Protein AF-A0A015K4F4-F1 (afdb_monomer_lite)

Sequence (688 aa):
MSYSNKPDWMNWIEEAISKKRIKQYDYKDFSNFKVISDRGFGKVYRANWKNPRNTLALKSLNDSTAEKIVYELKIQREVHFYDNIIKFHGVTINKQNYSPMKYMLVMEYADSGTLRKYLEKNIGNLTWNDKFKMAHQLACAISCLHDEKIIHRDLHSSNVLVHQNNIKLADFGLSKNIDDKQYGVIPYIDPKKFSKDSYSLNQKSDVYSIGVLLWEISSCRPPFKDESNQHRLLNQILQGLRETPIPNTPKDYEKLYTDCWKPESYDRPTIHDVVARLEAIISKITKYWTPPINNSSHSSRNHPSLSSHSNPSLSSRNNSSLSSRNDSSLSSRNNSSLSSCNDSSLSSRNDSSLSSRNNSSISSRNDSSLSSRNNSSISSRNDSSLSSRNNSSISSRNDSSLSSRNNSSISSRNDSSLSSRNNSSISSRNDSSLSSRNNSSLSSRNDSSISSRNNSSLSSRNDSSLSSRNNSSLSSRNDSSLSSLNNSSISSRNDSSLSSRNNSSLSSPNNSSLSSRNDLSQSFKQKGSKSKKDVVDGIATLPYKLYDGNKKQRILDYLEDHHVTSIEIFDWLLNNQNYPNSLLVLGDFYYLGIATMVDKKKAYNFYERAGDGDDGLSIAQYNLGVMYEIDKLGDTFAAMYWYNKSAKQGNHIAWEGLNRLRNAPNKIITANSIDKFNDTSIFFSLFK

Organism: Rhizophagus irregularis (strain DAOM 197198w) (NCBI:txid1432141)

Secondary structure (DSSP, 8-state):
-------HHHHHHHHHHHTTSSPEEPGGGEEEEEEEEEETTEEEEEEEESSTT-EEEEEEP-GGGHHHHHHHHHHHHHHTT-TTBPPEEEEEE--S-SSS--EEEEEE--TT-BHHHHHHHTTTT--HHHHHHHHHHHHHHHHHHHHTT------STTTEEEETTEEEE---TT-S-S---S---GGGS-GGGGSSS-PPP-HHHHHHHHHHHHHHHHH-S-TTTT---HHHHHHHHHTT--PPPPTT--HHHHHHHHHHT-SSTTSSPPHHHHHHHHHHHHHHHHHS-PPP---------SPPPEEEES-S-EEEES-SEEEEES-S-EEEES-SEEEEES-S-EE--S-S-EEEES-SEEEEES-S-EEEES-SEEEEES-S-EEEES-SEEEEES-S-EEEES-SEEE--S-S-EEEES-SEEE--S-S-EEEES-SEEE--S-S-EEEES-SEEEEES-S-EEEES-SEEEEES-S-EEEES-SEEEEES-S-EEEES-S-EE-TT-SSEEEE---S----SS----HHHHHHHHHT----TT-TTHHHHHHHHHHHTT--HHHHHHHHHH-TTSHHHHHHHHHHHHHTSSS---HHHHHHHHHHHH-SSSS-HHHHHHHHHHHHHTT---HHHHHHHHHHHHHTT-HHHHHHHHHHHT-S-----HHHHHHH--HHHHHHT--

pLDDT: mean 83.47, std 15.79, range [25.7, 98.44]

Structure (mmCIF, N/CA/C/O backbone):
data_AF-A0A015K4F4-F1
#
_entry.id   AF-A0A015K4F4-F1
#
loop_
_atom_site.group_PDB
_atom_site.id
_atom_site.type_symbol
_atom_site.label_atom_id
_atom_site.label_alt_id
_atom_site.label_comp_id
_atom_site.label_asym_id
_atom_site.label_entity_id
_atom_site.label_seq_id
_atom_site.pdbx_PDB_ins_code
_atom_site.Cartn_x
_atom_site.Cartn_y
_atom_site.Cartn_z
_atom_site.occupancy
_atom_site.B_iso_or_equiv
_atom_site.auth_seq_id
_atom_site.auth_comp_id
_atom_site.auth_asym_id
_atom_site.auth_atom_id
_atom_site.pdbx_PDB_model_num
ATOM 1 N N . MET A 1 1 ? 14.374 -3.424 42.134 1.00 34.16 1 MET A N 1
ATOM 2 C CA . MET A 1 1 ? 13.646 -3.933 40.951 1.00 34.16 1 MET A CA 1
ATOM 3 C C . MET A 1 1 ? 13.890 -2.965 39.808 1.00 34.16 1 MET A C 1
ATOM 5 O O . MET A 1 1 ? 13.390 -1.850 39.854 1.00 34.16 1 MET A O 1
ATOM 9 N N . SER A 1 2 ? 14.751 -3.331 38.860 1.00 30.70 2 SER A N 1
ATOM 10 C CA . SER A 1 2 ? 15.058 -2.506 37.692 1.00 30.70 2 SER A CA 1
ATOM 11 C C . SER A 1 2 ? 13.875 -2.532 36.723 1.00 30.70 2 SER A C 1
ATOM 13 O O . SER A 1 2 ? 13.518 -3.580 36.189 1.00 30.70 2 SER A O 1
ATOM 15 N N . TYR A 1 3 ? 13.248 -1.379 36.491 1.00 32.81 3 TYR A N 1
ATOM 16 C CA . TYR A 1 3 ? 12.367 -1.206 35.341 1.00 32.81 3 TYR A CA 1
ATOM 17 C C . TYR A 1 3 ? 13.255 -1.208 34.094 1.00 32.81 3 TYR A C 1
ATOM 19 O O . TYR A 1 3 ? 13.935 -0.226 33.807 1.00 32.81 3 TYR A O 1
ATOM 27 N N . SER A 1 4 ? 13.323 -2.337 33.386 1.00 38.94 4 SER A N 1
ATOM 28 C CA . SER A 1 4 ? 14.002 -2.383 32.093 1.00 38.94 4 SER A CA 1
ATOM 29 C C . SER A 1 4 ? 13.245 -1.473 31.124 1.00 38.94 4 SER A C 1
ATOM 31 O O . SER A 1 4 ? 12.077 -1.746 30.826 1.00 38.94 4 SER A O 1
ATOM 33 N N . ASN A 1 5 ? 13.888 -0.415 30.628 1.00 47.31 5 ASN A N 1
ATOM 34 C CA . ASN A 1 5 ? 13.364 0.384 29.521 1.00 47.31 5 ASN A CA 1
ATOM 35 C C . ASN A 1 5 ? 13.086 -0.551 28.335 1.00 47.31 5 ASN A C 1
ATOM 37 O O . ASN A 1 5 ? 14.011 -1.112 27.749 1.00 47.31 5 ASN A O 1
ATOM 41 N N . LYS A 1 6 ? 11.805 -0.772 28.014 1.00 56.78 6 LYS A N 1
ATOM 42 C CA . LYS A 1 6 ? 11.413 -1.533 26.822 1.00 56.78 6 LYS A CA 1
ATOM 43 C C . LYS A 1 6 ? 11.897 -0.774 25.573 1.00 56.78 6 LYS A C 1
ATOM 45 O O . LYS A 1 6 ? 11.715 0.439 25.529 1.00 56.78 6 LYS A O 1
ATOM 50 N N . PRO A 1 7 ? 12.447 -1.453 24.550 1.00 62.00 7 PRO A N 1
ATOM 51 C CA . PRO A 1 7 ? 12.831 -0.807 23.294 1.00 62.00 7 PRO A CA 1
ATOM 52 C C . PRO A 1 7 ? 11.643 -0.108 22.606 1.00 62.00 7 PRO A C 1
ATOM 54 O O . PRO A 1 7 ? 10.556 -0.688 22.534 1.00 62.00 7 PRO A O 1
ATOM 57 N N . ASP A 1 8 ? 11.854 1.080 22.026 1.00 69.12 8 ASP A N 1
ATOM 58 C CA . ASP A 1 8 ? 10.807 1.920 21.403 1.00 69.12 8 ASP A CA 1
ATOM 59 C C . ASP A 1 8 ? 9.934 1.188 20.369 1.00 69.12 8 ASP A C 1
ATOM 61 O O . ASP A 1 8 ? 8.723 1.406 20.276 1.00 69.12 8 ASP A O 1
ATOM 65 N N . TRP A 1 9 ? 10.517 0.264 19.604 1.00 73.81 9 TRP A N 1
ATOM 66 C CA . TRP A 1 9 ? 9.783 -0.523 18.612 1.00 73.81 9 TRP A CA 1
ATOM 67 C C . TRP A 1 9 ? 8.762 -1.482 19.247 1.00 73.81 9 TRP A C 1
ATOM 69 O O . TRP A 1 9 ? 7.709 -1.729 18.653 1.00 73.81 9 TRP A O 1
ATOM 79 N N . MET A 1 10 ? 9.035 -2.007 20.451 1.00 73.94 10 MET A N 1
ATOM 80 C CA . MET A 1 10 ? 8.082 -2.858 21.171 1.00 73.94 10 MET A CA 1
ATOM 81 C C . MET A 1 10 ? 6.865 -2.042 21.594 1.00 73.94 10 MET A C 1
ATOM 83 O O . MET A 1 10 ? 5.742 -2.520 21.436 1.00 73.94 10 MET A O 1
ATOM 87 N N . ASN A 1 11 ? 7.077 -0.809 22.066 1.00 79.38 11 ASN A N 1
ATOM 88 C CA . ASN A 1 11 ? 5.991 0.103 22.422 1.00 79.38 11 ASN A CA 1
ATOM 89 C C . ASN A 1 11 ? 5.118 0.410 21.198 1.00 79.38 11 ASN A C 1
ATOM 91 O O . ASN A 1 11 ? 3.895 0.347 21.292 1.00 79.38 11 ASN A O 1
ATOM 95 N N . TRP A 1 12 ? 5.724 0.627 20.024 1.00 82.50 12 TRP A N 1
ATOM 96 C CA . TRP A 1 12 ? 4.976 0.849 18.781 1.00 82.50 12 TRP A CA 1
ATOM 97 C C . TRP A 1 12 ? 4.096 -0.348 18.384 1.00 82.50 12 TRP A C 1
ATOM 99 O O . TRP A 1 12 ? 2.941 -0.161 17.995 1.00 82.50 12 TRP A O 1
ATOM 109 N N . ILE A 1 13 ? 4.607 -1.583 18.486 1.00 79.62 13 ILE A N 1
ATOM 110 C CA . ILE A 1 13 ? 3.819 -2.794 18.191 1.00 79.62 13 ILE A CA 1
ATOM 111 C C . ILE A 1 13 ? 2.694 -2.969 19.222 1.00 79.62 13 ILE A C 1
ATOM 113 O O . ILE A 1 13 ? 1.552 -3.211 18.831 1.00 79.62 13 ILE A O 1
ATOM 117 N N . GLU A 1 14 ? 2.988 -2.818 20.519 1.00 83.62 14 GLU A N 1
ATOM 118 C CA . GLU A 1 14 ? 1.998 -2.923 21.604 1.00 83.62 14 GLU A CA 1
ATOM 119 C C . GLU A 1 14 ? 0.879 -1.867 21.435 1.00 83.62 14 GLU A C 1
ATOM 121 O O . GLU A 1 14 ? -0.306 -2.202 21.522 1.00 83.62 14 GLU A O 1
ATOM 126 N N . GLU A 1 15 ? 1.219 -0.625 21.074 1.00 85.50 15 GLU A N 1
ATOM 127 C CA . GLU A 1 15 ? 0.259 0.447 20.763 1.00 85.50 15 GLU A CA 1
ATOM 128 C C . GLU A 1 15 ? -0.567 0.147 19.499 1.00 85.50 15 GLU A C 1
ATOM 130 O O . GLU A 1 15 ? -1.779 0.376 19.449 1.00 85.50 15 GLU A O 1
ATOM 135 N N . ALA A 1 16 ? 0.065 -0.380 18.448 1.00 84.81 16 ALA A N 1
ATOM 136 C CA . ALA A 1 16 ? -0.633 -0.739 17.217 1.00 84.81 16 ALA A CA 1
ATOM 137 C C . ALA A 1 16 ? -1.648 -1.873 17.442 1.00 84.81 16 ALA A C 1
ATOM 139 O O . ALA A 1 16 ? -2.724 -1.861 16.833 1.00 84.81 16 ALA A O 1
ATOM 140 N N . ILE A 1 17 ? -1.340 -2.820 18.332 1.00 86.00 17 ILE A N 1
ATOM 141 C CA . ILE A 1 17 ? -2.272 -3.864 18.772 1.00 86.00 17 ILE A CA 1
ATOM 142 C C . ILE A 1 17 ? -3.410 -3.249 19.601 1.00 86.00 17 ILE A C 1
ATOM 144 O O . ILE A 1 17 ? -4.578 -3.493 19.293 1.00 86.00 17 ILE A O 1
ATOM 148 N N . SER A 1 18 ? -3.105 -2.419 20.609 1.00 87.62 18 SER A N 1
ATOM 149 C CA . SER A 1 18 ? -4.119 -1.848 21.516 1.00 87.62 18 SER A CA 1
ATOM 150 C C . SER A 1 18 ? -5.125 -0.954 20.785 1.00 87.62 18 SER A C 1
ATOM 152 O O . SER A 1 18 ? -6.333 -1.047 21.011 1.00 87.62 18 SER A O 1
ATOM 154 N N . LYS A 1 19 ? -4.654 -0.169 19.809 1.00 87.62 19 LYS A N 1
ATOM 155 C CA . LYS A 1 19 ? -5.487 0.666 18.925 1.00 87.62 19 LYS A CA 1
ATOM 156 C C . LYS A 1 19 ? -6.182 -0.128 17.810 1.00 87.62 19 LYS A C 1
ATOM 158 O O . LYS A 1 19 ? -6.758 0.480 16.908 1.00 87.62 19 LYS A O 1
ATOM 163 N N . LYS A 1 20 ? -6.117 -1.467 17.832 1.00 84.19 20 LYS A N 1
ATOM 164 C CA . LYS A 1 20 ? -6.695 -2.384 16.829 1.00 84.19 20 LYS A CA 1
ATOM 165 C C . LYS A 1 20 ? -6.249 -2.085 15.388 1.00 84.19 20 LYS A C 1
ATOM 167 O O . LYS A 1 20 ? -6.991 -2.327 14.439 1.00 84.19 20 LYS A O 1
ATOM 172 N N . ARG A 1 21 ? -5.034 -1.553 15.209 1.00 83.75 21 ARG A N 1
ATOM 173 C CA . ARG A 1 21 ? -4.423 -1.295 13.889 1.00 83.75 21 ARG A CA 1
ATOM 174 C C . ARG A 1 21 ? -3.744 -2.539 13.319 1.00 83.75 21 ARG A C 1
ATOM 176 O O . ARG A 1 21 ? -3.625 -2.652 12.103 1.00 83.75 21 ARG A O 1
ATOM 183 N N . ILE A 1 22 ? -3.296 -3.447 14.187 1.00 87.19 22 ILE A N 1
ATOM 184 C CA . ILE A 1 22 ? -2.715 -4.745 13.833 1.00 87.19 22 ILE A CA 1
ATOM 185 C C . ILE A 1 22 ? -3.478 -5.833 14.585 1.00 87.19 22 ILE A C 1
ATOM 187 O O . ILE A 1 22 ? -3.715 -5.720 15.787 1.00 87.19 22 ILE A O 1
ATOM 191 N N . LYS A 1 23 ? -3.858 -6.902 13.880 1.00 91.25 23 LYS A N 1
ATOM 192 C CA . LYS A 1 23 ? -4.480 -8.071 14.502 1.00 91.25 23 LYS A CA 1
ATOM 193 C C . LYS A 1 23 ? -3.428 -8.875 15.266 1.00 91.25 23 LYS A C 1
ATOM 195 O O . LYS A 1 23 ? -2.402 -9.249 14.700 1.00 91.25 23 LYS A O 1
ATOM 200 N N . GLN A 1 24 ? -3.720 -9.186 16.524 1.00 91.81 24 GLN A N 1
ATOM 201 C CA . GLN A 1 24 ? -2.949 -10.145 17.305 1.00 91.81 24 GLN A CA 1
ATOM 202 C C . GLN A 1 24 ? -3.566 -11.543 17.170 1.00 91.81 24 GLN A C 1
ATOM 204 O O . GLN A 1 24 ? -4.773 -11.713 17.341 1.00 91.81 24 GLN A O 1
ATOM 209 N N . TYR A 1 25 ? -2.738 -12.536 16.856 1.00 93.06 25 TYR A N 1
ATOM 210 C CA . TYR A 1 25 ? -3.095 -13.954 16.858 1.00 93.06 25 TYR A CA 1
ATOM 211 C C . TYR A 1 25 ? -2.613 -14.602 18.157 1.00 93.06 25 TYR A C 1
ATOM 213 O O . TYR A 1 25 ? -1.535 -14.261 18.650 1.00 93.06 25 TYR A O 1
ATOM 221 N N . ASP A 1 26 ? -3.384 -15.548 18.699 1.00 91.62 26 ASP A N 1
ATOM 222 C CA . ASP A 1 26 ? -2.917 -16.368 19.818 1.00 91.62 26 ASP A CA 1
ATOM 223 C C . ASP A 1 26 ? -1.886 -17.381 19.304 1.00 91.62 26 ASP A C 1
ATOM 225 O O . ASP A 1 26 ? -2.134 -18.103 18.338 1.00 91.62 26 ASP A O 1
ATOM 229 N N . TYR A 1 27 ? -0.709 -17.420 19.929 1.00 91.19 27 TYR A N 1
ATOM 230 C CA . TYR A 1 27 ? 0.354 -18.355 19.569 1.00 91.19 27 TYR A CA 1
ATOM 231 C C . TYR A 1 27 ? -0.078 -19.816 19.753 1.00 91.19 27 TYR A C 1
ATOM 233 O O . TYR A 1 27 ? 0.326 -20.675 18.972 1.00 91.19 27 TYR A O 1
ATOM 241 N N . LYS A 1 28 ? -0.944 -20.097 20.735 1.00 90.50 28 LYS A N 1
ATOM 242 C CA . LYS A 1 28 ? -1.435 -21.454 21.026 1.00 90.50 28 LYS A CA 1
ATOM 243 C C . LYS A 1 28 ? -2.310 -22.037 19.915 1.00 90.50 28 LYS A C 1
ATOM 245 O O . LYS A 1 28 ? -2.429 -23.252 19.820 1.00 90.50 28 LYS A O 1
ATOM 250 N N . ASP A 1 29 ? -2.888 -21.186 19.066 1.00 93.38 29 ASP A N 1
ATOM 251 C CA . ASP A 1 29 ? -3.691 -21.619 17.918 1.00 93.38 29 ASP A CA 1
ATOM 252 C C . ASP A 1 29 ? -2.832 -22.157 16.758 1.00 93.38 29 ASP A C 1
ATOM 254 O O . ASP A 1 29 ? -3.378 -22.668 15.773 1.00 93.38 29 ASP A O 1
ATOM 258 N N . PHE A 1 30 ? -1.505 -22.006 16.823 1.00 93.88 30 PHE A N 1
ATOM 259 C CA . PHE A 1 30 ? -0.591 -22.497 15.799 1.00 93.88 30 PHE A CA 1
ATOM 260 C C . PHE A 1 30 ? -0.066 -23.891 16.135 1.00 93.88 30 PHE A C 1
ATOM 262 O O . PHE A 1 30 ? 0.314 -24.191 17.264 1.00 93.88 30 PHE A O 1
ATOM 269 N N . SER A 1 31 ? -0.003 -24.747 15.120 1.00 93.19 31 SER A N 1
ATOM 270 C CA . SER A 1 31 ? 0.500 -26.119 15.224 1.00 93.19 31 SER A CA 1
ATOM 271 C C . SER A 1 31 ? 1.302 -26.513 13.981 1.00 93.19 31 SER A C 1
ATOM 273 O O . SER A 1 31 ? 1.294 -25.802 12.973 1.00 93.19 31 SER A O 1
ATOM 275 N N . ASN A 1 32 ? 1.983 -27.663 14.036 1.00 92.62 32 ASN A N 1
ATOM 276 C CA . ASN A 1 32 ? 2.743 -28.230 12.913 1.00 92.62 32 ASN A CA 1
ATOM 277 C C . ASN A 1 32 ? 3.834 -27.288 12.362 1.00 92.62 32 ASN A C 1
ATOM 279 O O . ASN A 1 32 ? 3.908 -27.024 11.159 1.00 92.62 32 ASN A O 1
ATOM 283 N N . PHE A 1 33 ? 4.663 -26.754 13.261 1.00 92.06 33 PHE A N 1
ATOM 284 C CA . PHE A 1 33 ? 5.752 -25.849 12.907 1.00 92.06 33 PHE A CA 1
ATOM 285 C C . PHE A 1 33 ? 6.826 -26.577 12.094 1.00 92.06 33 PHE A C 1
ATOM 287 O O . PHE A 1 33 ? 7.422 -27.547 12.558 1.00 92.06 33 PHE A O 1
ATOM 294 N N . LYS A 1 34 ? 7.122 -26.067 10.897 1.00 92.88 34 LYS A N 1
ATOM 295 C CA . LYS A 1 34 ? 8.238 -26.527 10.062 1.00 92.88 34 LYS A CA 1
ATOM 296 C C . LYS A 1 34 ? 9.097 -25.343 9.651 1.00 92.88 34 LYS A C 1
ATOM 298 O O . LYS A 1 34 ? 8.591 -24.415 9.025 1.00 92.88 34 LYS A O 1
ATOM 303 N N . VAL A 1 35 ? 10.391 -25.385 9.959 1.00 90.81 35 VAL A N 1
ATOM 304 C CA . VAL A 1 35 ? 11.344 -24.373 9.482 1.00 90.81 35 VAL A CA 1
ATOM 305 C C . VAL A 1 35 ? 11.425 -24.460 7.958 1.00 90.81 35 VAL A C 1
ATOM 307 O O . VAL A 1 35 ? 11.717 -25.520 7.404 1.00 90.81 35 VAL A O 1
ATOM 310 N N . ILE A 1 36 ? 11.132 -23.352 7.278 1.00 88.56 36 ILE A N 1
ATOM 311 C CA . ILE A 1 36 ? 11.227 -23.235 5.814 1.00 88.56 36 ILE A CA 1
ATOM 312 C C . ILE A 1 36 ? 12.376 -22.320 5.377 1.00 88.56 36 ILE A C 1
ATOM 314 O O . ILE A 1 36 ? 12.830 -22.419 4.237 1.00 88.56 36 ILE A O 1
ATOM 318 N N . SER A 1 37 ? 12.868 -21.467 6.279 1.00 81.81 37 SER A N 1
ATOM 319 C CA . SER A 1 37 ? 14.056 -20.640 6.070 1.00 81.81 37 SER A CA 1
ATOM 320 C C . SER A 1 37 ? 14.751 -20.354 7.399 1.00 81.81 37 SER A C 1
ATOM 322 O O . SER A 1 37 ? 14.087 -20.045 8.388 1.00 81.81 37 SER A O 1
ATOM 324 N N . ASP A 1 38 ? 16.078 -20.416 7.394 1.00 76.00 38 ASP A N 1
ATOM 325 C CA . ASP A 1 38 ? 16.954 -20.024 8.499 1.00 76.00 38 ASP A CA 1
ATOM 326 C C . ASP A 1 38 ? 18.050 -19.128 7.905 1.00 76.00 38 ASP A C 1
ATOM 328 O O . ASP A 1 38 ? 19.018 -19.610 7.320 1.00 76.00 38 ASP A O 1
ATOM 332 N N . ARG A 1 39 ? 17.812 -17.812 7.893 1.00 65.38 39 ARG A N 1
ATOM 333 C CA . ARG A 1 39 ? 18.735 -16.807 7.336 1.00 65.38 39 ARG A CA 1
ATOM 334 C C . ARG A 1 39 ? 19.039 -15.755 8.400 1.00 65.38 39 ARG A C 1
ATOM 336 O O . ARG A 1 39 ? 18.298 -15.622 9.370 1.00 65.38 39 ARG A O 1
ATOM 343 N N . GLY A 1 40 ? 20.087 -14.955 8.189 1.00 59.09 40 GLY A N 1
ATOM 344 C CA . GLY A 1 40 ? 20.546 -13.927 9.141 1.00 59.09 40 GLY A CA 1
ATOM 345 C C . GLY A 1 40 ? 19.496 -12.882 9.567 1.00 59.09 40 GLY A C 1
ATOM 346 O O . GLY A 1 40 ? 19.683 -12.216 10.581 1.00 59.09 40 GLY A O 1
ATOM 347 N N . PHE A 1 41 ? 18.375 -12.767 8.846 1.00 59.59 41 PHE A N 1
ATOM 348 C CA . PHE A 1 41 ? 17.255 -11.864 9.152 1.00 59.59 41 PHE A CA 1
ATOM 349 C C . PHE A 1 41 ? 16.136 -12.492 10.004 1.00 59.59 41 PHE A C 1
ATOM 351 O O . PHE A 1 41 ? 15.124 -11.844 10.258 1.00 59.59 41 PHE A O 1
ATOM 358 N N . GLY A 1 42 ? 16.296 -13.746 10.436 1.00 72.31 42 GLY A N 1
ATOM 359 C CA . GLY A 1 42 ? 15.321 -14.475 11.246 1.00 72.31 42 GLY A CA 1
ATOM 360 C C . GLY A 1 42 ? 14.889 -15.804 10.622 1.00 72.31 42 GLY A C 1
ATOM 361 O O . GLY A 1 42 ? 15.088 -16.074 9.434 1.00 72.31 42 GLY A O 1
ATOM 362 N N . LYS A 1 43 ? 14.272 -16.651 11.448 1.00 82.94 43 LYS A N 1
ATOM 363 C CA . LYS A 1 43 ? 13.703 -17.936 11.036 1.00 82.94 43 LYS A CA 1
ATOM 364 C C . LYS A 1 43 ? 12.284 -17.746 10.525 1.00 82.94 43 LYS A C 1
ATOM 366 O O . LYS A 1 43 ? 11.493 -17.013 11.119 1.00 82.94 43 LYS A O 1
ATOM 371 N N . VAL A 1 44 ? 11.950 -18.443 9.445 1.00 88.25 44 VAL A N 1
ATOM 372 C CA . VAL A 1 44 ? 10.585 -18.506 8.918 1.00 88.25 44 VAL A CA 1
ATOM 373 C C . VAL A 1 44 ? 10.050 -19.917 9.098 1.00 88.25 44 VAL A C 1
ATOM 375 O O . VAL A 1 44 ? 10.682 -20.891 8.677 1.00 88.25 44 VAL A O 1
ATOM 378 N N . TYR A 1 45 ? 8.867 -20.018 9.694 1.00 91.75 45 TYR A N 1
ATOM 379 C CA . TYR A 1 45 ? 8.159 -21.266 9.938 1.00 91.75 45 TYR A CA 1
ATOM 380 C C . TYR A 1 45 ? 6.892 -21.330 9.089 1.00 91.75 45 TYR A C 1
ATOM 382 O O . TYR A 1 45 ? 6.160 -20.352 8.976 1.00 91.75 45 TYR A O 1
ATOM 390 N N . ARG A 1 46 ? 6.594 -22.503 8.539 1.00 94.38 46 ARG A N 1
ATOM 391 C CA . ARG A 1 46 ? 5.246 -22.876 8.108 1.00 94.38 46 ARG A CA 1
ATOM 392 C C . ARG A 1 46 ? 4.494 -23.401 9.329 1.00 94.38 46 ARG A C 1
ATOM 394 O O . ARG A 1 46 ? 5.036 -24.257 10.024 1.00 94.38 46 ARG A O 1
ATOM 401 N N . ALA A 1 47 ? 3.272 -22.933 9.558 1.00 95.38 47 ALA A N 1
ATOM 402 C CA . ALA A 1 47 ? 2.407 -23.423 10.630 1.00 95.38 47 ALA A CA 1
ATOM 403 C C . ALA A 1 47 ? 0.934 -23.444 10.198 1.00 95.38 47 ALA A C 1
ATOM 405 O O . ALA A 1 47 ? 0.513 -22.685 9.325 1.00 95.38 47 ALA A O 1
ATOM 406 N N . ASN A 1 48 ? 0.144 -24.308 10.828 1.00 95.75 48 ASN A N 1
ATOM 407 C CA . ASN A 1 48 ? -1.304 -24.381 10.653 1.00 95.75 48 ASN A CA 1
ATOM 408 C C . ASN A 1 48 ? -1.993 -23.547 11.739 1.00 95.75 48 ASN A C 1
ATOM 410 O O . ASN A 1 48 ? -1.683 -23.730 12.914 1.00 95.75 48 ASN A O 1
ATOM 414 N N . TRP A 1 49 ? -2.933 -22.672 11.372 1.00 94.50 49 TRP A N 1
ATOM 415 C CA . TRP A 1 49 ? -3.701 -21.853 12.318 1.00 94.50 49 TRP A CA 1
ATOM 416 C C . TRP A 1 49 ? -5.113 -22.411 12.526 1.00 94.50 49 TRP A C 1
ATOM 418 O O . TRP A 1 49 ? -5.934 -22.384 11.605 1.00 94.50 49 TRP A O 1
ATOM 428 N N . LYS A 1 50 ? -5.409 -22.891 13.742 1.00 90.38 50 LYS A N 1
ATOM 429 C CA . LYS A 1 50 ? -6.657 -23.558 14.188 1.00 90.38 50 LYS A CA 1
ATOM 430 C C . LYS A 1 50 ? -7.038 -24.848 13.461 1.00 90.38 50 LYS A C 1
ATOM 432 O O . LYS A 1 50 ? -7.600 -25.744 14.077 1.00 90.38 50 LYS A O 1
ATOM 437 N N . ASN A 1 51 ? -6.774 -24.956 12.164 1.00 85.25 51 ASN A N 1
ATOM 438 C CA . ASN A 1 51 ? -7.057 -26.137 11.365 1.00 85.25 51 ASN A CA 1
ATOM 439 C C . ASN A 1 51 ? -5.967 -26.365 10.296 1.00 85.25 51 ASN A C 1
ATOM 441 O O . ASN A 1 51 ? -5.246 -25.431 9.938 1.00 85.25 51 ASN A O 1
ATOM 445 N N . PRO A 1 52 ? -5.851 -27.588 9.745 1.00 81.00 52 PRO A N 1
ATOM 446 C CA . PRO A 1 52 ? -4.819 -27.916 8.759 1.00 81.00 52 PRO A CA 1
ATOM 447 C C . PRO A 1 52 ? -4.956 -27.214 7.402 1.00 81.00 52 PRO A C 1
ATOM 449 O O . PRO A 1 52 ? -3.979 -27.154 6.661 1.00 81.00 52 PRO A O 1
ATOM 452 N N . ARG A 1 53 ? -6.149 -26.708 7.056 1.00 83.19 53 ARG A N 1
ATOM 453 C CA . ARG A 1 53 ? -6.406 -26.027 5.773 1.00 83.19 53 ARG A CA 1
ATOM 454 C C . ARG A 1 53 ? -5.913 -24.577 5.777 1.00 83.19 53 ARG A C 1
ATOM 456 O O . ARG A 1 53 ? -5.648 -24.024 4.717 1.00 83.19 53 ARG A O 1
ATOM 463 N N . ASN A 1 54 ? -5.735 -23.986 6.956 1.00 89.44 54 ASN A N 1
ATOM 464 C CA . ASN A 1 54 ? -5.252 -22.623 7.138 1.00 89.44 54 ASN A CA 1
ATOM 465 C C . ASN A 1 54 ? -3.740 -22.618 7.403 1.00 89.44 54 ASN A C 1
ATOM 467 O O . ASN A 1 54 ? -3.296 -22.475 8.543 1.00 89.44 54 ASN A O 1
ATOM 471 N N . THR A 1 55 ? -2.939 -22.796 6.353 1.00 94.25 55 THR A N 1
ATOM 472 C CA . THR A 1 55 ? -1.473 -22.713 6.450 1.00 94.25 55 THR A CA 1
ATOM 473 C C . THR A 1 55 ? -0.997 -21.262 6.333 1.00 94.25 55 THR A C 1
ATOM 475 O O . THR A 1 55 ? -1.343 -20.570 5.379 1.00 94.25 55 THR A O 1
ATOM 478 N N . LEU A 1 56 ? -0.171 -20.816 7.282 1.00 96.06 56 LEU A N 1
ATOM 479 C CA . LEU A 1 56 ? 0.416 -19.474 7.346 1.00 96.06 56 LEU A CA 1
ATOM 480 C C . LEU A 1 56 ? 1.939 -19.543 7.531 1.00 96.06 56 LEU A C 1
ATOM 482 O O . LEU A 1 56 ? 2.487 -20.563 7.965 1.00 96.06 56 LEU A O 1
ATOM 486 N N . ALA A 1 57 ? 2.622 -18.447 7.198 1.00 94.25 57 ALA A N 1
ATOM 487 C CA . ALA A 1 57 ? 4.048 -18.265 7.442 1.00 94.25 57 ALA A CA 1
ATOM 488 C C . ALA A 1 57 ? 4.276 -17.385 8.681 1.00 94.25 57 ALA A C 1
ATOM 490 O O . ALA A 1 57 ? 3.621 -16.356 8.849 1.00 94.25 57 ALA A O 1
ATOM 491 N N . LEU A 1 58 ? 5.215 -17.785 9.540 1.00 91.81 58 LEU A N 1
ATOM 492 C CA . LEU A 1 58 ? 5.614 -17.068 10.749 1.00 91.81 58 LEU A CA 1
ATOM 493 C C . LEU A 1 58 ? 7.085 -16.657 10.645 1.00 91.81 58 LEU A C 1
ATOM 495 O O . LEU A 1 58 ? 7.954 -17.526 10.662 1.00 91.81 58 LEU A O 1
ATOM 499 N N . LYS A 1 59 ? 7.376 -15.355 10.539 1.00 87.19 59 LYS A N 1
ATOM 500 C CA . LYS A 1 59 ? 8.751 -14.809 10.507 1.00 87.19 59 LYS A CA 1
ATOM 501 C C . LYS A 1 59 ? 9.135 -14.328 11.907 1.00 87.19 59 LYS A C 1
ATOM 503 O O . LYS A 1 59 ? 8.458 -13.462 12.462 1.00 87.19 59 LYS A O 1
ATOM 508 N N . SER A 1 60 ? 10.183 -14.903 12.496 1.00 81.00 60 SER A N 1
ATOM 509 C CA . SER A 1 60 ? 10.667 -14.523 13.829 1.00 81.00 60 SER A CA 1
ATOM 510 C C . SER A 1 60 ? 11.391 -13.184 13.806 1.00 81.00 60 SER A C 1
ATOM 512 O O . SER A 1 60 ? 12.226 -12.969 12.928 1.00 81.00 60 SER A O 1
ATOM 514 N N . LEU A 1 61 ? 11.153 -12.351 14.817 1.00 70.44 61 LEU A N 1
ATOM 515 C CA . LEU A 1 61 ? 11.895 -11.111 15.034 1.00 70.44 61 LEU A CA 1
ATOM 516 C C . LEU A 1 61 ? 13.105 -11.390 15.937 1.00 70.44 61 LEU A C 1
ATOM 518 O O . LEU A 1 61 ? 12.953 -12.054 16.963 1.00 70.44 61 LEU A O 1
ATOM 522 N N . ASN A 1 62 ? 14.293 -10.907 15.565 1.00 65.19 62 ASN A N 1
ATOM 523 C CA . ASN A 1 62 ? 15.457 -10.872 16.459 1.00 65.19 62 ASN A CA 1
ATOM 524 C C . ASN A 1 62 ? 15.784 -9.413 16.829 1.00 65.19 62 ASN A C 1
ATOM 526 O O . ASN A 1 62 ? 15.456 -8.497 16.072 1.00 65.19 62 ASN A O 1
ATOM 530 N N . ASP A 1 63 ? 16.423 -9.179 17.978 1.00 58.19 63 ASP A N 1
ATOM 531 C CA . ASP A 1 63 ? 16.650 -7.814 18.486 1.00 58.19 63 ASP A CA 1
ATOM 532 C C . ASP A 1 63 ? 17.465 -6.938 17.514 1.00 58.19 63 ASP A C 1
ATOM 534 O O . ASP A 1 63 ? 17.187 -5.750 17.371 1.00 58.19 63 ASP A O 1
ATOM 538 N N . SER A 1 64 ? 18.387 -7.532 16.745 1.00 59.50 64 SER A N 1
ATOM 539 C CA . SER A 1 64 ? 19.177 -6.834 15.717 1.00 59.50 64 SER A CA 1
ATOM 540 C C . SER A 1 64 ? 18.385 -6.375 14.482 1.00 59.50 64 SER A C 1
ATOM 542 O O . SER A 1 64 ? 18.896 -5.595 13.680 1.00 59.50 64 SER A O 1
ATOM 544 N N . THR A 1 65 ? 17.156 -6.862 14.283 1.00 59.44 65 THR A N 1
ATOM 545 C CA . THR A 1 65 ? 16.331 -6.569 13.093 1.00 59.44 65 THR A CA 1
ATOM 546 C C . THR A 1 65 ? 15.058 -5.793 13.415 1.00 59.44 65 THR A C 1
ATOM 548 O O . THR A 1 65 ? 14.327 -5.404 12.506 1.00 59.44 65 THR A O 1
ATOM 551 N N . ALA A 1 66 ? 14.784 -5.499 14.683 1.00 63.53 66 ALA A N 1
ATOM 552 C CA . ALA A 1 66 ? 13.480 -4.995 15.088 1.00 63.53 66 ALA A CA 1
ATOM 553 C C . ALA A 1 66 ? 13.105 -3.618 14.494 1.00 63.53 66 ALA A C 1
ATOM 555 O O . ALA A 1 66 ? 11.952 -3.405 14.112 1.00 63.53 66 ALA A O 1
ATOM 556 N N . GLU A 1 67 ? 14.072 -2.711 14.309 1.00 65.81 67 GLU A N 1
ATOM 557 C CA . GLU A 1 67 ? 13.845 -1.446 13.589 1.00 65.81 67 GLU A CA 1
ATOM 558 C C . GLU A 1 67 ? 13.523 -1.661 12.103 1.00 65.81 67 GLU A C 1
ATOM 560 O O . GLU A 1 67 ? 12.628 -1.006 11.557 1.00 65.81 67 GLU A O 1
ATOM 565 N N . LYS A 1 68 ? 14.215 -2.612 11.457 1.00 69.50 68 LYS A N 1
ATOM 566 C CA . LYS A 1 68 ? 13.960 -3.006 10.063 1.00 69.50 68 LYS A CA 1
ATOM 567 C C . LYS A 1 68 ? 12.544 -3.562 9.915 1.00 69.50 68 LYS A C 1
ATOM 569 O O . LYS A 1 68 ? 11.869 -3.251 8.940 1.00 69.50 68 LYS A O 1
ATOM 574 N N . ILE A 1 69 ? 12.047 -4.290 10.917 1.00 70.50 69 ILE A N 1
ATOM 575 C CA . ILE A 1 69 ? 10.686 -4.835 10.909 1.00 70.50 69 ILE A CA 1
ATOM 576 C C . ILE A 1 69 ? 9.601 -3.780 11.113 1.00 70.50 69 ILE A C 1
ATOM 578 O O . ILE A 1 69 ? 8.577 -3.850 10.439 1.00 70.50 69 ILE A O 1
ATOM 582 N N . VAL A 1 70 ? 9.772 -2.785 11.991 1.00 74.06 70 VAL A N 1
ATOM 583 C CA . VAL A 1 70 ? 8.777 -1.693 12.082 1.00 74.06 70 VAL A CA 1
ATOM 584 C C . VAL A 1 70 ? 8.648 -0.983 10.735 1.00 74.06 70 VAL A C 1
ATOM 586 O O . VAL A 1 70 ? 7.552 -0.583 10.343 1.00 74.06 70 VAL A O 1
ATOM 589 N N . TYR A 1 71 ? 9.756 -0.852 10.007 1.00 74.94 71 TYR A N 1
ATOM 590 C CA . TYR A 1 71 ? 9.743 -0.306 8.658 1.00 74.94 71 TYR A CA 1
ATOM 591 C C . TYR A 1 71 ? 9.086 -1.252 7.642 1.00 74.94 71 TYR A C 1
ATOM 593 O O . TYR A 1 71 ? 8.199 -0.816 6.910 1.00 74.94 71 TYR A O 1
ATOM 601 N N . GLU A 1 72 ? 9.422 -2.545 7.666 1.00 79.31 72 GLU A N 1
ATOM 602 C CA . GLU A 1 72 ? 8.764 -3.584 6.858 1.00 79.31 72 GLU A CA 1
ATOM 603 C C . GLU A 1 72 ? 7.239 -3.574 7.077 1.00 79.31 72 GLU A C 1
ATOM 605 O O . GLU A 1 72 ? 6.477 -3.602 6.115 1.00 79.31 72 GLU A O 1
ATOM 610 N N . LEU A 1 73 ? 6.775 -3.424 8.322 1.00 80.69 73 LEU A N 1
ATOM 611 C CA . LEU A 1 73 ? 5.354 -3.314 8.670 1.00 80.69 73 LEU A CA 1
ATOM 612 C C . LEU A 1 73 ? 4.698 -2.032 8.147 1.00 80.69 73 LEU A C 1
ATOM 614 O O . LEU A 1 73 ? 3.528 -2.058 7.760 1.00 80.69 73 LEU A O 1
ATOM 618 N N . LYS A 1 74 ? 5.415 -0.903 8.150 1.00 81.31 74 LYS A N 1
ATOM 619 C CA . LYS A 1 74 ? 4.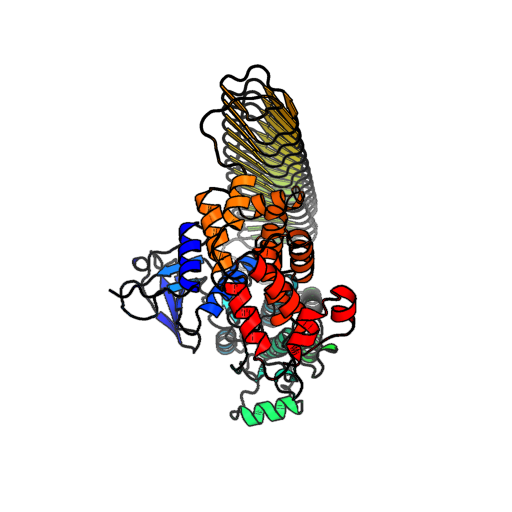918 0.359 7.579 1.00 81.31 74 LYS A CA 1
ATOM 620 C C . LYS A 1 74 ? 4.737 0.227 6.069 1.00 81.31 74 LYS A C 1
ATOM 622 O O . LYS A 1 74 ? 3.634 0.482 5.593 1.00 81.31 74 LYS A O 1
ATOM 627 N N . ILE A 1 75 ? 5.753 -0.282 5.367 1.00 79.06 75 ILE A N 1
ATOM 628 C CA . ILE A 1 75 ? 5.685 -0.550 3.924 1.00 79.06 75 ILE A CA 1
ATOM 629 C C . ILE A 1 75 ? 4.553 -1.521 3.614 1.00 79.06 75 ILE A C 1
ATOM 631 O O . ILE A 1 75 ? 3.694 -1.211 2.796 1.00 79.06 75 ILE A O 1
ATOM 635 N N . GLN A 1 76 ? 4.487 -2.668 4.300 1.00 81.62 76 GLN A N 1
ATOM 636 C CA . GLN A 1 76 ? 3.453 -3.670 4.037 1.00 81.62 76 GLN A CA 1
ATOM 637 C C . GLN A 1 76 ? 2.046 -3.087 4.179 1.00 81.62 76 GLN A C 1
ATOM 639 O O . GLN A 1 76 ? 1.172 -3.450 3.403 1.00 81.62 76 GLN A O 1
ATOM 644 N N . ARG A 1 77 ? 1.807 -2.147 5.103 1.00 78.31 77 ARG A N 1
ATOM 645 C CA . ARG A 1 77 ? 0.508 -1.461 5.216 1.00 78.31 77 ARG A CA 1
ATOM 646 C C . ARG A 1 77 ? 0.210 -0.526 4.048 1.00 78.31 77 ARG A C 1
ATOM 648 O O . ARG A 1 77 ? -0.960 -0.397 3.689 1.00 78.31 77 ARG A O 1
ATOM 655 N N . GLU A 1 78 ? 1.218 0.110 3.472 1.00 77.38 78 GLU A N 1
ATOM 656 C CA . GLU A 1 78 ? 1.059 0.965 2.294 1.00 77.38 78 GLU A CA 1
ATOM 657 C C . GLU A 1 78 ? 0.731 0.116 1.065 1.00 77.38 78 GLU A C 1
ATOM 659 O O . GLU A 1 78 ? -0.237 0.410 0.373 1.00 77.38 78 GLU A O 1
ATOM 664 N N . VAL A 1 79 ? 1.417 -1.015 0.877 1.00 79.50 79 VAL A N 1
ATOM 665 C CA . VAL A 1 79 ? 1.347 -1.808 -0.365 1.00 79.50 79 VAL A CA 1
ATOM 666 C C . VAL A 1 79 ? 0.457 -3.063 -0.288 1.00 79.50 79 VAL A C 1
ATOM 668 O O . VAL A 1 79 ? 0.331 -3.793 -1.270 1.00 79.50 79 VAL A O 1
ATOM 671 N N . HIS A 1 80 ? -0.219 -3.316 0.846 1.00 72.94 80 HIS A N 1
ATOM 672 C CA . HIS A 1 80 ? -1.029 -4.534 1.089 1.00 72.94 80 HIS A CA 1
ATOM 673 C C . HIS A 1 80 ? -2.163 -4.789 0.082 1.00 72.94 80 HIS A C 1
ATOM 675 O O . HIS A 1 80 ? -2.722 -5.886 0.051 1.00 72.94 80 HIS A O 1
ATOM 681 N N . PHE A 1 81 ? -2.565 -3.776 -0.688 1.00 73.81 81 PHE A N 1
ATOM 682 C CA . PHE A 1 81 ? -3.648 -3.883 -1.662 1.00 73.81 81 PHE A CA 1
ATOM 683 C C . PHE A 1 81 ? -3.219 -4.571 -2.967 1.00 73.81 81 PHE A C 1
ATOM 685 O O . PHE A 1 81 ? -4.077 -4.830 -3.813 1.00 73.81 81 PHE A O 1
ATOM 692 N N . TYR A 1 82 ? -1.922 -4.846 -3.145 1.00 81.44 82 TYR A N 1
ATOM 693 C CA . TYR A 1 82 ? -1.388 -5.460 -4.354 1.00 81.44 82 TYR A CA 1
ATOM 694 C C . TYR A 1 82 ? -1.292 -6.985 -4.243 1.00 81.44 82 TYR A C 1
ATOM 696 O O . TYR A 1 82 ? -0.656 -7.518 -3.336 1.00 81.44 82 TYR A O 1
ATOM 704 N N . ASP A 1 83 ? -1.894 -7.710 -5.190 1.00 84.56 83 ASP A N 1
ATOM 705 C CA . ASP A 1 83 ? -1.992 -9.174 -5.110 1.00 84.56 83 ASP A CA 1
ATOM 706 C C . ASP A 1 83 ? -0.653 -9.902 -5.304 1.00 84.56 83 ASP A C 1
ATOM 708 O O . ASP A 1 83 ? -0.504 -11.018 -4.801 1.00 84.56 83 ASP A O 1
ATOM 712 N N . ASN A 1 84 ? 0.331 -9.288 -5.975 1.00 92.25 84 ASN A N 1
ATOM 713 C CA . ASN A 1 84 ? 1.675 -9.855 -6.161 1.00 92.25 84 ASN A CA 1
ATOM 714 C C . ASN A 1 84 ? 2.657 -9.504 -5.032 1.00 92.25 84 ASN A C 1
ATOM 716 O O . ASN A 1 84 ? 3.858 -9.703 -5.194 1.00 92.25 84 ASN A O 1
ATOM 720 N N . ILE A 1 85 ? 2.173 -9.013 -3.891 1.00 91.19 85 ILE A N 1
ATOM 721 C CA . ILE A 1 85 ? 2.957 -8.829 -2.665 1.00 91.19 85 ILE A CA 1
ATOM 722 C C . ILE A 1 85 ? 2.448 -9.817 -1.611 1.00 91.19 85 ILE A C 1
ATOM 724 O O . ILE A 1 85 ? 1.245 -10.078 -1.526 1.00 91.19 85 ILE A O 1
ATOM 728 N N . ILE A 1 86 ? 3.354 -10.399 -0.822 1.00 91.69 86 ILE A N 1
ATOM 729 C CA . ILE A 1 86 ? 2.970 -11.277 0.288 1.00 91.69 86 ILE A CA 1
ATOM 730 C C . ILE A 1 86 ? 2.118 -10.516 1.299 1.00 91.69 86 ILE A C 1
ATOM 732 O O . ILE A 1 86 ? 2.517 -9.476 1.826 1.00 91.69 86 ILE A O 1
ATOM 736 N N . LYS A 1 87 ? 0.938 -11.066 1.595 1.00 90.88 87 LYS A N 1
ATOM 737 C CA . LYS A 1 87 ? -0.010 -10.423 2.503 1.00 90.88 87 LYS A CA 1
ATOM 738 C C . LYS A 1 87 ? 0.446 -10.537 3.954 1.00 90.88 87 LYS A C 1
ATOM 740 O O . LYS A 1 87 ? 0.762 -11.615 4.457 1.00 90.88 87 LYS A O 1
ATOM 745 N N . PHE A 1 88 ? 0.403 -9.402 4.642 1.00 90.88 88 PHE A N 1
ATOM 746 C CA . PHE A 1 88 ? 0.543 -9.308 6.088 1.00 90.88 88 PHE A CA 1
ATOM 747 C C . PHE A 1 88 ? -0.806 -9.525 6.769 1.00 90.88 88 PHE A C 1
ATOM 749 O O . PHE A 1 88 ? -1.781 -8.839 6.456 1.00 90.88 88 PHE A O 1
ATOM 756 N N . HIS A 1 89 ? -0.873 -10.448 7.725 1.00 91.12 89 HIS A N 1
ATOM 757 C CA . HIS A 1 89 ? -2.110 -10.748 8.444 1.00 91.12 89 HIS A CA 1
ATOM 758 C C . HIS A 1 89 ? -2.129 -10.219 9.876 1.00 91.12 89 HIS A C 1
ATOM 760 O O . HIS A 1 89 ? -3.216 -9.962 10.400 1.00 91.12 89 HIS A O 1
ATOM 766 N N . GLY A 1 90 ? -0.972 -10.076 10.523 1.00 91.38 90 GLY A N 1
ATOM 767 C CA . GLY A 1 90 ? -0.877 -9.604 11.901 1.00 91.38 90 GLY A CA 1
ATOM 768 C C . GLY A 1 90 ? 0.380 -10.085 12.615 1.00 91.38 90 GLY A C 1
ATOM 769 O O . GLY A 1 90 ? 1.367 -10.453 11.985 1.00 91.38 90 GLY A O 1
ATOM 770 N N . VAL A 1 91 ? 0.338 -10.097 13.944 1.00 90.31 91 VAL A N 1
ATOM 771 C CA . VAL A 1 91 ? 1.461 -10.526 14.794 1.00 90.31 91 VAL A CA 1
ATOM 772 C C . VAL A 1 91 ? 1.025 -11.586 15.797 1.00 90.31 91 VAL A C 1
ATOM 774 O O . VAL A 1 91 ? -0.130 -11.612 16.220 1.00 90.31 91 VAL A O 1
ATOM 777 N N . THR A 1 92 ? 1.948 -12.454 16.198 1.00 90.12 92 THR A N 1
ATOM 778 C CA . THR A 1 92 ? 1.767 -13.381 17.324 1.00 90.12 92 THR A CA 1
ATOM 779 C C . THR A 1 92 ? 2.912 -13.235 18.324 1.00 90.12 92 THR A C 1
ATOM 781 O O . THR A 1 92 ? 4.001 -12.776 17.972 1.00 90.12 92 THR A O 1
ATOM 784 N N . ILE A 1 93 ? 2.641 -13.572 19.585 1.00 86.19 93 ILE A N 1
ATOM 785 C CA . ILE A 1 93 ? 3.567 -13.405 20.709 1.00 86.19 93 ILE A CA 1
ATOM 786 C C . ILE A 1 93 ? 3.797 -14.769 21.345 1.00 86.19 93 ILE A C 1
ATOM 788 O O . ILE A 1 93 ? 2.886 -15.319 21.968 1.00 86.19 93 ILE A O 1
ATOM 792 N N . ASN A 1 94 ? 5.015 -15.297 21.233 1.00 78.19 94 ASN A N 1
ATOM 793 C CA . ASN A 1 94 ? 5.388 -16.505 21.956 1.00 78.19 94 ASN A CA 1
ATOM 794 C C . ASN A 1 94 ? 5.856 -16.121 23.367 1.00 78.19 94 ASN A C 1
ATOM 796 O O . ASN A 1 94 ? 6.947 -15.588 23.549 1.00 78.19 94 ASN A O 1
ATOM 800 N N . LYS A 1 95 ? 5.011 -16.379 24.370 1.00 69.31 95 LYS A N 1
ATOM 801 C CA . LYS A 1 95 ? 5.310 -16.111 25.789 1.00 69.31 95 LYS A CA 1
ATOM 802 C C . LYS A 1 95 ? 5.968 -17.294 26.511 1.00 69.31 95 LYS A C 1
ATOM 804 O O . LYS A 1 95 ? 6.236 -17.185 27.700 1.00 69.31 95 LYS A O 1
ATOM 809 N N . GLN A 1 96 ? 6.166 -18.429 25.836 1.00 60.34 96 GLN A N 1
ATOM 810 C CA . GLN A 1 96 ? 6.568 -19.685 26.480 1.00 60.34 96 GLN A CA 1
ATOM 811 C C . GLN A 1 96 ? 8.082 -19.816 26.697 1.00 60.34 96 GLN A C 1
ATOM 813 O O . GLN A 1 96 ? 8.492 -20.721 27.409 1.00 60.34 96 GLN A O 1
ATOM 818 N N . ASN A 1 97 ? 8.906 -18.908 26.159 1.00 49.78 97 ASN A N 1
ATOM 819 C CA . ASN A 1 97 ? 10.355 -18.915 26.359 1.00 49.78 97 ASN A CA 1
ATOM 820 C C . ASN A 1 97 ? 10.858 -17.529 26.784 1.00 49.78 97 ASN A C 1
ATOM 822 O O . ASN A 1 97 ? 10.533 -16.534 26.140 1.00 49.78 97 ASN A O 1
ATOM 826 N N . TYR A 1 98 ? 11.735 -17.476 27.794 1.00 49.50 98 TYR A N 1
ATOM 827 C CA . TYR A 1 98 ? 12.577 -16.315 28.144 1.00 49.50 98 TYR A CA 1
ATOM 828 C C . TYR A 1 98 ? 13.671 -16.061 27.081 1.00 49.50 98 TYR A C 1
ATOM 830 O O . TYR A 1 98 ? 14.827 -15.794 27.390 1.00 49.50 98 TYR A O 1
ATOM 838 N N . SER A 1 99 ? 13.317 -16.213 25.805 1.00 48.31 99 SER A N 1
ATOM 839 C CA . SER A 1 99 ? 14.189 -16.064 24.644 1.00 48.31 99 SER A CA 1
ATOM 840 C C . SER A 1 99 ? 13.826 -14.761 23.916 1.00 48.31 99 SER A C 1
ATOM 842 O O . SER A 1 99 ? 12.648 -14.396 23.901 1.00 48.31 99 SER A O 1
ATOM 844 N N . PRO A 1 100 ? 14.780 -14.062 23.274 1.00 49.22 100 PRO A N 1
ATOM 845 C CA . PRO A 1 100 ? 14.538 -12.780 22.595 1.00 49.22 100 PRO A CA 1
ATOM 846 C C . PRO A 1 100 ? 13.497 -12.820 21.451 1.00 49.22 100 PRO A C 1
ATOM 848 O O . PRO A 1 100 ? 13.072 -11.777 20.963 1.00 49.22 100 PRO A O 1
ATOM 851 N N . MET A 1 101 ? 13.005 -13.997 21.039 1.00 55.53 101 MET A N 1
ATOM 852 C CA . MET A 1 101 ? 11.931 -14.152 20.041 1.00 55.53 101 MET A CA 1
ATOM 853 C C . MET A 1 101 ? 10.521 -13.865 20.606 1.00 55.53 101 MET A C 1
ATOM 855 O O . MET A 1 101 ? 9.620 -14.702 20.521 1.00 55.53 101 MET A O 1
ATOM 859 N N . LYS A 1 102 ? 10.296 -12.672 21.174 1.00 70.50 102 LYS A N 1
ATOM 860 C CA . LYS A 1 102 ? 8.995 -12.292 21.768 1.00 70.50 102 LYS A CA 1
ATOM 861 C C . LYS A 1 102 ? 7.878 -12.143 20.724 1.00 70.50 102 LYS A C 1
ATOM 863 O O . LYS A 1 102 ? 6.718 -12.402 21.029 1.00 70.50 102 LYS A O 1
ATOM 868 N N . TYR A 1 103 ? 8.208 -11.750 19.495 1.00 80.00 103 TYR A N 1
ATOM 869 C CA . TYR A 1 103 ? 7.242 -11.388 18.454 1.00 80.00 103 TYR A CA 1
ATOM 870 C C . TYR A 1 103 ? 7.521 -12.132 17.140 1.00 80.00 103 TYR A C 1
ATOM 872 O O . TYR A 1 103 ? 8.675 -12.342 16.764 1.00 80.00 103 TYR A O 1
ATOM 880 N N . MET A 1 104 ? 6.458 -12.505 16.423 1.00 86.62 104 MET A N 1
ATOM 881 C CA . MET A 1 104 ? 6.525 -13.087 15.078 1.00 86.62 104 MET A CA 1
ATOM 882 C C . MET A 1 104 ? 5.498 -12.433 14.148 1.00 86.62 104 MET A C 1
ATOM 884 O O . MET A 1 104 ? 4.364 -12.169 14.561 1.00 86.62 104 MET A O 1
ATOM 888 N N . LEU A 1 105 ? 5.873 -12.207 12.887 1.00 88.56 105 LEU A N 1
ATOM 889 C CA . LEU A 1 105 ? 4.956 -11.725 11.848 1.00 88.56 105 LEU A CA 1
ATOM 890 C C . LEU A 1 105 ? 4.152 -12.891 11.282 1.00 88.56 105 LEU A C 1
ATOM 892 O O . LEU A 1 105 ? 4.732 -13.912 10.923 1.00 88.56 105 LEU A O 1
ATOM 896 N N . VAL A 1 106 ? 2.838 -12.717 11.169 1.00 92.69 106 VAL A N 1
ATOM 897 C CA . VAL A 1 106 ? 1.915 -13.679 10.559 1.00 92.69 106 VAL A CA 1
ATOM 898 C C . VAL A 1 106 ? 1.638 -13.243 9.122 1.00 92.69 106 VAL A C 1
ATOM 900 O O . VAL A 1 106 ? 1.084 -12.164 8.896 1.00 92.69 106 VAL A O 1
ATOM 903 N N . MET A 1 107 ? 2.026 -14.072 8.155 1.00 92.94 107 MET A N 1
ATOM 904 C CA . MET A 1 107 ? 2.050 -13.737 6.726 1.00 92.94 107 MET A CA 1
ATOM 905 C C . MET A 1 107 ? 1.415 -14.841 5.867 1.00 92.94 107 MET A C 1
ATOM 907 O O . MET A 1 107 ? 1.292 -15.993 6.298 1.00 92.94 107 MET A O 1
ATOM 911 N N . GLU A 1 108 ? 1.016 -14.485 4.645 1.00 93.88 108 GLU A N 1
ATOM 912 C CA . GLU A 1 108 ? 0.579 -15.426 3.605 1.00 93.88 108 GLU A CA 1
ATOM 913 C C . GLU A 1 108 ? 1.663 -16.485 3.342 1.00 93.88 108 GLU A C 1
ATOM 915 O O . GLU A 1 108 ? 2.848 -16.168 3.207 1.00 93.88 108 GLU A O 1
ATOM 920 N N . TYR A 1 109 ? 1.262 -17.757 3.272 1.00 94.94 109 TYR A N 1
ATOM 921 C CA . TYR A 1 109 ? 2.169 -18.858 2.960 1.00 94.94 109 TYR A CA 1
ATOM 922 C C . TYR A 1 109 ? 2.202 -19.133 1.452 1.00 94.94 109 TYR A C 1
ATOM 924 O O . TYR A 1 109 ? 1.208 -19.558 0.870 1.00 94.94 109 TYR A O 1
ATOM 932 N N . ALA A 1 110 ? 3.371 -18.949 0.836 1.00 95.06 110 ALA A N 1
ATOM 933 C CA . ALA A 1 110 ? 3.608 -19.291 -0.562 1.00 95.06 110 ALA A CA 1
ATOM 934 C C . ALA A 1 110 ? 3.958 -20.784 -0.714 1.00 95.06 110 ALA A C 1
ATOM 936 O O . ALA A 1 110 ? 5.071 -21.220 -0.405 1.00 95.06 110 ALA A O 1
ATOM 937 N N . ASP A 1 111 ? 2.991 -21.569 -1.189 1.00 93.00 111 ASP A N 1
ATOM 938 C CA . ASP A 1 111 ? 3.059 -23.037 -1.300 1.00 93.00 111 ASP A CA 1
ATOM 939 C C . ASP A 1 111 ? 4.164 -23.588 -2.215 1.00 93.00 111 ASP A C 1
ATOM 941 O O . ASP A 1 111 ? 4.579 -24.736 -2.048 1.00 93.00 111 ASP A O 1
ATOM 945 N N . SER A 1 112 ? 4.679 -22.779 -3.141 1.00 93.94 112 SER A N 1
ATOM 946 C CA . SER A 1 112 ? 5.693 -23.203 -4.111 1.00 93.94 112 SER A CA 1
ATOM 947 C C . SER A 1 112 ? 7.110 -22.731 -3.750 1.00 93.94 112 SER A C 1
ATOM 949 O O . SER A 1 112 ? 8.067 -23.017 -4.470 1.00 93.94 112 SER A O 1
ATOM 951 N N . GLY A 1 113 ? 7.271 -22.070 -2.597 1.00 93.38 113 GLY A N 1
ATOM 952 C CA . GLY A 1 113 ? 8.562 -21.631 -2.073 1.00 93.38 113 GLY A CA 1
ATOM 953 C C . GLY A 1 113 ? 9.151 -20.429 -2.814 1.00 93.38 113 GLY A C 1
ATOM 954 O O . GLY A 1 113 ? 8.428 -19.598 -3.360 1.00 93.38 113 GLY A O 1
ATOM 955 N N . THR A 1 114 ? 10.481 -20.306 -2.786 1.00 95.06 114 THR A N 1
ATOM 956 C CA . THR A 1 114 ? 11.193 -19.216 -3.467 1.00 95.06 114 THR A CA 1
ATOM 957 C C . THR A 1 114 ? 11.231 -19.434 -4.975 1.00 95.06 114 THR A C 1
ATOM 959 O O . THR A 1 114 ? 11.268 -20.574 -5.445 1.00 95.06 114 THR A O 1
ATOM 962 N N . LEU A 1 115 ? 11.317 -18.344 -5.738 1.00 96.88 115 LEU A N 1
ATOM 963 C CA . LEU A 1 115 ? 11.479 -18.361 -7.188 1.00 96.88 115 LEU A CA 1
ATOM 964 C C . LEU A 1 115 ? 12.663 -19.243 -7.595 1.00 96.88 115 LEU A C 1
ATOM 966 O O . LEU A 1 115 ? 12.528 -20.062 -8.499 1.00 96.88 115 LEU A O 1
ATOM 970 N N . ARG A 1 116 ? 13.791 -19.156 -6.879 1.00 94.94 116 ARG A N 1
ATOM 971 C CA . ARG A 1 116 ? 14.973 -19.979 -7.171 1.00 94.94 116 ARG A CA 1
ATOM 972 C C . ARG A 1 116 ? 14.672 -21.481 -7.138 1.00 94.94 116 ARG A C 1
ATOM 974 O O . ARG A 1 116 ? 14.990 -22.192 -8.092 1.00 94.94 116 ARG A O 1
ATOM 981 N N . LYS A 1 117 ? 14.042 -21.954 -6.057 1.00 94.88 117 LYS A N 1
ATOM 982 C CA . LYS A 1 117 ? 13.682 -23.372 -5.888 1.00 94.88 117 LYS A CA 1
ATOM 983 C C . LYS A 1 117 ? 12.599 -23.793 -6.879 1.00 94.88 117 LYS A C 1
ATOM 985 O O . LYS A 1 117 ? 12.632 -24.907 -7.393 1.00 94.88 117 LYS A O 1
ATOM 990 N N . TYR A 1 118 ? 11.658 -22.899 -7.172 1.00 96.69 118 TYR A N 1
ATOM 991 C CA . TYR A 1 118 ? 10.598 -23.151 -8.141 1.00 96.69 118 TYR A CA 1
ATOM 992 C C . TYR A 1 118 ? 11.143 -23.336 -9.563 1.00 96.69 118 TYR A C 1
ATOM 994 O O . TYR A 1 118 ? 10.773 -24.295 -10.237 1.00 96.69 118 TYR A O 1
ATOM 1002 N N . LEU A 1 119 ? 12.047 -22.458 -10.009 1.00 96.19 119 LEU A N 1
ATOM 1003 C CA . LEU A 1 119 ? 12.682 -22.550 -11.327 1.00 96.19 119 LEU A CA 1
ATOM 1004 C C . LEU A 1 119 ? 13.548 -23.808 -11.458 1.00 96.19 119 LEU A C 1
ATOM 1006 O O . LEU A 1 119 ? 13.538 -24.449 -12.502 1.00 96.19 119 LEU A O 1
ATOM 1010 N N . GLU A 1 120 ? 14.270 -24.173 -10.397 1.00 94.50 120 GLU A N 1
ATOM 1011 C CA . GLU A 1 120 ? 15.076 -25.398 -10.358 1.00 94.50 120 GLU A CA 1
ATOM 1012 C C . GLU A 1 120 ? 14.207 -26.657 -10.491 1.00 94.50 120 GLU A C 1
ATOM 1014 O O . GLU A 1 120 ? 14.501 -27.527 -11.306 1.00 94.50 120 GLU A O 1
ATOM 1019 N N . LYS A 1 121 ? 13.092 -26.725 -9.754 1.00 95.12 121 LYS A N 1
ATOM 1020 C CA . LYS A 1 121 ? 12.167 -27.867 -9.795 1.00 95.12 121 LYS A CA 1
ATOM 1021 C C . LYS A 1 121 ? 11.430 -28.007 -11.132 1.00 95.12 121 LYS A C 1
ATOM 1023 O O . LYS A 1 121 ? 11.031 -29.110 -11.489 1.00 95.12 121 LYS A O 1
ATOM 1028 N N . ASN A 1 122 ? 11.217 -26.904 -11.848 1.00 92.81 122 ASN A N 1
ATOM 1029 C CA . ASN A 1 122 ? 10.430 -26.868 -13.085 1.00 92.81 122 ASN A CA 1
ATOM 1030 C C . ASN A 1 122 ? 11.286 -26.624 -14.337 1.00 92.81 122 ASN A C 1
ATOM 1032 O O . ASN A 1 122 ? 10.779 -26.134 -15.351 1.00 92.81 122 ASN A O 1
ATOM 1036 N N . ILE A 1 123 ? 12.578 -26.959 -14.289 1.00 90.31 123 ILE A N 1
ATOM 1037 C CA . ILE A 1 123 ? 13.441 -26.873 -15.467 1.00 90.31 123 ILE A CA 1
ATOM 1038 C C . ILE A 1 123 ? 12.890 -27.778 -16.583 1.00 90.31 123 ILE A C 1
ATOM 1040 O O . ILE A 1 123 ? 12.539 -28.929 -16.346 1.00 90.31 123 ILE A O 1
ATOM 1044 N N . GLY A 1 124 ? 12.731 -27.230 -17.789 1.00 85.31 124 GLY A N 1
ATOM 1045 C CA . GLY A 1 124 ? 12.113 -27.928 -18.926 1.00 85.31 124 GLY A CA 1
ATOM 1046 C C . GLY A 1 124 ? 10.576 -27.981 -18.924 1.00 85.31 124 GLY A C 1
ATOM 1047 O O . GLY A 1 124 ? 9.994 -28.154 -19.988 1.00 85.31 124 GLY A O 1
ATOM 1048 N N . ASN A 1 125 ? 9.914 -27.748 -17.784 1.00 90.12 125 ASN A N 1
ATOM 1049 C CA . ASN A 1 125 ? 8.448 -27.793 -17.675 1.00 90.12 125 ASN A CA 1
ATOM 1050 C C . ASN A 1 125 ? 7.772 -26.424 -17.865 1.00 90.12 125 ASN A C 1
ATOM 1052 O O . ASN A 1 125 ? 6.577 -26.364 -18.140 1.00 90.12 125 ASN A O 1
ATOM 1056 N N . LEU A 1 126 ? 8.510 -25.320 -17.696 1.00 92.88 126 LEU A N 1
ATOM 1057 C CA . LEU A 1 126 ? 7.966 -23.967 -17.848 1.00 92.88 126 LEU A CA 1
ATOM 1058 C C . LEU A 1 126 ? 7.910 -23.546 -19.316 1.00 92.88 126 LEU A C 1
ATOM 1060 O O . LEU A 1 126 ? 8.948 -23.420 -19.976 1.00 92.88 126 LEU A O 1
ATOM 1064 N N . THR A 1 127 ? 6.706 -23.234 -19.794 1.00 92.75 127 THR A N 1
ATOM 1065 C CA . THR A 1 127 ? 6.511 -22.648 -21.122 1.00 92.75 127 THR A CA 1
ATOM 1066 C C . THR A 1 127 ? 6.936 -21.180 -21.137 1.00 92.75 127 THR A C 1
ATOM 1068 O O . THR A 1 127 ? 7.057 -20.523 -20.099 1.00 92.75 127 THR A O 1
ATOM 1071 N N . TRP A 1 128 ? 7.122 -20.613 -22.330 1.00 92.38 128 TRP A N 1
ATOM 1072 C CA . TRP A 1 128 ? 7.375 -19.176 -22.456 1.00 92.38 128 TRP A CA 1
ATOM 1073 C C . TRP A 1 128 ? 6.223 -18.322 -21.919 1.00 92.38 128 TRP A C 1
ATOM 1075 O O . TRP A 1 128 ? 6.481 -17.281 -21.323 1.00 92.38 128 TRP A O 1
ATOM 1085 N N . ASN A 1 129 ? 4.974 -18.778 -22.037 1.00 91.31 129 ASN A N 1
ATOM 1086 C CA . ASN A 1 129 ? 3.827 -18.069 -21.473 1.00 91.31 129 ASN A CA 1
ATOM 1087 C C . ASN A 1 129 ? 3.903 -17.982 -19.939 1.00 91.31 129 ASN A C 1
ATOM 1089 O O . ASN A 1 129 ? 3.662 -16.917 -19.369 1.00 91.31 129 ASN A O 1
ATOM 1093 N N . ASP A 1 130 ? 4.324 -19.063 -19.275 1.00 93.50 130 ASP A N 1
ATOM 1094 C CA . ASP A 1 130 ? 4.547 -19.066 -17.823 1.00 93.50 130 ASP A CA 1
ATOM 1095 C C . ASP A 1 130 ? 5.659 -18.085 -17.438 1.00 93.50 130 ASP A C 1
ATOM 1097 O O . ASP A 1 130 ? 5.490 -17.267 -16.531 1.00 93.50 130 ASP A O 1
ATOM 1101 N N . LYS A 1 131 ? 6.774 -18.108 -18.181 1.00 95.12 131 LYS A N 1
ATOM 1102 C CA . LYS A 1 131 ? 7.913 -17.201 -17.977 1.00 95.12 131 LYS A CA 1
ATOM 1103 C C . LYS A 1 131 ? 7.516 -15.734 -18.151 1.00 95.12 131 LYS A C 1
ATOM 1105 O O . LYS A 1 131 ? 7.857 -14.916 -17.298 1.00 95.12 131 LYS A O 1
ATOM 1110 N N . PHE A 1 132 ? 6.751 -15.395 -19.192 1.00 95.25 132 PHE A N 1
ATOM 1111 C CA . PHE A 1 132 ? 6.256 -14.030 -19.394 1.00 95.25 132 PHE A CA 1
ATOM 1112 C C . PHE A 1 132 ? 5.299 -13.592 -18.300 1.00 95.25 132 PHE A C 1
ATOM 1114 O O . PHE A 1 132 ? 5.411 -12.469 -17.814 1.00 95.25 132 PHE A O 1
ATOM 1121 N N . LYS A 1 133 ? 4.384 -14.468 -17.878 1.00 94.81 133 LYS A N 1
ATOM 1122 C CA . LYS A 1 133 ? 3.461 -14.174 -16.782 1.00 94.81 133 LYS A CA 1
ATOM 1123 C C . LYS A 1 133 ? 4.225 -13.870 -15.493 1.00 94.81 133 LYS A C 1
ATOM 1125 O O . LYS A 1 133 ? 3.923 -12.879 -14.832 1.00 94.81 133 LYS A O 1
ATOM 1130 N N . MET A 1 134 ? 5.229 -14.680 -15.162 1.00 96.75 134 MET A N 1
ATOM 1131 C CA . MET A 1 134 ? 6.076 -14.464 -13.986 1.00 96.75 134 MET A CA 1
ATOM 1132 C C . MET A 1 134 ? 6.864 -13.153 -14.086 1.00 96.75 134 MET A C 1
ATOM 1134 O O . MET A 1 134 ? 6.823 -12.344 -13.161 1.00 96.75 134 MET A O 1
ATOM 1138 N N . ALA A 1 135 ? 7.521 -12.906 -15.221 1.00 97.81 135 ALA A N 1
ATOM 1139 C CA . ALA A 1 135 ? 8.246 -11.665 -15.488 1.00 97.81 135 ALA A CA 1
ATOM 1140 C C . ALA A 1 135 ? 7.350 -10.425 -15.356 1.00 97.81 135 ALA A C 1
ATOM 1142 O O . ALA A 1 135 ? 7.710 -9.457 -14.688 1.00 97.81 135 ALA A O 1
ATOM 1143 N N . HIS A 1 136 ? 6.160 -10.478 -15.953 1.00 96.44 136 HIS A N 1
ATOM 1144 C CA . HIS A 1 136 ? 5.188 -9.394 -15.927 1.00 96.44 136 HIS A CA 1
ATOM 1145 C C . HIS A 1 136 ? 4.691 -9.114 -14.508 1.00 96.44 136 HIS A C 1
ATOM 1147 O O . HIS A 1 136 ? 4.715 -7.966 -14.078 1.00 96.44 136 HIS A O 1
ATOM 1153 N N . GLN A 1 137 ? 4.305 -10.148 -13.751 1.00 96.81 137 GLN A N 1
ATOM 1154 C CA . GLN A 1 137 ? 3.870 -10.001 -12.356 1.00 96.81 137 GLN A CA 1
ATOM 1155 C C . GLN A 1 137 ? 4.967 -9.420 -11.457 1.00 96.81 137 GLN A C 1
ATOM 1157 O O . GLN A 1 137 ? 4.680 -8.582 -10.603 1.00 96.81 137 GLN A O 1
ATOM 1162 N N . LEU A 1 138 ? 6.218 -9.841 -11.658 1.00 97.62 138 LEU A N 1
ATOM 1163 C CA . LEU A 1 138 ? 7.365 -9.305 -10.934 1.00 97.62 138 LEU A CA 1
ATOM 1164 C C . LEU A 1 138 ? 7.581 -7.816 -11.251 1.00 97.62 138 LEU A C 1
ATOM 1166 O O . LEU A 1 138 ? 7.668 -7.010 -10.328 1.00 97.62 138 LEU A O 1
ATOM 1170 N N . ALA A 1 139 ? 7.614 -7.439 -12.533 1.00 97.62 139 ALA A N 1
ATOM 1171 C CA . ALA A 1 139 ? 7.791 -6.044 -12.946 1.00 97.62 139 ALA A CA 1
ATOM 1172 C C . ALA A 1 139 ? 6.656 -5.142 -12.433 1.00 97.62 139 ALA A C 1
ATOM 1174 O O . ALA A 1 139 ? 6.899 -4.059 -11.909 1.00 97.62 139 ALA A O 1
ATOM 1175 N N . CYS A 1 140 ? 5.423 -5.638 -12.506 1.00 95.12 140 CYS A N 1
ATOM 1176 C CA . CYS A 1 140 ? 4.227 -5.012 -11.960 1.00 95.12 140 CYS A CA 1
ATOM 1177 C C . CYS A 1 140 ? 4.323 -4.753 -10.443 1.00 95.12 140 CYS A C 1
ATOM 1179 O O . CYS A 1 140 ? 4.022 -3.650 -9.989 1.00 95.12 140 CYS A O 1
ATOM 1181 N N . ALA A 1 141 ? 4.797 -5.730 -9.659 1.00 94.44 141 ALA A N 1
ATOM 1182 C CA . ALA A 1 141 ? 4.992 -5.560 -8.218 1.00 94.44 141 ALA A CA 1
ATOM 1183 C C . ALA A 1 141 ? 6.006 -4.450 -7.898 1.00 94.44 141 ALA A C 1
ATOM 1185 O O . ALA A 1 141 ? 5.752 -3.633 -7.015 1.00 94.44 141 ALA A O 1
ATOM 1186 N N . ILE A 1 142 ? 7.120 -4.378 -8.637 1.00 95.69 142 ILE A N 1
ATOM 1187 C CA . ILE A 1 142 ? 8.126 -3.317 -8.457 1.00 95.69 142 ILE A CA 1
ATOM 1188 C C . ILE A 1 142 ? 7.610 -1.958 -8.925 1.00 95.69 142 ILE A C 1
ATOM 1190 O O . ILE A 1 142 ? 7.868 -0.961 -8.256 1.00 95.69 142 ILE A O 1
ATOM 1194 N N . SER A 1 143 ? 6.825 -1.909 -10.003 1.00 94.81 143 SER A N 1
ATOM 1195 C CA . SER A 1 143 ? 6.175 -0.673 -10.450 1.00 94.81 143 SER A CA 1
ATOM 1196 C C . SER A 1 143 ? 5.323 -0.067 -9.338 1.00 94.81 143 SER A C 1
ATOM 1198 O O . SER A 1 143 ? 5.447 1.120 -9.059 1.00 94.81 143 SER A O 1
ATOM 1200 N N . CYS A 1 144 ? 4.538 -0.888 -8.633 1.00 90.69 144 CYS A N 1
ATOM 1201 C CA . CYS A 1 144 ? 3.730 -0.413 -7.511 1.00 90.69 144 CYS A CA 1
ATOM 1202 C C . CYS A 1 144 ? 4.563 0.110 -6.336 1.00 90.69 144 CYS A C 1
ATOM 1204 O O . CYS A 1 144 ? 4.150 1.070 -5.692 1.00 90.69 144 CYS A O 1
ATOM 1206 N N . LEU A 1 145 ? 5.732 -0.477 -6.057 1.00 91.12 145 LEU A N 1
ATOM 1207 C CA . LEU A 1 145 ? 6.645 0.084 -5.054 1.00 91.12 145 LEU A CA 1
ATOM 1208 C C . LEU A 1 145 ? 7.185 1.445 -5.504 1.00 91.12 145 LEU A C 1
ATOM 1210 O O . LEU A 1 145 ? 7.211 2.393 -4.722 1.00 91.12 145 LEU A O 1
ATOM 1214 N N . HIS A 1 146 ? 7.601 1.550 -6.767 1.00 92.56 146 HIS A N 1
ATOM 1215 C CA . HIS A 1 146 ? 8.199 2.769 -7.307 1.00 92.56 146 HIS A CA 1
ATOM 1216 C C . HIS A 1 146 ? 7.193 3.923 -7.388 1.00 92.56 146 HIS A C 1
ATOM 1218 O O . HIS A 1 146 ? 7.584 5.059 -7.111 1.00 92.56 146 HIS A O 1
ATOM 1224 N N . ASP A 1 147 ? 5.917 3.642 -7.669 1.00 89.31 147 ASP A N 1
ATOM 1225 C CA . ASP A 1 147 ? 4.820 4.624 -7.642 1.00 89.31 147 ASP A CA 1
ATOM 1226 C C . ASP A 1 147 ? 4.622 5.233 -6.239 1.00 89.31 147 ASP A C 1
ATOM 1228 O O . ASP A 1 147 ? 4.393 6.436 -6.103 1.00 89.31 147 ASP A O 1
ATOM 1232 N N . GLU A 1 148 ? 4.809 4.430 -5.186 1.00 86.94 148 GLU A N 1
ATOM 1233 C CA . GLU A 1 148 ? 4.795 4.868 -3.780 1.00 86.94 148 GLU A CA 1
ATOM 1234 C C . GLU A 1 148 ? 6.165 5.407 -3.307 1.00 86.94 148 GLU A C 1
ATOM 1236 O O . GLU A 1 148 ? 6.368 5.681 -2.125 1.00 86.94 148 GLU A O 1
ATOM 1241 N N . LYS A 1 149 ? 7.127 5.598 -4.226 1.00 89.31 149 LYS A N 1
ATOM 1242 C CA . LYS A 1 149 ? 8.505 6.067 -3.958 1.00 89.31 149 LYS A CA 1
ATOM 1243 C C . LYS A 1 149 ? 9.307 5.148 -3.024 1.00 89.31 149 LYS A C 1
ATOM 1245 O O . LYS A 1 149 ? 10.239 5.599 -2.354 1.00 89.31 149 LYS A O 1
ATOM 1250 N N . ILE A 1 150 ? 8.985 3.858 -3.010 1.00 87.44 150 ILE A N 1
ATOM 1251 C CA . ILE A 1 150 ? 9.687 2.817 -2.252 1.00 87.44 150 ILE A CA 1
ATOM 1252 C C . ILE A 1 150 ? 10.701 2.130 -3.174 1.00 87.44 150 ILE A C 1
ATOM 1254 O O . ILE A 1 150 ? 10.367 1.736 -4.289 1.00 87.44 150 ILE A O 1
ATOM 1258 N N . ILE A 1 151 ? 11.943 1.971 -2.709 1.00 89.50 151 ILE A N 1
ATOM 1259 C CA . ILE A 1 151 ? 13.008 1.239 -3.418 1.00 89.50 151 ILE A CA 1
ATOM 1260 C C . ILE A 1 151 ? 13.255 -0.063 -2.655 1.00 89.50 151 ILE A C 1
ATOM 1262 O O . ILE A 1 151 ? 13.466 -0.027 -1.440 1.00 89.50 151 ILE A O 1
ATOM 1266 N N . HIS A 1 152 ? 13.239 -1.205 -3.340 1.00 90.25 152 HIS A N 1
ATOM 1267 C CA . HIS A 1 152 ? 13.346 -2.507 -2.681 1.00 90.25 152 HIS A CA 1
ATOM 1268 C C . HIS A 1 152 ? 14.766 -2.784 -2.171 1.00 90.25 152 HIS A C 1
ATOM 1270 O O . HIS A 1 152 ? 14.922 -3.191 -1.020 1.00 90.25 152 HIS A O 1
ATOM 1276 N N . ARG A 1 153 ? 15.792 -2.525 -2.999 1.00 88.00 153 ARG A N 1
ATOM 1277 C CA . ARG A 1 153 ? 17.244 -2.602 -2.697 1.00 88.00 153 ARG A CA 1
ATOM 1278 C C . ARG A 1 153 ? 17.843 -3.992 -2.492 1.00 88.00 153 ARG A C 1
ATOM 1280 O O . ARG A 1 153 ? 19.055 -4.130 -2.610 1.00 88.00 153 ARG A O 1
ATOM 1287 N N . ASP A 1 154 ? 17.019 -5.001 -2.223 1.00 87.75 154 ASP A N 1
ATOM 1288 C CA . ASP A 1 154 ? 17.457 -6.397 -2.045 1.00 87.75 154 ASP A CA 1
ATOM 1289 C C . ASP A 1 154 ? 16.661 -7.380 -2.920 1.00 87.75 154 ASP A C 1
ATOM 1291 O O . ASP A 1 154 ? 16.067 -8.352 -2.453 1.00 87.75 154 ASP A O 1
ATOM 1295 N N . LEU A 1 155 ? 16.543 -7.075 -4.214 1.00 93.31 155 LEU A N 1
ATOM 1296 C CA . LEU A 1 155 ? 15.831 -7.940 -5.155 1.00 93.31 155 LEU A CA 1
ATOM 1297 C C . LEU A 1 155 ? 16.718 -9.101 -5.598 1.00 93.31 155 LEU A C 1
ATOM 1299 O O . LEU A 1 155 ? 17.719 -8.909 -6.275 1.00 93.31 155 LEU A O 1
ATOM 1303 N N . HIS A 1 156 ? 16.306 -10.321 -5.265 1.00 93.62 156 HIS A N 1
ATOM 1304 C CA . HIS A 1 156 ? 16.904 -11.558 -5.761 1.00 93.62 156 HIS A CA 1
ATOM 1305 C C . HIS A 1 156 ? 15.894 -12.708 -5.669 1.00 93.62 156 HIS A C 1
ATOM 1307 O O . HIS A 1 156 ? 14.888 -12.627 -4.961 1.00 93.62 156 HIS A O 1
ATOM 1313 N N . SER A 1 157 ? 16.155 -13.836 -6.331 1.00 94.75 157 SER A N 1
ATOM 1314 C CA . SER A 1 157 ? 15.185 -14.940 -6.460 1.00 94.75 157 SER A CA 1
ATOM 1315 C C . SER A 1 157 ? 14.877 -15.712 -5.175 1.00 94.75 157 SER A C 1
ATOM 1317 O O . SER A 1 157 ? 14.069 -16.641 -5.187 1.00 94.75 157 SER A O 1
ATOM 1319 N N . SER A 1 158 ? 15.496 -15.342 -4.050 1.00 90.44 158 SER A N 1
ATOM 1320 C CA . SER A 1 158 ? 15.087 -15.835 -2.727 1.00 90.44 158 SER A CA 1
ATOM 1321 C C . SER A 1 158 ? 14.082 -14.922 -2.017 1.00 90.44 158 SER A C 1
ATOM 1323 O O . SER A 1 158 ? 13.366 -15.427 -1.159 1.00 90.44 158 SER A O 1
ATOM 1325 N N . ASN A 1 159 ? 13.990 -13.644 -2.404 1.00 92.25 159 ASN A N 1
ATOM 1326 C CA . ASN A 1 159 ? 13.001 -12.681 -1.895 1.00 92.25 159 ASN A CA 1
ATOM 1327 C C . ASN A 1 159 ? 11.747 -12.616 -2.787 1.00 92.25 159 ASN A C 1
ATOM 1329 O O . ASN A 1 159 ? 10.732 -12.027 -2.430 1.00 92.25 159 ASN A O 1
ATOM 1333 N N . VAL A 1 160 ? 11.779 -13.288 -3.939 1.00 96.00 160 VAL A N 1
ATOM 1334 C CA . VAL A 1 160 ? 10.601 -13.540 -4.770 1.00 96.00 160 VAL A CA 1
ATOM 1335 C C . VAL A 1 160 ? 10.067 -14.935 -4.452 1.00 96.00 160 VAL A C 1
ATOM 1337 O O . VAL A 1 160 ? 10.811 -15.912 -4.527 1.00 96.00 160 VAL A O 1
ATOM 1340 N N . LEU A 1 161 ? 8.790 -15.045 -4.094 1.00 95.94 161 LEU A N 1
ATOM 1341 C CA . LEU A 1 161 ? 8.100 -16.306 -3.818 1.00 95.94 161 LEU A CA 1
ATOM 1342 C C . LEU A 1 161 ? 7.117 -16.655 -4.939 1.00 95.94 161 LEU A C 1
ATOM 1344 O O . LEU A 1 161 ? 6.708 -15.796 -5.723 1.00 95.94 161 LEU A O 1
ATOM 1348 N N . VAL A 1 162 ? 6.721 -17.925 -4.998 1.00 96.44 162 VAL A N 1
ATOM 1349 C CA . VAL A 1 162 ? 5.699 -18.420 -5.924 1.00 96.44 162 VAL A CA 1
ATOM 1350 C C . VAL A 1 162 ? 4.557 -19.038 -5.127 1.00 96.44 162 VAL A C 1
ATOM 1352 O O . VAL A 1 162 ? 4.772 -19.889 -4.263 1.00 96.44 162 VAL A O 1
ATOM 1355 N N . HIS A 1 163 ? 3.335 -18.605 -5.423 1.00 94.75 163 HIS A N 1
ATOM 1356 C CA . HIS A 1 163 ? 2.117 -19.157 -4.847 1.00 94.75 163 HIS A CA 1
ATOM 1357 C C . HIS A 1 163 ? 1.106 -19.448 -5.953 1.00 94.75 163 HIS A C 1
ATOM 1359 O O . HIS A 1 163 ? 0.742 -18.532 -6.693 1.00 94.75 163 HIS A O 1
ATOM 1365 N N . GLN A 1 164 ? 0.672 -20.705 -6.088 1.00 90.88 164 GLN A N 1
ATOM 1366 C CA . GLN A 1 164 ? -0.285 -21.118 -7.129 1.00 90.88 164 GLN A CA 1
ATOM 1367 C C . GLN A 1 164 ? 0.115 -20.618 -8.536 1.00 90.88 164 GLN A C 1
ATOM 1369 O O . GLN A 1 164 ? -0.685 -20.021 -9.258 1.00 90.88 164 GLN A O 1
ATOM 1374 N N . ASN A 1 165 ? 1.388 -20.800 -8.906 1.00 88.19 165 ASN A N 1
ATOM 1375 C CA . ASN A 1 165 ? 1.981 -20.335 -10.171 1.00 88.19 165 ASN A CA 1
ATOM 1376 C C . ASN A 1 165 ? 1.892 -18.809 -10.403 1.00 88.19 165 ASN A C 1
ATOM 1378 O O . ASN A 1 165 ? 1.874 -18.347 -11.548 1.00 88.19 165 ASN A O 1
ATOM 1382 N N . ASN A 1 166 ? 1.811 -18.014 -9.333 1.00 92.69 166 ASN A N 1
ATOM 1383 C CA . ASN A 1 166 ? 1.877 -16.555 -9.375 1.00 92.69 166 ASN A CA 1
ATOM 1384 C C . ASN A 1 166 ? 3.034 -16.037 -8.519 1.00 92.69 166 ASN A C 1
ATOM 1386 O O . ASN A 1 166 ? 3.339 -16.596 -7.465 1.00 92.69 166 ASN A O 1
ATOM 1390 N N . ILE A 1 167 ? 3.646 -14.937 -8.951 1.00 96.38 167 ILE A N 1
ATOM 1391 C CA . ILE A 1 167 ? 4.696 -14.249 -8.200 1.00 96.38 167 ILE A CA 1
ATOM 1392 C C . ILE A 1 167 ? 4.118 -13.546 -6.973 1.00 96.38 167 ILE A C 1
ATOM 1394 O O . ILE A 1 167 ? 3.069 -12.896 -7.038 1.00 96.38 167 ILE A O 1
ATOM 1398 N N . LYS A 1 168 ? 4.861 -13.646 -5.872 1.00 95.19 168 LYS A N 1
ATOM 1399 C CA . LYS A 1 168 ? 4.639 -12.941 -4.616 1.00 95.19 168 LYS A CA 1
ATOM 1400 C C . LYS A 1 168 ? 5.957 -12.345 -4.126 1.00 95.19 168 LYS A C 1
ATOM 1402 O O . LYS A 1 168 ? 6.847 -13.075 -3.701 1.00 95.19 168 LYS A O 1
ATOM 1407 N N . LEU A 1 169 ? 6.094 -11.028 -4.190 1.00 94.19 169 LEU A N 1
ATOM 1408 C CA . LEU A 1 169 ? 7.257 -10.316 -3.672 1.00 94.19 169 LEU A CA 1
ATOM 1409 C C . LEU A 1 169 ? 7.228 -10.286 -2.139 1.00 94.19 169 LEU A C 1
ATOM 1411 O O . LEU A 1 169 ? 6.174 -10.052 -1.537 1.00 94.19 169 LEU A O 1
ATOM 1415 N N . ALA A 1 170 ? 8.377 -10.536 -1.521 1.00 89.44 170 ALA A N 1
ATOM 1416 C CA . ALA A 1 170 ? 8.553 -10.589 -0.078 1.00 89.44 170 ALA A CA 1
ATOM 1417 C C . ALA A 1 170 ? 9.830 -9.851 0.358 1.00 89.44 170 ALA A C 1
ATOM 1419 O O . ALA A 1 170 ? 10.695 -9.561 -0.457 1.00 89.44 170 ALA A O 1
ATOM 1420 N N . ASP A 1 171 ? 9.937 -9.636 1.671 1.00 80.69 171 ASP A N 1
ATOM 1421 C CA . ASP A 1 171 ? 11.111 -9.120 2.390 1.00 80.69 171 ASP A CA 1
ATOM 1422 C C . ASP A 1 171 ? 11.533 -7.671 2.066 1.00 80.69 171 ASP A C 1
ATOM 1424 O O . ASP A 1 171 ? 12.433 -7.407 1.276 1.00 80.69 171 ASP A O 1
ATOM 1428 N N . PHE A 1 172 ? 10.916 -6.712 2.766 1.00 74.38 172 PHE A N 1
ATOM 1429 C CA . PHE A 1 172 ? 11.192 -5.270 2.626 1.00 74.38 172 PHE A CA 1
ATOM 1430 C C . PHE A 1 172 ? 12.177 -4.732 3.681 1.00 74.38 172 PHE A C 1
ATOM 1432 O O . PHE A 1 172 ? 12.254 -3.524 3.924 1.00 74.38 172 PHE A O 1
ATOM 1439 N N . GLY A 1 173 ? 12.918 -5.615 4.361 1.00 65.81 173 GLY A N 1
ATOM 1440 C CA . GLY A 1 173 ? 13.751 -5.257 5.516 1.00 65.81 173 GLY A CA 1
ATOM 1441 C C . GLY A 1 173 ? 14.893 -4.272 5.217 1.00 65.81 173 GLY A C 1
ATOM 1442 O O . GLY A 1 173 ? 15.384 -3.614 6.135 1.00 65.81 173 GLY A O 1
ATOM 1443 N N . LEU A 1 174 ? 15.305 -4.141 3.951 1.00 63.09 174 LEU A N 1
ATOM 1444 C CA . LEU A 1 174 ? 16.382 -3.245 3.500 1.00 63.09 174 LEU A CA 1
ATOM 1445 C C . LEU A 1 174 ? 15.887 -2.052 2.668 1.00 63.09 174 LEU A C 1
ATOM 1447 O O . LEU A 1 174 ? 16.693 -1.285 2.145 1.00 63.09 174 LEU A O 1
ATOM 1451 N N . SER A 1 175 ? 14.573 -1.825 2.589 1.00 61.47 175 SER A N 1
ATOM 1452 C CA . SER A 1 175 ? 14.007 -0.714 1.810 1.00 61.47 175 SER A CA 1
ATOM 1453 C C . SER A 1 175 ? 14.279 0.679 2.419 1.00 61.47 175 SER A C 1
ATOM 1455 O O . SER A 1 175 ? 13.936 1.691 1.812 1.00 61.47 175 SER A O 1
ATOM 1457 N N . LYS A 1 176 ? 14.919 0.766 3.601 1.00 62.72 176 LYS A N 1
ATOM 1458 C CA . LYS A 1 176 ? 15.342 2.028 4.243 1.00 62.72 176 LYS A CA 1
ATOM 1459 C C . LYS A 1 176 ? 16.841 2.296 4.056 1.00 62.72 176 LYS A C 1
ATOM 1461 O O . LYS A 1 176 ? 17.662 1.388 4.057 1.00 62.72 176 LYS A O 1
ATOM 1466 N N . ASN A 1 177 ? 17.195 3.579 4.001 1.00 52.53 177 ASN A N 1
ATOM 1467 C CA . ASN A 1 177 ? 18.558 4.126 3.958 1.00 52.53 177 ASN A CA 1
ATOM 1468 C C . ASN A 1 177 ? 19.285 4.070 5.327 1.00 52.53 177 ASN A C 1
ATOM 1470 O O . ASN A 1 177 ? 19.796 5.085 5.784 1.00 52.53 177 ASN A O 1
ATOM 1474 N N . ILE A 1 178 ? 19.260 2.931 6.031 1.00 48.62 178 ILE A N 1
ATOM 1475 C CA . ILE A 1 178 ? 20.042 2.751 7.272 1.00 48.62 178 ILE A CA 1
ATOM 1476 C C . ILE A 1 178 ? 21.381 2.112 6.893 1.00 48.62 178 ILE A C 1
ATOM 1478 O O . ILE A 1 178 ? 21.376 1.088 6.216 1.00 48.62 178 ILE A O 1
ATOM 1482 N N . ASP A 1 179 ? 22.479 2.744 7.315 1.00 47.12 179 ASP A N 1
ATOM 1483 C CA . ASP A 1 179 ? 23.882 2.457 6.985 1.00 47.12 179 ASP A CA 1
ATOM 1484 C C . ASP A 1 179 ? 24.190 1.017 6.534 1.00 47.12 179 ASP A C 1
ATOM 1486 O O . ASP A 1 179 ? 24.094 0.030 7.270 1.00 47.12 179 ASP A O 1
ATOM 1490 N N . ASP A 1 180 ? 24.582 0.931 5.266 1.00 47.75 180 ASP A N 1
ATOM 1491 C CA . ASP A 1 180 ? 24.545 -0.253 4.415 1.00 47.75 180 ASP A CA 1
ATOM 1492 C C . ASP A 1 180 ? 25.888 -1.010 4.465 1.00 47.75 180 ASP A C 1
ATOM 1494 O O . ASP A 1 180 ? 26.657 -1.030 3.508 1.00 47.75 180 ASP A O 1
ATOM 1498 N N . LYS A 1 181 ? 26.211 -1.616 5.618 1.00 49.16 181 LYS A N 1
ATOM 1499 C CA . LYS A 1 181 ? 27.368 -2.536 5.752 1.00 49.16 181 LYS A CA 1
ATOM 1500 C C . LYS A 1 181 ? 27.046 -3.987 5.367 1.00 49.16 181 LYS A C 1
ATOM 1502 O O . LYS A 1 181 ? 27.897 -4.862 5.521 1.00 49.16 181 LYS A O 1
ATOM 1507 N N . GLN A 1 182 ? 25.829 -4.273 4.901 1.00 54.78 182 GLN A N 1
ATOM 1508 C CA . GLN A 1 182 ? 25.390 -5.631 4.589 1.00 54.78 182 GLN A CA 1
ATOM 1509 C C . GLN A 1 182 ? 25.397 -5.848 3.072 1.00 54.78 182 GLN A C 1
ATOM 1511 O O . GLN A 1 182 ? 24.585 -5.294 2.335 1.00 54.78 182 GLN A O 1
ATOM 1516 N N . TYR A 1 183 ? 26.349 -6.650 2.598 1.00 57.78 183 TYR A N 1
ATOM 1517 C CA . TYR A 1 183 ? 26.442 -7.030 1.194 1.00 57.78 183 TYR A CA 1
ATOM 1518 C C . TYR A 1 183 ? 25.248 -7.935 0.841 1.00 57.78 183 TYR A C 1
ATOM 1520 O O . TYR A 1 183 ? 25.124 -9.034 1.379 1.00 57.78 183 TYR A O 1
ATOM 1528 N N . GLY A 1 184 ? 24.341 -7.455 -0.015 1.00 70.19 184 GLY A N 1
ATOM 1529 C CA . GLY A 1 184 ? 23.283 -8.276 -0.621 1.00 70.19 184 GLY A CA 1
ATOM 1530 C C . GLY A 1 184 ? 23.851 -9.343 -1.572 1.00 70.19 184 GLY A C 1
ATOM 1531 O O . GLY A 1 184 ? 25.056 -9.600 -1.610 1.00 70.19 184 GLY A O 1
ATOM 1532 N N . VAL A 1 185 ? 22.999 -9.975 -2.379 1.00 85.62 185 VAL A N 1
ATOM 1533 C CA . VAL A 1 185 ? 23.426 -11.071 -3.271 1.00 85.62 185 VAL A CA 1
ATOM 1534 C C . VAL A 1 185 ? 24.113 -10.513 -4.529 1.00 85.62 185 VAL A C 1
ATOM 1536 O O . VAL A 1 185 ? 23.438 -10.002 -5.420 1.00 85.62 185 VAL A O 1
ATOM 1539 N N . ILE A 1 186 ? 25.449 -10.632 -4.603 1.00 89.88 186 ILE A N 1
ATOM 1540 C CA . ILE A 1 186 ? 26.342 -9.955 -5.576 1.00 89.88 186 ILE A CA 1
ATOM 1541 C C . ILE A 1 186 ? 25.803 -9.886 -7.016 1.00 89.88 186 ILE A C 1
ATOM 1543 O O . ILE A 1 186 ? 25.723 -8.772 -7.531 1.00 89.88 186 ILE A O 1
ATOM 1547 N N . PRO A 1 187 ? 25.375 -10.992 -7.664 1.00 93.19 187 PRO A N 1
ATOM 1548 C CA . PRO A 1 187 ? 24.860 -10.947 -9.035 1.00 93.19 187 PRO A CA 1
ATOM 1549 C C . PRO A 1 187 ? 23.741 -9.934 -9.283 1.00 93.19 187 PRO A C 1
ATOM 1551 O O . PRO A 1 187 ? 23.647 -9.391 -10.378 1.00 93.19 187 PRO A O 1
ATOM 1554 N N . TYR A 1 188 ? 22.893 -9.691 -8.283 1.00 94.56 188 TYR A N 1
ATOM 1555 C CA . TYR A 1 188 ? 21.703 -8.850 -8.402 1.00 94.56 188 TYR A CA 1
ATOM 1556 C C . TYR A 1 188 ? 21.954 -7.401 -7.981 1.00 94.56 188 TYR A C 1
ATOM 1558 O O . TYR A 1 188 ? 21.076 -6.560 -8.165 1.00 94.56 188 TYR A O 1
ATOM 1566 N N . ILE A 1 189 ? 23.117 -7.098 -7.402 1.00 91.31 189 ILE A N 1
ATOM 1567 C CA . ILE A 1 189 ? 23.439 -5.754 -6.928 1.00 91.31 189 ILE A CA 1
ATOM 1568 C C . ILE A 1 189 ? 23.914 -4.905 -8.100 1.00 91.31 189 ILE A C 1
ATOM 1570 O O . ILE A 1 189 ? 24.786 -5.312 -8.863 1.00 91.31 189 ILE A O 1
ATOM 1574 N N . ASP A 1 190 ? 23.372 -3.691 -8.191 1.00 92.06 190 ASP A N 1
ATOM 1575 C CA . ASP A 1 190 ? 23.857 -2.667 -9.109 1.00 92.06 190 ASP A CA 1
ATOM 1576 C C . ASP A 1 190 ? 25.374 -2.455 -8.931 1.00 92.06 190 ASP A C 1
ATOM 1578 O O . ASP A 1 190 ? 25.792 -2.022 -7.852 1.00 92.06 190 ASP A O 1
ATOM 1582 N N . PRO A 1 191 ? 26.209 -2.714 -9.956 1.00 89.69 191 PRO A N 1
ATOM 1583 C CA . PRO A 1 191 ? 27.663 -2.645 -9.828 1.00 89.69 191 PRO A CA 1
ATOM 1584 C C . PRO A 1 191 ? 28.158 -1.269 -9.367 1.00 89.69 191 PRO A C 1
ATOM 1586 O O . PRO A 1 191 ? 29.177 -1.184 -8.683 1.00 89.69 191 PRO A O 1
ATOM 1589 N N . LYS A 1 192 ? 27.402 -0.196 -9.654 1.00 87.81 192 LYS A N 1
ATOM 1590 C CA . LYS A 1 192 ? 27.707 1.163 -9.179 1.00 87.81 192 LYS A CA 1
ATOM 1591 C C . LYS A 1 192 ? 27.701 1.298 -7.655 1.00 87.81 192 LYS A C 1
ATOM 1593 O O . LYS A 1 192 ? 28.339 2.202 -7.137 1.00 87.81 192 LYS A O 1
ATOM 1598 N N . LYS A 1 193 ? 27.059 0.391 -6.910 1.00 86.12 193 LYS A N 1
ATOM 1599 C CA . LYS A 1 193 ? 27.145 0.365 -5.437 1.00 86.12 193 LYS A CA 1
ATOM 1600 C C . LYS A 1 193 ? 28.582 0.165 -4.934 1.00 86.12 193 LYS A C 1
ATOM 1602 O O . LYS A 1 193 ? 28.880 0.535 -3.805 1.00 86.12 193 LYS A O 1
ATOM 1607 N N . PHE A 1 194 ? 29.455 -0.419 -5.753 1.00 82.88 194 PHE A N 1
ATOM 1608 C CA . PHE A 1 194 ? 30.839 -0.720 -5.391 1.00 82.88 194 PHE A CA 1
ATOM 1609 C C . PHE A 1 194 ? 31.859 0.245 -6.015 1.00 82.88 194 PHE A C 1
ATOM 1611 O O . PHE A 1 194 ? 33.062 0.038 -5.847 1.00 82.88 194 PHE A O 1
ATOM 1618 N N . SER A 1 195 ? 31.423 1.283 -6.742 1.00 73.38 195 SER A N 1
ATOM 1619 C CA . SER A 1 195 ? 32.340 2.319 -7.233 1.00 73.38 195 SER A CA 1
ATOM 1620 C C . SER A 1 195 ? 32.788 3.238 -6.088 1.00 73.38 195 SER A C 1
ATOM 1622 O O . SER A 1 195 ? 32.138 3.324 -5.052 1.00 73.38 195 SER A O 1
ATOM 1624 N N . LYS A 1 196 ? 33.934 3.916 -6.254 1.00 59.50 196 LYS A N 1
ATOM 1625 C CA . LYS A 1 196 ? 34.542 4.773 -5.211 1.00 59.50 196 LYS A CA 1
ATOM 1626 C C . LYS A 1 196 ? 33.715 6.022 -4.866 1.00 59.50 196 LYS A C 1
ATOM 1628 O O . LYS A 1 196 ? 33.980 6.655 -3.847 1.00 59.50 196 LYS A O 1
ATOM 1633 N N . ASP A 1 197 ? 32.739 6.361 -5.700 1.00 62.62 197 ASP A N 1
ATOM 1634 C CA . ASP A 1 197 ? 31.856 7.507 -5.507 1.00 62.62 197 ASP A CA 1
ATOM 1635 C C . ASP A 1 197 ? 30.704 7.165 -4.554 1.00 62.62 197 ASP A C 1
ATOM 1637 O O . ASP A 1 197 ? 30.295 6.011 -4.439 1.00 62.62 197 ASP A O 1
ATOM 1641 N N . SER A 1 198 ? 30.140 8.176 -3.889 1.00 66.19 198 SER A N 1
ATOM 1642 C CA . SER A 1 198 ? 29.005 8.055 -2.964 1.00 66.19 198 SER A CA 1
ATOM 1643 C C . SER A 1 198 ? 27.684 7.721 -3.684 1.00 66.19 198 SER A C 1
ATOM 1645 O O . SER A 1 198 ? 26.718 8.486 -3.670 1.00 66.19 198 SER A O 1
ATOM 1647 N N . TYR A 1 199 ? 27.624 6.559 -4.336 1.00 77.88 199 TYR A N 1
ATOM 1648 C CA . TYR A 1 199 ? 26.442 6.075 -5.035 1.00 77.88 199 TYR A CA 1
ATOM 1649 C C . TYR A 1 199 ? 25.410 5.522 -4.050 1.00 77.88 199 TYR A C 1
ATOM 1651 O O . TYR A 1 199 ? 25.670 4.579 -3.303 1.00 77.88 199 TYR A O 1
ATOM 1659 N N . SER A 1 200 ? 24.198 6.078 -4.085 1.00 81.62 200 SER A N 1
ATOM 1660 C CA . SER A 1 200 ? 23.057 5.542 -3.342 1.00 81.62 200 SER A CA 1
ATOM 1661 C C . SER A 1 200 ? 22.145 4.730 -4.260 1.00 81.62 200 SER A C 1
ATOM 1663 O O . SER A 1 200 ? 21.791 5.165 -5.361 1.00 81.62 200 SER A O 1
ATOM 1665 N N . LEU A 1 201 ? 21.747 3.541 -3.790 1.00 85.75 201 LEU A N 1
ATOM 1666 C CA . LEU A 1 201 ? 20.794 2.690 -4.502 1.00 85.75 201 LEU A CA 1
ATOM 1667 C C . LEU A 1 201 ? 19.479 3.444 -4.730 1.00 85.75 201 LEU A C 1
ATOM 1669 O O . LEU A 1 201 ? 18.867 3.968 -3.790 1.00 85.75 201 LEU A O 1
ATOM 1673 N N . ASN A 1 202 ? 19.040 3.453 -5.985 1.00 89.81 202 ASN A N 1
ATOM 1674 C CA . ASN A 1 202 ? 17.848 4.150 -6.461 1.00 89.81 202 ASN A CA 1
ATOM 1675 C C . ASN A 1 202 ? 16.940 3.196 -7.259 1.00 89.81 202 ASN A C 1
ATOM 1677 O O . ASN A 1 202 ? 17.224 2.008 -7.393 1.00 89.81 202 ASN A O 1
ATOM 1681 N N . GLN A 1 203 ? 15.842 3.711 -7.815 1.00 94.19 203 GLN A N 1
ATOM 1682 C CA . GLN A 1 203 ? 14.894 2.913 -8.602 1.00 94.19 203 GLN A CA 1
ATOM 1683 C C . GLN A 1 203 ? 15.551 2.189 -9.795 1.00 94.19 203 GLN A C 1
ATOM 1685 O O . GLN A 1 203 ? 15.171 1.066 -10.117 1.00 94.19 203 GLN A O 1
ATOM 1690 N N . LYS A 1 204 ? 16.582 2.768 -10.428 1.00 95.69 204 LYS A N 1
ATOM 1691 C CA . LYS A 1 204 ? 17.324 2.116 -11.525 1.00 95.69 204 LYS A CA 1
ATOM 1692 C C . LYS A 1 204 ? 18.231 0.986 -11.039 1.00 95.69 204 LYS A C 1
ATOM 1694 O O . LYS A 1 204 ? 18.606 0.130 -11.842 1.00 95.69 204 LYS A O 1
ATOM 1699 N N . SER A 1 205 ? 18.570 0.958 -9.753 1.00 94.44 205 SER A N 1
ATOM 1700 C CA . SER A 1 205 ? 19.260 -0.174 -9.138 1.00 94.44 205 SER A CA 1
ATOM 1701 C C . SER A 1 205 ? 18.326 -1.377 -8.987 1.00 94.44 205 SER A C 1
ATOM 1703 O O . SER A 1 205 ? 18.729 -2.486 -9.321 1.00 94.44 205 SER A O 1
ATOM 1705 N N . ASP A 1 206 ? 17.054 -1.169 -8.620 1.00 96.19 206 ASP A N 1
ATOM 1706 C CA . ASP A 1 206 ? 16.052 -2.249 -8.645 1.00 96.19 206 ASP A CA 1
ATOM 1707 C C . ASP A 1 206 ? 15.838 -2.778 -10.077 1.00 96.19 206 ASP A C 1
ATOM 1709 O O . ASP A 1 206 ? 15.701 -3.983 -10.283 1.00 96.19 206 ASP A O 1
ATOM 1713 N N . VAL A 1 207 ? 15.856 -1.896 -11.089 1.00 98.19 207 VAL A N 1
ATOM 1714 C CA . VAL A 1 207 ? 15.754 -2.297 -12.508 1.00 98.19 207 VAL A CA 1
ATOM 1715 C C . VAL A 1 207 ? 16.926 -3.191 -12.928 1.00 98.19 207 VAL A C 1
ATOM 1717 O O . VAL A 1 207 ? 16.713 -4.158 -13.660 1.00 98.19 207 VAL A O 1
ATOM 1720 N N . TYR A 1 208 ? 18.140 -2.932 -12.433 1.00 97.69 208 TYR A N 1
ATOM 1721 C CA . TYR A 1 208 ? 19.282 -3.822 -12.664 1.00 97.69 208 TYR A CA 1
ATOM 1722 C C . TYR A 1 208 ? 19.009 -5.229 -12.119 1.00 97.69 208 TYR A C 1
ATOM 1724 O O . TYR A 1 208 ? 19.133 -6.212 -12.855 1.00 97.69 208 TYR A O 1
ATOM 1732 N N . SER A 1 209 ? 18.559 -5.328 -10.865 1.00 97.38 209 SER A N 1
ATOM 1733 C CA . SER A 1 209 ? 18.204 -6.609 -10.247 1.00 97.38 209 SER A CA 1
ATOM 1734 C C . SER A 1 209 ? 17.085 -7.323 -11.009 1.00 97.38 209 SER A C 1
ATOM 1736 O O . SER A 1 209 ? 17.129 -8.543 -11.176 1.00 97.38 209 SER A O 1
ATOM 1738 N N . ILE A 1 210 ? 16.107 -6.571 -11.530 1.00 98.19 210 ILE A N 1
ATOM 1739 C CA . ILE A 1 210 ? 15.056 -7.099 -12.407 1.00 98.19 210 ILE A CA 1
ATOM 1740 C C . ILE A 1 210 ? 15.650 -7.682 -13.687 1.00 98.19 210 ILE A C 1
ATOM 1742 O O . ILE A 1 210 ? 15.252 -8.775 -14.066 1.00 98.19 210 ILE A O 1
ATOM 1746 N N . GLY A 1 211 ? 16.631 -7.036 -14.322 1.00 98.06 211 GLY A N 1
ATOM 1747 C CA . GLY A 1 211 ? 17.329 -7.603 -15.484 1.00 98.06 211 GLY A CA 1
ATOM 1748 C C . GLY A 1 211 ? 17.911 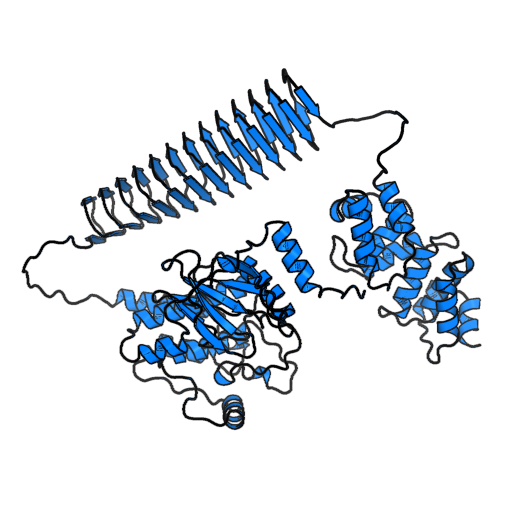-8.990 -15.200 1.00 98.06 211 GLY A C 1
ATOM 1749 O O . GLY A 1 211 ? 17.656 -9.941 -15.938 1.00 98.06 211 GLY A O 1
ATOM 1750 N N . VAL A 1 212 ? 18.602 -9.138 -14.070 1.00 98.06 212 VAL A N 1
ATOM 1751 C CA . VAL A 1 212 ? 19.177 -10.424 -13.638 1.00 98.06 212 VAL A CA 1
ATOM 1752 C C . VAL A 1 212 ? 18.083 -11.463 -13.360 1.00 98.06 212 VAL A C 1
ATOM 1754 O O . VAL A 1 212 ? 18.195 -12.604 -13.804 1.00 98.06 212 VAL A O 1
ATOM 1757 N N . LEU A 1 213 ? 16.986 -11.072 -12.701 1.00 98.31 213 LEU A N 1
ATOM 1758 C CA . LEU A 1 213 ? 15.830 -11.943 -12.444 1.00 98.31 213 LEU A CA 1
ATOM 1759 C C . LEU A 1 213 ? 15.115 -12.375 -13.732 1.00 98.31 213 LEU A C 1
ATOM 1761 O O . LEU A 1 213 ? 14.695 -13.524 -13.850 1.00 98.31 213 LEU A O 1
ATOM 1765 N N . LEU A 1 214 ? 14.977 -11.482 -14.715 1.00 98.19 214 LEU A N 1
ATOM 1766 C CA . LEU A 1 214 ? 14.383 -11.800 -16.014 1.00 98.19 214 LEU A CA 1
ATOM 1767 C C . LEU A 1 214 ? 15.247 -12.804 -16.781 1.00 98.19 214 LEU A C 1
ATOM 1769 O O . LEU A 1 214 ? 14.698 -13.751 -17.357 1.00 98.19 214 LEU A O 1
ATOM 1773 N N . TRP A 1 215 ? 16.572 -12.631 -16.751 1.00 97.94 215 TRP A N 1
ATOM 1774 C CA . TRP A 1 215 ? 17.508 -13.614 -17.291 1.00 97.94 215 TRP A CA 1
ATOM 1775 C C . TRP A 1 215 ? 17.381 -14.954 -16.555 1.00 97.94 215 TRP A C 1
ATOM 1777 O O . TRP A 1 215 ? 17.246 -15.995 -17.193 1.00 97.94 215 TRP A O 1
ATOM 1787 N N . GLU A 1 216 ? 17.312 -14.945 -15.227 1.00 97.31 216 GLU A N 1
ATOM 1788 C CA . GLU A 1 216 ? 17.169 -16.151 -14.407 1.00 97.31 216 GLU A CA 1
ATOM 1789 C C . GLU A 1 216 ? 15.859 -16.909 -14.685 1.00 97.31 216 GLU A C 1
ATOM 1791 O O . GLU A 1 216 ? 15.854 -18.138 -14.763 1.00 97.31 216 GLU A O 1
ATOM 1796 N N . ILE A 1 217 ? 14.747 -16.196 -14.893 1.00 96.81 217 ILE A N 1
ATOM 1797 C CA . ILE A 1 217 ? 13.466 -16.780 -15.325 1.00 96.81 217 ILE A CA 1
ATOM 1798 C C . ILE A 1 217 ? 13.609 -17.411 -16.718 1.00 96.81 217 ILE A C 1
ATOM 1800 O O . ILE A 1 217 ? 13.092 -18.508 -16.954 1.00 96.81 217 ILE A O 1
ATOM 1804 N N . SER A 1 218 ? 14.329 -16.755 -17.636 1.00 95.69 218 SER A N 1
ATOM 1805 C CA . SER A 1 218 ? 14.557 -17.285 -18.986 1.00 95.69 218 SER A CA 1
ATOM 1806 C C . SER A 1 218 ? 15.396 -18.562 -18.976 1.00 95.69 218 SER A C 1
ATOM 1808 O O . SER A 1 218 ? 15.005 -19.551 -19.603 1.00 95.69 218 SER A O 1
ATOM 1810 N N . SER A 1 219 ? 16.493 -18.563 -18.215 1.00 94.38 219 SER A N 1
ATOM 1811 C CA . SER A 1 219 ? 17.485 -19.637 -18.162 1.00 94.38 219 SER A CA 1
ATOM 1812 C C . SER A 1 219 ? 17.069 -20.779 -17.242 1.00 94.38 219 SER A C 1
ATOM 1814 O O . SER A 1 219 ? 17.531 -21.907 -17.405 1.00 94.38 219 SER A O 1
ATOM 1816 N N . CYS A 1 220 ? 16.218 -20.488 -16.254 1.00 94.25 220 CYS A N 1
ATOM 1817 C CA . CYS A 1 220 ? 15.959 -21.334 -15.092 1.00 94.25 220 CYS A CA 1
ATOM 1818 C C . CYS A 1 220 ? 17.243 -21.717 -14.326 1.00 94.25 220 CYS A C 1
ATOM 1820 O O . CYS A 1 220 ? 17.212 -22.627 -13.500 1.00 94.25 220 CYS A O 1
ATOM 1822 N N . ARG A 1 221 ? 18.364 -21.013 -14.529 1.00 92.56 221 ARG A N 1
ATOM 1823 C CA . ARG A 1 221 ? 19.676 -21.272 -13.906 1.00 92.56 221 ARG A CA 1
ATOM 1824 C C . ARG A 1 221 ? 20.042 -20.156 -12.932 1.00 92.56 221 ARG A C 1
ATOM 1826 O O . ARG A 1 221 ? 19.650 -19.021 -13.178 1.00 92.56 221 ARG A O 1
ATOM 1833 N N . PRO A 1 222 ? 20.741 -20.447 -11.822 1.00 93.62 222 PRO A N 1
ATOM 1834 C CA . PRO A 1 222 ? 21.237 -19.389 -10.950 1.00 93.62 222 PRO A CA 1
ATOM 1835 C C . PRO A 1 222 ? 22.278 -18.540 -11.699 1.00 93.62 222 PRO A C 1
ATOM 1837 O O . PRO A 1 222 ? 23.056 -19.110 -12.468 1.00 93.62 222 PRO A O 1
ATOM 1840 N N . PRO A 1 223 ? 22.299 -17.211 -11.493 1.00 94.56 223 PRO A N 1
ATOM 1841 C CA . PRO A 1 223 ? 23.269 -16.342 -12.144 1.00 94.56 223 PRO A CA 1
ATOM 1842 C C . PRO A 1 223 ? 24.681 -16.635 -11.637 1.00 94.56 223 PRO A C 1
ATOM 1844 O O . PRO A 1 223 ? 24.901 -16.796 -10.436 1.00 94.56 223 PRO A O 1
ATOM 1847 N N . PHE A 1 224 ? 25.615 -16.691 -12.576 1.00 93.56 224 PHE A N 1
ATOM 1848 C CA . PHE A 1 224 ? 27.032 -16.988 -12.425 1.00 93.56 224 PHE A CA 1
ATOM 1849 C C . PHE A 1 224 ? 27.296 -18.292 -11.669 1.00 93.56 224 PHE A C 1
ATOM 1851 O O . PHE A 1 224 ? 28.184 -18.360 -10.823 1.00 93.56 224 PHE A O 1
ATOM 1858 N N . LYS A 1 225 ? 26.517 -19.342 -11.977 1.00 88.81 225 LYS A N 1
ATOM 1859 C CA . LYS A 1 225 ? 26.585 -20.651 -11.301 1.00 88.81 225 LYS A CA 1
ATOM 1860 C C . LYS A 1 225 ? 28.005 -21.223 -11.215 1.00 88.81 225 LYS A C 1
ATOM 1862 O O . LYS A 1 225 ? 28.329 -21.873 -10.224 1.00 88.81 225 LYS A O 1
ATOM 1867 N N . ASP A 1 226 ? 28.805 -21.004 -12.254 1.00 85.56 226 ASP A N 1
ATOM 1868 C CA . ASP A 1 226 ? 30.120 -21.625 -12.412 1.00 85.56 226 ASP A CA 1
ATOM 1869 C C . ASP A 1 226 ? 31.243 -20.862 -11.679 1.00 85.56 226 ASP A C 1
ATOM 1871 O O . ASP A 1 226 ? 32.349 -21.382 -11.551 1.00 85.56 226 ASP A O 1
ATOM 1875 N N . GLU A 1 227 ? 30.979 -19.656 -11.156 1.00 85.69 227 GLU A N 1
ATOM 1876 C CA . GLU A 1 227 ? 31.962 -18.858 -10.412 1.00 85.69 227 GLU A CA 1
ATOM 1877 C C . GLU A 1 227 ? 31.692 -18.923 -8.902 1.00 85.69 227 GLU A C 1
ATOM 1879 O O . GLU A 1 227 ? 30.799 -18.269 -8.359 1.00 85.69 227 GLU A O 1
ATOM 1884 N N . SER A 1 228 ? 32.495 -19.717 -8.193 1.00 82.81 228 SER A N 1
ATOM 1885 C CA . SER A 1 228 ? 32.369 -19.882 -6.743 1.00 82.81 228 SER A CA 1
ATOM 1886 C C . SER A 1 228 ? 33.012 -18.744 -5.944 1.00 82.81 228 SER A C 1
ATOM 1888 O O . SER A 1 228 ? 32.630 -18.514 -4.793 1.00 82.81 228 SER A O 1
ATOM 1890 N N . ASN A 1 229 ? 33.993 -18.026 -6.507 1.00 88.19 229 ASN A N 1
ATOM 1891 C CA . ASN A 1 229 ? 34.704 -16.972 -5.790 1.00 88.19 229 ASN A CA 1
ATOM 1892 C C . ASN A 1 229 ? 33.971 -15.629 -5.928 1.00 88.19 229 ASN A C 1
ATOM 1894 O O . ASN A 1 229 ? 34.085 -14.927 -6.929 1.00 88.19 229 ASN A O 1
ATOM 1898 N N . GLN A 1 230 ? 33.265 -15.239 -4.867 1.00 85.25 230 GLN A N 1
ATOM 1899 C CA . GLN A 1 230 ? 32.457 -14.016 -4.823 1.00 85.25 230 GLN A CA 1
ATOM 1900 C C . GLN A 1 230 ? 33.261 -12.726 -5.074 1.00 85.25 230 GLN A C 1
ATOM 1902 O O . GLN A 1 230 ? 32.757 -11.804 -5.710 1.00 85.25 230 GLN A O 1
ATOM 1907 N N . HIS A 1 231 ? 34.516 -12.654 -4.616 1.00 86.06 231 HIS A N 1
ATOM 1908 C CA . HIS A 1 231 ? 35.374 -11.485 -4.842 1.00 86.06 231 HIS A CA 1
ATOM 1909 C C . HIS A 1 231 ? 35.829 -11.398 -6.305 1.00 86.06 231 HIS A C 1
ATOM 1911 O O . HIS A 1 231 ? 35.812 -10.327 -6.911 1.00 86.06 231 HIS A O 1
ATOM 1917 N N . ARG A 1 232 ? 36.202 -12.539 -6.899 1.00 89.19 232 ARG A N 1
ATOM 1918 C CA . ARG A 1 232 ? 36.532 -12.623 -8.328 1.00 89.19 232 ARG A CA 1
ATOM 1919 C C . ARG A 1 232 ? 35.327 -12.258 -9.190 1.00 89.19 232 ARG A C 1
ATOM 1921 O O . ARG A 1 232 ? 35.472 -11.443 -10.097 1.00 89.19 232 ARG A O 1
ATOM 1928 N N . LEU A 1 233 ? 34.156 -12.800 -8.858 1.00 90.56 233 LEU A N 1
ATOM 1929 C CA . LEU A 1 233 ? 32.904 -12.505 -9.543 1.00 90.56 233 LEU A CA 1
ATOM 1930 C C . LEU A 1 233 ? 32.582 -11.009 -9.513 1.00 90.56 233 LEU A C 1
ATOM 1932 O O . LEU A 1 233 ? 32.286 -10.423 -10.551 1.00 90.56 233 LEU A O 1
ATOM 1936 N N . LEU A 1 234 ? 32.684 -10.376 -8.340 1.00 89.69 234 LEU A N 1
ATOM 1937 C CA . LEU A 1 234 ? 32.464 -8.939 -8.193 1.00 89.69 234 LEU A CA 1
ATOM 1938 C C . LEU A 1 234 ? 33.381 -8.132 -9.124 1.00 89.69 234 LEU A C 1
ATOM 1940 O O . LEU A 1 234 ? 32.902 -7.274 -9.863 1.00 89.69 234 LEU A O 1
ATOM 1944 N N . ASN A 1 235 ? 34.680 -8.444 -9.141 1.00 88.50 235 ASN A N 1
ATOM 1945 C CA . ASN A 1 235 ? 35.641 -7.761 -10.010 1.00 88.50 235 ASN A CA 1
ATOM 1946 C C . ASN A 1 235 ? 35.320 -7.952 -11.497 1.00 88.50 235 ASN A C 1
ATOM 1948 O O . ASN A 1 235 ? 35.401 -6.999 -12.268 1.00 88.50 235 ASN A O 1
ATOM 1952 N N . GLN A 1 236 ? 34.906 -9.153 -11.904 1.00 92.00 236 GLN A N 1
ATOM 1953 C CA . GLN A 1 236 ? 34.500 -9.415 -13.285 1.00 92.00 236 GLN A CA 1
ATOM 1954 C C . GLN A 1 236 ? 33.219 -8.651 -13.659 1.00 92.00 236 GLN A C 1
ATOM 1956 O O . GLN A 1 236 ? 33.151 -8.063 -14.737 1.00 92.00 236 GLN A O 1
ATOM 1961 N N . ILE A 1 237 ? 32.217 -8.597 -12.773 1.00 91.75 237 ILE A N 1
ATOM 1962 C CA . ILE A 1 237 ? 30.973 -7.835 -12.991 1.00 91.75 237 ILE A CA 1
ATOM 1963 C C . ILE A 1 237 ? 31.266 -6.336 -13.146 1.00 91.75 237 ILE A C 1
ATOM 1965 O O . ILE A 1 237 ? 30.671 -5.687 -14.017 1.00 91.75 237 ILE A O 1
ATOM 1969 N N . LEU A 1 238 ? 32.194 -5.796 -12.345 1.00 89.12 238 LEU A N 1
ATOM 1970 C CA . LEU A 1 238 ? 32.669 -4.410 -12.444 1.00 89.12 238 LEU A CA 1
ATOM 1971 C C . LEU A 1 238 ? 33.407 -4.133 -13.761 1.00 89.12 238 LEU A C 1
ATOM 1973 O O . LEU A 1 238 ? 33.303 -3.033 -14.293 1.00 89.12 238 LEU A O 1
ATOM 1977 N N . GLN A 1 239 ? 34.081 -5.138 -14.324 1.00 89.88 239 GLN A N 1
ATOM 1978 C CA . GLN A 1 239 ? 34.699 -5.086 -15.656 1.00 89.88 239 GLN A CA 1
ATOM 1979 C C . GLN A 1 239 ? 33.696 -5.291 -16.806 1.00 89.88 239 GLN A C 1
ATOM 1981 O O . GLN A 1 239 ? 34.087 -5.312 -17.970 1.00 89.88 239 GLN A O 1
ATOM 1986 N N . GLY A 1 240 ? 32.402 -5.430 -16.503 1.00 90.75 240 GLY A N 1
ATOM 1987 C CA . GLY A 1 240 ? 31.345 -5.566 -17.503 1.00 90.75 240 GLY A CA 1
ATOM 1988 C C . GLY A 1 240 ? 30.922 -7.003 -17.801 1.00 90.75 240 GLY A C 1
ATOM 1989 O O . GLY A 1 240 ? 30.107 -7.198 -18.701 1.00 90.75 240 GLY A O 1
ATOM 1990 N N . LEU A 1 241 ? 31.398 -8.006 -17.047 1.00 93.75 241 LEU A N 1
ATOM 1991 C CA . LEU A 1 241 ? 30.904 -9.378 -17.179 1.00 93.75 241 LEU A CA 1
ATOM 1992 C C . LEU A 1 241 ? 29.387 -9.408 -16.954 1.00 93.75 241 LEU A C 1
ATOM 1994 O O . LEU A 1 241 ? 28.868 -8.899 -15.955 1.00 93.75 241 LEU A O 1
ATOM 1998 N N . ARG A 1 242 ? 28.675 -10.025 -17.892 1.00 94.44 242 ARG A N 1
ATOM 1999 C CA . ARG A 1 242 ? 27.243 -10.314 -17.809 1.00 94.44 242 ARG A CA 1
ATOM 2000 C C . ARG A 1 242 ? 27.006 -11.756 -18.210 1.00 94.44 242 ARG A C 1
ATOM 2002 O O . ARG A 1 242 ? 27.853 -12.387 -18.838 1.00 94.44 242 ARG A O 1
ATOM 2009 N N . GLU A 1 243 ? 25.844 -12.258 -17.827 1.00 94.62 243 GLU A N 1
ATOM 2010 C CA . GLU A 1 243 ? 25.424 -13.588 -18.224 1.00 94.62 243 GLU A CA 1
ATOM 2011 C C . GLU A 1 243 ? 25.200 -13.693 -19.732 1.00 94.62 243 GLU A C 1
ATOM 2013 O O . GLU A 1 243 ? 24.783 -12.739 -20.399 1.00 94.62 243 GLU A O 1
ATOM 2018 N N . THR A 1 244 ? 25.457 -14.882 -20.266 1.00 91.25 244 THR A N 1
ATOM 2019 C CA . THR A 1 244 ? 25.299 -15.132 -21.701 1.00 91.25 244 THR A CA 1
ATOM 2020 C C . THR A 1 244 ? 23.816 -15.273 -22.064 1.00 91.25 244 THR A C 1
ATOM 2022 O O . THR A 1 244 ? 23.048 -15.900 -21.322 1.00 91.25 244 THR A O 1
ATOM 2025 N N . PRO A 1 245 ? 23.357 -14.687 -23.188 1.00 90.19 245 PRO A N 1
ATOM 2026 C CA . PRO A 1 245 ? 21.999 -14.909 -23.658 1.00 90.19 245 PRO A CA 1
ATOM 2027 C C . PRO A 1 245 ? 21.710 -16.389 -23.906 1.00 90.19 245 PRO A C 1
ATOM 2029 O O . PRO A 1 245 ? 22.498 -17.101 -24.528 1.00 90.19 245 PRO A O 1
ATOM 2032 N N . ILE A 1 246 ? 20.557 -16.854 -23.429 1.00 86.50 246 ILE A N 1
ATOM 2033 C CA . ILE A 1 246 ? 20.168 -18.258 -23.553 1.00 86.50 246 ILE A CA 1
ATOM 2034 C C . ILE A 1 246 ? 19.616 -18.517 -24.962 1.00 86.50 246 ILE A C 1
ATOM 2036 O O . ILE A 1 246 ? 18.685 -17.811 -25.375 1.00 86.50 246 ILE A O 1
ATOM 2040 N N . PRO A 1 247 ? 20.109 -19.543 -25.684 1.00 85.50 247 PRO A N 1
ATOM 2041 C CA . PRO A 1 247 ? 19.549 -19.944 -26.972 1.00 85.50 247 PRO A CA 1
ATOM 2042 C C . PRO A 1 247 ? 18.032 -20.159 -26.898 1.00 85.50 247 PRO A C 1
ATOM 2044 O O . PRO A 1 247 ? 17.514 -20.648 -25.896 1.00 85.50 247 PRO A O 1
ATOM 2047 N N . ASN A 1 248 ? 17.314 -19.810 -27.968 1.00 84.56 248 ASN A N 1
ATOM 2048 C CA . ASN A 1 248 ? 15.846 -19.893 -28.062 1.00 84.56 248 ASN A CA 1
ATOM 2049 C C . ASN A 1 248 ? 15.069 -18.948 -27.124 1.00 84.56 248 ASN A C 1
ATOM 2051 O O . ASN A 1 248 ? 13.856 -19.099 -26.953 1.00 84.56 248 ASN A O 1
ATOM 2055 N N . THR A 1 249 ? 15.737 -17.947 -26.547 1.00 93.19 249 THR A N 1
ATOM 2056 C CA . THR A 1 249 ? 15.058 -16.822 -25.896 1.00 93.19 249 THR A CA 1
ATOM 2057 C C . THR A 1 249 ? 14.465 -15.872 -26.940 1.00 93.19 249 THR A C 1
ATOM 2059 O O . THR A 1 249 ? 15.177 -15.467 -27.862 1.00 93.19 249 THR A O 1
ATOM 2062 N N . PRO A 1 250 ? 13.179 -15.481 -26.827 1.00 94.50 250 PRO A N 1
ATOM 2063 C CA . PRO A 1 250 ? 12.572 -14.474 -27.685 1.00 94.50 250 PRO A CA 1
ATOM 2064 C C . PRO A 1 250 ? 13.383 -13.179 -27.678 1.00 94.50 250 PRO A C 1
ATOM 2066 O O . PRO A 1 250 ? 13.664 -12.620 -26.617 1.00 94.50 250 PRO A O 1
ATOM 2069 N N . LYS A 1 251 ? 13.736 -12.688 -28.870 1.00 94.38 251 LYS A N 1
ATOM 2070 C CA . LYS A 1 251 ? 14.697 -11.585 -29.039 1.00 94.38 251 LYS A CA 1
ATOM 2071 C C . LYS A 1 251 ? 14.287 -10.295 -28.333 1.00 94.38 251 LYS A C 1
ATOM 2073 O O . LYS A 1 251 ? 15.134 -9.618 -27.761 1.00 94.38 251 LYS A O 1
ATOM 2078 N N . ASP A 1 252 ? 12.992 -9.992 -28.302 1.00 94.38 252 ASP A N 1
ATOM 2079 C CA . ASP A 1 252 ? 12.477 -8.824 -27.583 1.00 94.38 252 ASP A CA 1
ATOM 2080 C C . ASP A 1 252 ? 12.667 -8.946 -26.056 1.00 94.38 252 ASP A C 1
ATOM 2082 O O . ASP A 1 252 ? 12.938 -7.947 -25.387 1.00 94.38 252 ASP A O 1
ATOM 2086 N N . TYR A 1 253 ? 12.563 -10.164 -25.509 1.00 97.00 253 TYR A N 1
ATOM 2087 C CA . TYR A 1 253 ? 12.766 -10.449 -24.084 1.00 97.00 253 TYR A CA 1
ATOM 2088 C C . TYR A 1 253 ? 14.255 -10.465 -23.718 1.00 97.00 253 TYR A C 1
ATOM 2090 O O . TYR A 1 253 ? 14.634 -9.906 -22.691 1.00 97.00 253 TYR A O 1
ATOM 2098 N N . GLU A 1 254 ? 15.098 -11.036 -24.585 1.00 97.00 254 GLU A N 1
ATOM 2099 C CA . GLU A 1 254 ? 16.561 -10.946 -24.484 1.00 97.00 254 GLU A CA 1
ATOM 2100 C C . GLU A 1 254 ? 17.003 -9.486 -24.417 1.00 97.00 254 GLU A C 1
ATOM 2102 O O . GLU A 1 254 ? 17.624 -9.056 -23.444 1.00 97.00 254 GLU A O 1
ATOM 2107 N N . LYS A 1 255 ? 16.573 -8.688 -25.400 1.00 96.94 255 LYS A N 1
ATOM 2108 C CA . LYS A 1 255 ? 16.864 -7.257 -25.445 1.00 96.94 255 LYS A CA 1
ATOM 2109 C C . LYS A 1 255 ? 16.403 -6.553 -24.169 1.00 96.94 255 LYS A C 1
ATOM 2111 O O . LYS A 1 255 ? 17.141 -5.736 -23.628 1.00 96.94 255 LYS A O 1
ATOM 2116 N N . LEU A 1 256 ? 15.214 -6.886 -23.662 1.00 97.94 256 LEU A N 1
ATOM 2117 C CA . LEU A 1 256 ? 14.667 -6.297 -22.440 1.00 97.94 256 LEU A CA 1
ATOM 2118 C C . LEU A 1 256 ? 15.573 -6.504 -21.229 1.00 97.94 256 LEU A C 1
ATOM 2120 O O . LEU A 1 256 ? 15.963 -5.514 -20.612 1.00 97.94 256 LEU A O 1
ATOM 2124 N N . TYR A 1 257 ? 15.931 -7.745 -20.889 1.00 97.62 257 TYR A N 1
ATOM 2125 C CA . TYR A 1 257 ? 16.781 -7.947 -19.716 1.00 97.62 257 TYR A CA 1
ATOM 2126 C C . TYR A 1 257 ? 18.191 -7.390 -19.934 1.00 97.62 257 TYR A C 1
ATOM 2128 O O . TYR A 1 257 ? 18.797 -6.908 -18.976 1.00 97.62 257 TYR A O 1
ATOM 2136 N N . THR A 1 258 ? 18.687 -7.372 -21.181 1.00 96.69 258 THR A N 1
ATOM 2137 C CA . THR A 1 258 ? 19.995 -6.769 -21.464 1.00 96.69 258 THR A CA 1
ATOM 2138 C C . THR A 1 258 ? 20.016 -5.252 -21.326 1.00 96.69 258 THR A C 1
ATOM 2140 O O . THR A 1 258 ? 21.012 -4.694 -20.873 1.00 96.69 258 THR A O 1
ATOM 2143 N N . ASP A 1 259 ? 18.912 -4.576 -21.648 1.00 97.62 259 ASP A N 1
ATOM 2144 C CA . ASP A 1 259 ? 18.766 -3.142 -21.406 1.00 97.62 259 ASP A CA 1
ATOM 2145 C C . ASP A 1 259 ? 18.679 -2.838 -19.901 1.00 97.62 259 ASP A C 1
ATOM 2147 O O . ASP A 1 259 ? 19.216 -1.832 -19.441 1.00 97.62 259 ASP A O 1
ATOM 2151 N N . CYS A 1 260 ? 18.041 -3.715 -19.118 1.00 98.06 260 CYS A N 1
ATOM 2152 C CA . CYS A 1 260 ? 17.896 -3.546 -17.670 1.00 98.06 260 CYS A CA 1
ATOM 2153 C C . CYS A 1 260 ? 19.230 -3.576 -16.911 1.00 98.06 260 CYS A C 1
ATOM 2155 O O . CYS A 1 260 ? 19.371 -2.853 -15.928 1.00 98.06 260 CYS A O 1
ATOM 2157 N N . TRP A 1 261 ? 20.216 -4.369 -17.345 1.00 95.50 261 TRP A N 1
ATOM 2158 C CA . TRP A 1 261 ? 21.493 -4.533 -16.629 1.00 95.50 261 TRP A CA 1
ATOM 2159 C C . TRP A 1 261 ? 22.682 -3.773 -17.242 1.00 95.50 261 TRP A C 1
ATOM 2161 O O . TRP A 1 261 ? 23.849 -4.119 -16.996 1.00 95.50 261 TRP A O 1
ATOM 2171 N N . LYS A 1 262 ? 22.401 -2.751 -18.064 1.00 94.50 262 LYS A N 1
ATOM 2172 C CA . LYS A 1 262 ? 23.425 -1.866 -18.639 1.00 94.50 262 LYS A CA 1
ATOM 2173 C C . LYS A 1 262 ? 24.282 -1.216 -17.540 1.00 94.50 262 LYS A C 1
ATOM 2175 O O . LYS A 1 262 ? 23.758 -0.948 -16.452 1.00 94.50 262 LYS A O 1
ATOM 2180 N N . PRO A 1 263 ? 25.585 -0.969 -17.790 1.00 88.88 263 PRO A N 1
ATOM 2181 C CA . PRO A 1 263 ? 26.486 -0.400 -16.784 1.00 88.88 263 PRO A CA 1
ATOM 2182 C C . PRO A 1 263 ? 25.959 0.924 -16.226 1.00 88.88 263 PRO A C 1
ATOM 2184 O O . PRO A 1 263 ? 25.832 1.097 -15.012 1.00 88.88 263 PRO A O 1
ATOM 2187 N N . GLU A 1 264 ? 25.541 1.812 -17.121 1.00 88.50 264 GLU A N 1
ATOM 2188 C CA . GLU A 1 264 ? 25.065 3.140 -16.779 1.00 88.50 264 GLU A CA 1
ATOM 2189 C C . GLU A 1 264 ? 23.586 3.138 -16.389 1.00 88.50 264 GLU A C 1
ATOM 2191 O O . GLU A 1 264 ? 22.720 2.651 -17.112 1.00 88.50 264 GLU A O 1
ATOM 2196 N N . SER A 1 265 ? 23.277 3.706 -15.221 1.00 89.19 265 SER A N 1
ATOM 2197 C CA . SER A 1 265 ? 21.919 3.720 -14.664 1.00 89.19 265 SER A CA 1
ATOM 2198 C C . SER A 1 265 ? 20.921 4.527 -15.498 1.00 89.19 265 SER A C 1
ATOM 2200 O O . SER A 1 265 ? 19.730 4.221 -15.464 1.00 89.19 265 SER A O 1
ATOM 2202 N N . TYR A 1 266 ? 21.385 5.546 -16.228 1.00 87.94 266 TYR A N 1
ATOM 2203 C CA . TYR A 1 266 ? 20.542 6.369 -17.101 1.00 87.94 266 TYR A CA 1
ATOM 2204 C C . TYR A 1 266 ? 20.156 5.651 -18.402 1.00 87.94 266 TYR A C 1
ATOM 2206 O O . TYR A 1 266 ? 19.080 5.912 -18.927 1.00 87.94 266 TYR A O 1
ATOM 2214 N N . ASP A 1 267 ? 20.967 4.694 -18.863 1.00 92.44 267 ASP A N 1
ATOM 2215 C CA . ASP A 1 267 ? 20.686 3.901 -20.069 1.00 92.44 267 ASP A CA 1
ATOM 2216 C C . ASP A 1 267 ? 19.693 2.758 -19.827 1.00 92.44 267 ASP A C 1
ATOM 2218 O O . ASP A 1 267 ? 19.225 2.108 -20.770 1.00 92.44 267 ASP A O 1
ATOM 2222 N N . ARG A 1 268 ? 19.391 2.473 -18.557 1.00 97.31 268 ARG A N 1
ATOM 2223 C CA . ARG A 1 268 ? 18.418 1.451 -18.171 1.00 97.31 268 ARG A CA 1
ATOM 2224 C C . ARG A 1 268 ? 16.997 1.994 -18.362 1.00 97.31 268 ARG A C 1
ATOM 2226 O O . ARG A 1 268 ? 16.750 3.162 -18.044 1.00 97.31 268 ARG A O 1
ATOM 2233 N N . PRO A 1 269 ? 16.026 1.164 -18.780 1.00 97.69 269 PRO A N 1
ATOM 2234 C CA . PRO A 1 269 ? 14.614 1.549 -18.840 1.00 97.69 269 PRO A CA 1
ATOM 2235 C C . PRO A 1 269 ? 14.064 1.926 -17.454 1.00 97.69 269 PRO A C 1
ATOM 2237 O O . PRO A 1 269 ? 14.678 1.660 -16.418 1.00 97.69 269 PRO A O 1
ATOM 2240 N N . THR A 1 270 ? 12.936 2.629 -17.387 1.00 97.56 270 THR A N 1
ATOM 2241 C CA . THR A 1 270 ? 12.162 2.721 -16.134 1.00 97.56 270 THR A CA 1
ATOM 2242 C C . THR A 1 270 ? 11.420 1.410 -15.887 1.00 97.56 270 THR A C 1
ATOM 2244 O O . THR A 1 270 ? 11.272 0.594 -16.797 1.00 97.56 270 THR A O 1
ATOM 2247 N N . ILE A 1 271 ? 10.935 1.180 -14.666 1.00 98.19 271 ILE A N 1
ATOM 2248 C CA . ILE A 1 271 ? 10.131 -0.018 -14.404 1.00 98.19 271 ILE A CA 1
ATOM 2249 C C . ILE A 1 271 ? 8.826 -0.016 -15.218 1.00 98.19 271 ILE A C 1
ATOM 2251 O O . ILE A 1 271 ? 8.413 -1.065 -15.708 1.00 98.19 271 ILE A O 1
ATOM 2255 N N . HIS A 1 272 ? 8.233 1.157 -15.456 1.00 97.44 272 HIS A N 1
ATOM 2256 C CA . HIS A 1 272 ? 7.054 1.322 -16.309 1.00 97.44 272 HIS A CA 1
ATOM 2257 C C . HIS A 1 272 ? 7.348 0.928 -17.761 1.00 97.44 272 HIS A C 1
ATOM 2259 O O . HIS A 1 272 ? 6.549 0.220 -18.372 1.00 97.44 272 HIS A O 1
ATOM 2265 N N . ASP A 1 273 ? 8.525 1.286 -18.285 1.00 97.69 273 ASP A N 1
ATOM 2266 C CA . ASP A 1 273 ? 8.966 0.844 -19.616 1.00 97.69 273 ASP A CA 1
ATOM 2267 C C . ASP A 1 273 ? 9.139 -0.681 -19.677 1.00 97.69 273 ASP A C 1
ATOM 2269 O O . ASP A 1 273 ? 8.792 -1.311 -20.677 1.00 97.69 273 ASP A O 1
ATOM 2273 N N . VAL A 1 274 ? 9.667 -1.299 -18.612 1.00 98.44 274 VAL A N 1
ATOM 2274 C CA . VAL A 1 274 ? 9.811 -2.762 -18.520 1.00 98.44 274 VAL A CA 1
ATOM 2275 C C . VAL A 1 274 ? 8.441 -3.442 -18.565 1.00 98.44 274 VAL A C 1
ATOM 2277 O O . VAL A 1 274 ? 8.270 -4.396 -19.326 1.00 98.44 274 VAL A O 1
ATOM 2280 N N . VAL A 1 275 ? 7.458 -2.938 -17.809 1.00 98.00 275 VAL A N 1
ATOM 2281 C CA . VAL A 1 275 ? 6.073 -3.443 -17.830 1.00 98.00 275 VAL A CA 1
ATOM 2282 C C . VAL A 1 275 ? 5.476 -3.314 -19.232 1.00 98.00 275 VAL A C 1
ATOM 2284 O O . VAL A 1 275 ? 5.053 -4.321 -19.799 1.00 98.00 275 VAL A O 1
ATOM 2287 N N . ALA A 1 276 ? 5.533 -2.125 -19.838 1.00 97.00 276 ALA A N 1
ATOM 2288 C CA . ALA A 1 276 ? 4.982 -1.878 -21.171 1.00 97.00 276 ALA A CA 1
ATOM 2289 C C . ALA A 1 276 ? 5.624 -2.770 -22.250 1.00 97.00 276 ALA A C 1
ATOM 2291 O O . ALA A 1 276 ? 4.944 -3.298 -23.134 1.00 97.00 276 ALA A O 1
ATOM 2292 N N . ARG A 1 277 ? 6.941 -2.999 -22.173 1.00 97.69 277 ARG A N 1
ATOM 2293 C CA . ARG A 1 277 ? 7.650 -3.905 -23.091 1.00 97.69 277 ARG A CA 1
ATOM 2294 C C . ARG A 1 277 ? 7.233 -5.361 -22.899 1.00 97.69 277 ARG A C 1
ATOM 2296 O O . ARG A 1 277 ? 7.062 -6.061 -23.894 1.00 97.69 277 ARG A O 1
ATOM 2303 N N . LEU A 1 278 ? 7.044 -5.821 -21.661 1.00 97.06 278 LEU A N 1
ATOM 2304 C CA . LEU A 1 278 ? 6.534 -7.170 -21.387 1.00 97.06 278 LEU A CA 1
ATOM 2305 C C . LEU A 1 278 ? 5.107 -7.346 -21.910 1.00 97.06 278 LEU A C 1
ATOM 2307 O O . LEU A 1 278 ? 4.827 -8.349 -22.566 1.00 97.06 278 LEU A O 1
ATOM 2311 N N . GLU A 1 279 ? 4.228 -6.366 -21.700 1.00 94.19 279 GLU A N 1
ATOM 2312 C CA . GLU A 1 279 ? 2.869 -6.365 -22.258 1.00 94.19 279 GLU A CA 1
ATOM 2313 C C . GLU A 1 279 ? 2.887 -6.427 -23.790 1.00 94.19 279 GLU A C 1
ATOM 2315 O O . GLU A 1 279 ? 2.145 -7.209 -24.389 1.00 94.19 279 GLU A O 1
ATOM 2320 N N . ALA A 1 280 ? 3.777 -5.669 -24.438 1.00 93.62 280 ALA A N 1
ATOM 2321 C CA . ALA A 1 280 ? 3.947 -5.708 -25.887 1.00 93.62 280 ALA A CA 1
ATOM 2322 C C . ALA A 1 280 ? 4.419 -7.087 -26.381 1.00 93.62 280 ALA A C 1
ATOM 2324 O O . ALA A 1 280 ? 3.895 -7.589 -27.377 1.00 93.62 280 ALA A O 1
ATOM 2325 N N . ILE A 1 281 ? 5.363 -7.729 -25.683 1.00 90.81 281 ILE A N 1
ATOM 2326 C CA . ILE A 1 281 ? 5.831 -9.087 -26.008 1.00 90.81 281 ILE A CA 1
ATOM 2327 C C . ILE A 1 281 ? 4.685 -10.097 -25.874 1.00 90.81 281 ILE A C 1
ATOM 2329 O O . ILE A 1 281 ? 4.435 -10.873 -26.797 1.00 90.81 281 ILE A O 1
ATOM 2333 N N . ILE A 1 282 ? 3.942 -10.049 -24.765 1.00 89.62 282 ILE A N 1
ATOM 2334 C CA . ILE A 1 282 ? 2.790 -10.928 -24.512 1.00 89.62 282 ILE A CA 1
ATOM 2335 C C . ILE A 1 282 ? 1.705 -10.720 -25.580 1.00 89.62 282 ILE A C 1
ATOM 2337 O O . ILE A 1 282 ? 1.151 -11.684 -26.110 1.00 89.62 282 ILE A O 1
ATOM 2341 N N . SER A 1 283 ? 1.432 -9.469 -25.955 1.00 87.44 283 SER A N 1
ATOM 2342 C CA . SER A 1 283 ? 0.456 -9.104 -26.990 1.00 87.44 283 SER A CA 1
ATOM 2343 C C . SER A 1 283 ? 0.846 -9.619 -28.380 1.00 87.44 283 SER A C 1
ATOM 2345 O O . SER A 1 283 ? 0.007 -10.151 -29.107 1.00 87.44 283 SER A O 1
ATOM 2347 N N . LYS A 1 284 ? 2.132 -9.539 -28.754 1.00 83.12 284 LYS A N 1
ATOM 2348 C CA . LYS A 1 284 ? 2.625 -10.123 -30.013 1.00 83.12 284 LYS A CA 1
ATOM 2349 C C . LYS A 1 284 ? 2.413 -11.635 -30.031 1.00 83.12 284 LYS A C 1
ATOM 2351 O O . LYS A 1 284 ? 1.871 -12.166 -30.990 1.00 83.12 284 LYS A O 1
ATOM 2356 N N . ILE A 1 285 ? 2.788 -12.326 -28.960 1.00 72.75 285 ILE A N 1
ATOM 2357 C CA . ILE A 1 285 ? 2.742 -13.795 -28.902 1.00 72.75 285 ILE A CA 1
ATOM 2358 C C . ILE A 1 285 ? 1.302 -14.314 -28.890 1.00 72.75 285 ILE A C 1
ATOM 2360 O O . ILE A 1 285 ? 0.999 -15.304 -29.549 1.00 72.75 285 ILE A O 1
ATOM 2364 N N . THR A 1 286 ? 0.393 -13.604 -28.222 1.00 66.19 286 THR A N 1
ATOM 2365 C CA . THR A 1 286 ? -1.040 -13.938 -28.222 1.00 66.19 286 THR A CA 1
ATOM 2366 C C . THR A 1 286 ? -1.730 -13.686 -29.569 1.00 66.19 286 THR A C 1
ATOM 2368 O O . THR A 1 286 ? -2.740 -14.328 -29.838 1.00 66.19 286 THR A O 1
ATOM 2371 N N . LYS A 1 287 ? -1.186 -12.823 -30.444 1.00 56.34 287 LYS A N 1
ATOM 2372 C CA . LYS A 1 287 ? -1.694 -12.602 -31.815 1.00 56.34 287 LYS A CA 1
ATOM 2373 C C . LYS A 1 287 ? -1.270 -13.668 -32.834 1.00 56.34 287 LYS A C 1
ATOM 2375 O O . LYS A 1 287 ? -1.990 -13.860 -33.805 1.00 56.34 287 LYS A O 1
ATOM 2380 N N . TYR A 1 288 ? -0.137 -14.348 -32.635 1.00 46.19 288 TYR A N 1
ATOM 2381 C CA . TYR A 1 288 ? 0.405 -15.333 -33.590 1.00 46.19 288 TYR A CA 1
ATOM 2382 C C . TYR A 1 288 ? 0.138 -16.801 -33.205 1.00 46.19 288 TYR A C 1
ATOM 2384 O O . TYR A 1 288 ? 0.608 -17.708 -33.887 1.00 46.19 288 TYR A O 1
ATOM 2392 N N . TRP A 1 289 ? -0.619 -17.056 -32.133 1.00 34.38 289 TRP A N 1
ATOM 2393 C CA . TRP A 1 289 ? -0.969 -18.406 -31.687 1.00 34.38 289 TRP A CA 1
ATOM 2394 C C . TRP A 1 289 ? -2.416 -18.764 -32.057 1.00 34.38 289 TRP A C 1
ATOM 2396 O O . TRP A 1 289 ? -3.349 -18.518 -31.295 1.00 34.38 289 TRP A O 1
ATOM 2406 N N . THR A 1 290 ? -2.602 -19.390 -33.219 1.00 29.89 290 THR A N 1
ATOM 2407 C CA . THR A 1 290 ? -3.762 -20.252 -33.502 1.00 29.89 290 THR A CA 1
ATOM 2408 C C . THR A 1 290 ? -3.326 -21.708 -33.311 1.00 29.89 290 THR A C 1
ATOM 2410 O O . THR A 1 290 ? -2.409 -22.136 -34.015 1.00 29.89 290 THR A O 1
ATOM 2413 N N . PRO A 1 291 ? -3.918 -22.493 -32.392 1.00 31.06 291 PRO A N 1
ATOM 2414 C CA . PRO A 1 291 ? -3.585 -23.908 -32.293 1.00 31.06 291 PRO A CA 1
ATOM 2415 C C . PRO A 1 291 ? -4.194 -24.700 -33.469 1.00 31.06 291 PRO A C 1
ATOM 2417 O O . PRO A 1 291 ? -5.254 -24.315 -33.970 1.00 31.06 291 PRO A O 1
ATOM 2420 N N . PRO A 1 292 ? -3.569 -25.812 -33.906 1.00 33.06 292 PRO A N 1
ATOM 2421 C CA . PRO A 1 292 ? -4.107 -26.657 -34.967 1.00 33.06 292 PRO A CA 1
ATOM 2422 C C . PRO A 1 292 ? -5.386 -27.359 -34.500 1.00 33.06 292 PRO A C 1
ATOM 2424 O O . PRO A 1 292 ? -5.422 -27.965 -33.428 1.00 33.06 292 PRO A O 1
ATOM 2427 N N . ILE A 1 293 ? -6.426 -27.302 -35.330 1.00 33.44 293 ILE A N 1
ATOM 2428 C CA . ILE A 1 293 ? -7.650 -28.088 -35.175 1.00 33.44 293 ILE A CA 1
ATOM 2429 C C . ILE A 1 293 ? -7.300 -29.541 -35.500 1.00 33.44 293 ILE A C 1
ATOM 2431 O O . ILE A 1 293 ? -6.983 -29.845 -36.647 1.00 33.44 293 ILE A O 1
ATOM 2435 N N . ASN A 1 294 ? -7.374 -30.434 -34.511 1.00 29.03 294 ASN A N 1
ATOM 2436 C CA . ASN A 1 294 ? -7.368 -31.873 -34.755 1.00 29.03 294 ASN A CA 1
ATOM 2437 C C . ASN A 1 294 ? -8.738 -32.443 -34.373 1.00 29.03 294 ASN A C 1
ATOM 2439 O O . ASN A 1 294 ? -9.112 -32.494 -33.201 1.00 29.03 294 ASN A O 1
ATOM 2443 N N . ASN A 1 295 ? -9.498 -32.816 -35.402 1.00 31.14 295 ASN A N 1
ATOM 2444 C CA . ASN A 1 295 ? -10.761 -33.529 -35.292 1.00 31.14 295 ASN A CA 1
ATOM 2445 C C . ASN A 1 295 ? -10.489 -34.988 -34.912 1.00 31.14 295 ASN A C 1
ATOM 2447 O O . ASN A 1 295 ? -9.995 -35.757 -35.729 1.00 31.14 295 ASN A O 1
ATOM 2451 N N . SER A 1 296 ? -10.908 -35.392 -33.717 1.00 29.83 296 SER A N 1
ATOM 2452 C CA . SER A 1 296 ? -11.318 -36.775 -33.465 1.00 29.83 296 SER A CA 1
ATOM 2453 C C . SER A 1 296 ? -12.300 -36.806 -32.299 1.00 29.83 296 SER A C 1
ATOM 2455 O O . SER A 1 296 ? -11.943 -36.607 -31.139 1.00 29.83 296 SER A O 1
ATOM 2457 N N . SER A 1 297 ? -13.562 -37.023 -32.640 1.00 35.00 297 SER A N 1
ATOM 2458 C CA . SER A 1 297 ? -14.675 -37.261 -31.734 1.00 35.00 297 SER A CA 1
ATOM 2459 C C . SER A 1 297 ? -14.575 -38.642 -31.085 1.00 35.00 297 SER A C 1
ATOM 2461 O O . SER A 1 297 ? -14.640 -39.637 -31.796 1.00 35.00 297 SER A O 1
ATOM 2463 N N . HIS A 1 298 ? -14.542 -38.705 -29.752 1.00 30.12 298 HIS A N 1
ATOM 2464 C CA . HIS A 1 298 ? -15.352 -39.667 -29.000 1.00 30.12 298 HIS A CA 1
ATOM 2465 C C . HIS A 1 298 ? -15.629 -39.174 -27.576 1.00 30.12 298 HIS A C 1
ATOM 2467 O O . HIS A 1 298 ? -14.811 -38.548 -26.911 1.00 30.12 298 HIS A O 1
ATOM 2473 N N . SER A 1 299 ? -16.869 -39.406 -27.170 1.00 32.72 299 SER A N 1
ATOM 2474 C CA . SER A 1 299 ? -17.592 -38.797 -26.065 1.00 32.72 299 SER A CA 1
ATOM 2475 C C . SER A 1 299 ? -17.358 -39.479 -24.718 1.00 32.72 299 SER A C 1
ATOM 2477 O O . SER A 1 299 ? -17.642 -40.666 -24.575 1.00 32.72 299 SER A O 1
ATOM 2479 N N . SER A 1 300 ? -17.056 -38.682 -23.693 1.00 28.03 300 SER A N 1
ATOM 2480 C CA . SER A 1 300 ? -17.491 -38.932 -22.313 1.00 28.03 300 SER A CA 1
ATOM 2481 C C . SER A 1 300 ? -17.825 -37.597 -21.637 1.00 28.03 300 SER A C 1
ATOM 2483 O O . SER A 1 300 ? -17.017 -36.672 -21.641 1.00 28.03 300 SER A O 1
ATOM 2485 N N . ARG A 1 301 ? -19.048 -37.488 -21.108 1.00 35.88 301 ARG A N 1
ATOM 2486 C CA . ARG A 1 301 ? -19.653 -36.290 -20.501 1.00 35.88 301 ARG A CA 1
ATOM 2487 C C . ARG A 1 301 ? -18.818 -35.723 -19.342 1.00 35.88 301 ARG A C 1
ATOM 2489 O O . ARG A 1 301 ? -18.687 -36.386 -18.322 1.00 35.88 301 ARG A O 1
ATOM 2496 N N . ASN A 1 302 ? -18.354 -34.480 -19.487 1.00 33.22 302 ASN A N 1
ATOM 2497 C CA . ASN A 1 302 ? -18.408 -33.398 -18.491 1.00 33.22 302 ASN A CA 1
ATOM 2498 C C . ASN A 1 302 ? -18.096 -32.064 -19.203 1.00 33.22 302 ASN A C 1
ATOM 2500 O O . ASN A 1 302 ? -17.217 -32.003 -20.056 1.00 33.22 302 ASN A O 1
ATOM 2504 N N . HIS A 1 303 ? -18.909 -31.041 -18.930 1.00 36.41 303 HIS A N 1
ATOM 2505 C CA . HIS A 1 303 ? -19.144 -29.861 -19.777 1.00 36.41 303 HIS A CA 1
ATOM 2506 C C . HIS A 1 303 ? -17.882 -29.068 -20.203 1.00 36.41 303 HIS A C 1
ATOM 2508 O O . HIS A 1 303 ? -17.045 -28.760 -19.349 1.00 36.41 303 HIS A O 1
ATOM 2514 N N . PRO A 1 304 ? -17.771 -28.659 -21.487 1.00 47.47 304 PRO A N 1
ATOM 2515 C CA . PRO A 1 304 ? -16.646 -27.881 -21.994 1.00 47.47 304 PRO A CA 1
ATOM 2516 C C . PRO A 1 304 ? -16.780 -26.389 -21.654 1.00 47.47 304 PRO A C 1
ATOM 2518 O O . PRO A 1 304 ? -17.879 -25.834 -21.595 1.00 47.47 304 PRO A O 1
ATOM 2521 N N . SER A 1 305 ? -15.638 -25.730 -21.473 1.00 53.34 305 SER A N 1
ATOM 2522 C CA . SER A 1 305 ? -15.525 -24.271 -21.482 1.00 53.34 305 SER A CA 1
ATOM 2523 C C . SER A 1 305 ? -16.026 -23.720 -22.819 1.00 53.34 305 SER A C 1
ATOM 2525 O O . SER A 1 305 ? -15.543 -24.149 -23.868 1.00 53.34 305 SER A O 1
ATOM 2527 N N . LEU A 1 306 ? -16.964 -22.773 -22.795 1.00 59.84 306 LEU A N 1
ATOM 2528 C CA . LEU A 1 306 ? -17.500 -22.145 -24.006 1.00 59.84 306 LEU A CA 1
ATOM 2529 C C . LEU A 1 306 ? -16.867 -20.756 -24.169 1.00 59.84 306 LEU A C 1
ATOM 2531 O O . LEU A 1 306 ? -16.981 -19.910 -23.281 1.00 59.84 306 LEU A O 1
ATOM 2535 N N . SER A 1 307 ? -16.188 -20.524 -25.291 1.00 60.69 307 SER A N 1
ATOM 2536 C CA . SER A 1 307 ? -15.621 -19.222 -25.645 1.00 60.69 307 SER A CA 1
ATOM 2537 C C . SER A 1 307 ? -16.040 -18.832 -27.061 1.00 60.69 307 SER A C 1
ATOM 2539 O O . SER A 1 307 ? -15.874 -19.612 -27.998 1.00 60.69 307 SER A O 1
ATOM 2541 N N . SER A 1 308 ? -16.600 -17.633 -27.232 1.00 58.94 308 SER A N 1
ATOM 2542 C CA . SER A 1 308 ? -16.867 -17.060 -28.557 1.00 58.94 308 SER A CA 1
ATOM 2543 C C . SER A 1 308 ? -16.258 -15.676 -28.704 1.00 58.94 308 SER A C 1
ATOM 2545 O O . SER A 1 308 ? -16.130 -14.922 -27.741 1.00 58.94 308 SER A O 1
ATOM 2547 N N . HIS A 1 309 ? -15.874 -15.376 -29.941 1.00 58.91 309 HIS A N 1
ATOM 2548 C CA . HIS A 1 309 ? -15.525 -14.043 -30.397 1.00 58.91 309 HIS A CA 1
ATOM 2549 C C . HIS A 1 309 ? -16.562 -13.682 -31.462 1.00 58.91 309 HIS A C 1
ATOM 2551 O O . HIS A 1 309 ? -16.561 -14.296 -32.528 1.00 58.91 309 HIS A O 1
ATOM 2557 N N . SER A 1 310 ? -17.443 -12.728 -31.158 1.00 64.12 310 SER A N 1
ATOM 2558 C CA . SER A 1 310 ? -18.390 -12.127 -32.107 1.00 64.12 310 SER A CA 1
ATOM 2559 C C . SER A 1 310 ? -19.598 -12.993 -32.500 1.00 64.12 310 SER A C 1
ATOM 2561 O O . SER A 1 310 ? -19.814 -13.293 -33.672 1.00 64.12 310 SER A O 1
ATOM 2563 N N . ASN A 1 311 ? -20.438 -13.332 -31.520 1.00 63.97 311 ASN A N 1
ATOM 2564 C CA . ASN A 1 311 ? -21.794 -13.853 -31.711 1.00 63.97 311 ASN A CA 1
ATOM 2565 C C . ASN A 1 311 ? -22.865 -12.760 -31.477 1.00 63.97 311 ASN A C 1
ATOM 2567 O O . ASN A 1 311 ? -22.802 -12.039 -30.476 1.00 63.97 311 ASN A O 1
ATOM 2571 N N . PRO A 1 312 ? -23.918 -12.675 -32.317 1.00 71.81 312 PRO A N 1
ATOM 2572 C CA . PRO A 1 312 ? -25.058 -11.777 -32.074 1.00 71.81 312 PRO A CA 1
ATOM 2573 C C . PRO A 1 312 ? -25.799 -12.109 -30.767 1.00 71.81 312 PRO A C 1
ATOM 2575 O O . PRO A 1 312 ? -26.330 -11.235 -30.078 1.00 71.81 312 PRO A O 1
ATOM 2578 N N . SER A 1 313 ? -25.824 -13.390 -30.398 1.00 76.94 313 SER A N 1
ATOM 2579 C CA . SER A 1 313 ? -26.413 -13.859 -29.148 1.00 76.94 313 SER A CA 1
ATOM 2580 C C . SER A 1 313 ? -25.773 -15.162 -28.690 1.00 76.94 313 SER A C 1
ATOM 2582 O O . SER A 1 313 ? -25.900 -16.185 -29.365 1.00 76.94 313 SER A O 1
ATOM 2584 N N . LEU A 1 314 ? -25.125 -15.142 -27.528 1.00 78.62 314 LEU A N 1
ATOM 2585 C CA . LEU A 1 314 ? -24.557 -16.317 -26.880 1.00 78.62 314 LEU A CA 1
ATOM 2586 C C . LEU A 1 314 ? -25.392 -16.672 -25.648 1.00 78.62 314 LEU A C 1
ATOM 2588 O O . LEU A 1 314 ? -25.632 -15.834 -24.781 1.00 78.62 314 LEU A O 1
ATOM 2592 N N . SER A 1 315 ? -25.833 -17.926 -25.543 1.00 83.12 315 SER A N 1
ATOM 2593 C CA . SER A 1 315 ? -26.534 -18.421 -24.355 1.00 83.12 315 SER A CA 1
ATOM 2594 C C . SER A 1 315 ? -25.901 -19.714 -23.854 1.00 83.12 315 SER A C 1
ATOM 2596 O O . SER A 1 315 ? -25.604 -20.598 -24.656 1.00 83.12 315 SER A O 1
ATOM 2598 N N . SER A 1 316 ? -25.699 -19.844 -22.544 1.00 80.94 316 SER A N 1
ATOM 2599 C CA . SER A 1 316 ? -25.147 -21.058 -21.935 1.00 80.94 316 SER A CA 1
ATOM 2600 C C . SER A 1 316 ? -25.862 -21.450 -20.645 1.00 80.94 316 SER A C 1
ATOM 2602 O O . SER A 1 316 ? -26.479 -20.617 -19.974 1.00 80.94 316 SER A O 1
ATOM 2604 N N . ARG A 1 317 ? -25.786 -22.742 -20.306 1.00 83.69 317 ARG A N 1
ATOM 2605 C CA . ARG A 1 317 ? -26.312 -23.304 -19.059 1.00 83.69 317 ARG A CA 1
ATOM 2606 C C . ARG A 1 317 ? -25.391 -24.402 -18.533 1.00 83.69 317 ARG A C 1
ATOM 2608 O O . ARG A 1 317 ? -24.990 -25.257 -19.319 1.00 83.69 317 ARG A O 1
ATOM 2615 N N . ASN A 1 318 ? -25.172 -24.432 -17.219 1.00 81.25 318 ASN A N 1
ATOM 2616 C CA . ASN A 1 318 ? -24.437 -25.480 -16.499 1.00 81.25 318 ASN A CA 1
ATOM 2617 C C . ASN A 1 318 ? -22.993 -25.691 -17.003 1.00 81.25 318 ASN A C 1
ATOM 2619 O O . ASN A 1 318 ? -22.534 -26.825 -17.134 1.00 81.25 318 ASN A O 1
ATOM 2623 N N . ASN A 1 319 ? -22.275 -24.609 -17.302 1.00 76.62 319 ASN A N 1
ATOM 2624 C CA . ASN A 1 319 ? -20.887 -24.664 -17.758 1.00 76.62 319 ASN A CA 1
ATOM 2625 C C . ASN A 1 319 ? -19.898 -24.372 -16.625 1.00 76.62 319 ASN A C 1
ATOM 2627 O O . ASN A 1 319 ? -20.135 -23.538 -15.751 1.00 76.62 319 ASN A O 1
ATOM 2631 N N . SER A 1 320 ? -18.734 -25.018 -16.683 1.00 75.00 320 SER A N 1
ATOM 2632 C CA . SER A 1 320 ? -17.617 -24.743 -15.772 1.00 75.00 320 SER A CA 1
ATOM 2633 C C . SER A 1 320 ? -17.073 -23.325 -15.972 1.00 75.00 320 SER A C 1
ATOM 2635 O O . SER A 1 320 ? -16.877 -22.588 -15.008 1.00 75.00 320 SER A O 1
ATOM 2637 N N . SER A 1 321 ? -16.897 -22.907 -17.225 1.00 78.31 321 SER A N 1
ATOM 2638 C CA . SER A 1 321 ? -16.509 -21.544 -17.576 1.00 78.31 321 SER A CA 1
ATOM 2639 C C . SER A 1 321 ? -17.157 -21.071 -18.879 1.00 78.31 321 SER A C 1
ATOM 2641 O O . SER A 1 321 ? -17.303 -21.824 -19.845 1.00 78.31 321 SER A O 1
ATOM 2643 N N . LEU A 1 322 ? -17.554 -19.800 -18.898 1.00 83.31 322 LEU A N 1
ATOM 2644 C CA . LEU A 1 322 ? -18.049 -19.095 -20.075 1.00 83.31 322 LEU A CA 1
ATOM 2645 C C . LEU A 1 322 ? -17.279 -17.784 -20.237 1.00 83.31 322 LEU A C 1
ATOM 2647 O O . LEU A 1 322 ? -17.133 -17.016 -19.281 1.00 83.31 322 LEU A O 1
ATOM 2651 N N . SER A 1 323 ? -16.802 -17.520 -21.450 1.00 84.06 323 SER A N 1
ATOM 2652 C CA . SER A 1 323 ? -16.176 -16.245 -21.797 1.00 84.06 323 SER A CA 1
ATOM 2653 C C . SER A 1 323 ? -16.722 -15.691 -23.108 1.00 84.06 323 SER A C 1
ATOM 2655 O O . SER A 1 323 ? -16.648 -16.378 -24.127 1.00 84.06 323 SER A O 1
ATOM 2657 N N . SER A 1 324 ? -17.190 -14.449 -23.099 1.00 85.25 324 SER A N 1
ATOM 2658 C CA . SER A 1 324 ? -17.585 -13.697 -24.297 1.00 85.25 324 SER A CA 1
ATOM 2659 C C . SER A 1 324 ? -16.668 -12.501 -24.530 1.00 85.25 324 SER A C 1
ATOM 2661 O O . SER A 1 324 ? -16.112 -11.911 -23.587 1.00 85.25 324 SER A O 1
ATOM 2663 N N . ARG A 1 325 ? -16.492 -12.158 -25.810 1.00 85.00 325 ARG A N 1
ATOM 2664 C CA . ARG A 1 325 ? -15.777 -10.959 -26.247 1.00 85.00 325 ARG A CA 1
ATOM 2665 C C . ARG A 1 325 ? -16.423 -10.361 -27.489 1.00 85.00 325 ARG A C 1
ATOM 2667 O O . ARG A 1 325 ? -16.393 -10.985 -28.549 1.00 85.00 325 ARG A O 1
ATOM 2674 N N . ASN A 1 326 ? -16.835 -9.100 -27.376 1.00 85.62 326 ASN A N 1
ATOM 2675 C CA . ASN A 1 326 ? -17.444 -8.322 -28.456 1.00 85.62 326 ASN A CA 1
ATOM 2676 C C . ASN A 1 326 ? -18.746 -8.957 -28.985 1.00 85.62 326 ASN A C 1
ATOM 2678 O O . ASN A 1 326 ? -18.967 -8.996 -30.198 1.00 85.62 326 ASN A O 1
ATOM 2682 N N . ASP A 1 327 ? -19.585 -9.468 -28.086 1.00 84.25 327 ASP A N 1
ATOM 2683 C CA . ASP A 1 327 ? -20.873 -10.082 -28.409 1.00 84.25 327 ASP A CA 1
ATOM 2684 C C . ASP A 1 327 ? -22.022 -9.081 -28.187 1.00 84.25 327 ASP A C 1
ATOM 2686 O O . ASP A 1 327 ? -22.002 -8.250 -27.273 1.00 84.25 327 ASP A O 1
ATOM 2690 N N . SER A 1 328 ? -23.073 -9.137 -29.012 1.00 87.88 328 SER A N 1
ATOM 2691 C CA . SER A 1 328 ? -24.212 -8.213 -28.846 1.00 87.88 328 SER A CA 1
ATOM 2692 C C . SER A 1 328 ? -25.072 -8.587 -27.633 1.00 87.88 328 SER A C 1
ATOM 2694 O O . SER A 1 328 ? -25.611 -7.719 -26.939 1.00 87.88 328 SER A O 1
ATOM 2696 N N . SER A 1 329 ? -25.185 -9.882 -27.329 1.00 87.69 329 SER A N 1
ATOM 2697 C CA . SER A 1 329 ? -25.868 -10.353 -26.126 1.00 87.69 329 SER A CA 1
ATOM 2698 C C . SER A 1 329 ? -25.276 -11.645 -25.576 1.00 87.69 329 SER A C 1
ATOM 2700 O O . SER A 1 329 ? -24.995 -12.581 -26.322 1.00 87.69 329 SER A O 1
ATOM 2702 N N . LEU A 1 330 ? -25.127 -11.705 -24.253 1.00 88.62 330 LEU A N 1
ATOM 2703 C CA . LEU A 1 330 ? -24.687 -12.883 -23.517 1.00 88.62 330 LEU A CA 1
ATOM 2704 C C . LEU A 1 330 ? -25.696 -13.244 -22.427 1.00 88.62 330 LEU A C 1
ATOM 2706 O O . LEU A 1 330 ? -26.056 -12.404 -21.605 1.00 88.62 330 LEU A O 1
ATOM 2710 N N . SER A 1 331 ? -26.104 -14.510 -22.367 1.00 90.00 331 SER A N 1
ATOM 2711 C CA . SER A 1 331 ? -26.887 -15.063 -21.263 1.00 90.00 331 SER A CA 1
ATOM 2712 C C . SER A 1 331 ? -26.244 -16.320 -20.675 1.00 90.00 331 SER A C 1
ATOM 2714 O O . SER A 1 331 ? -25.894 -17.250 -21.399 1.00 90.00 331 SER A O 1
ATOM 2716 N N . SER A 1 332 ? -26.137 -16.396 -19.352 1.00 90.56 332 SER A N 1
ATOM 2717 C CA . SER A 1 332 ? -25.668 -17.580 -18.624 1.00 90.56 332 SER A CA 1
ATOM 2718 C C . SER A 1 332 ? -26.657 -18.017 -17.546 1.00 90.56 332 SER A C 1
ATOM 2720 O O . SER A 1 332 ? -27.450 -17.216 -17.033 1.00 90.56 332 SER A O 1
ATOM 2722 N N . ARG A 1 333 ? -26.630 -19.315 -17.215 1.00 90.31 333 ARG A N 1
ATOM 2723 C CA . ARG A 1 333 ? -27.285 -19.863 -16.022 1.00 90.31 333 ARG A CA 1
ATOM 2724 C C . ARG A 1 333 ? -26.467 -20.981 -15.384 1.00 90.31 333 ARG A C 1
ATOM 2726 O O . ARG A 1 333 ? -26.120 -21.931 -16.084 1.00 90.31 333 ARG A O 1
ATOM 2733 N N . ASN A 1 334 ? -26.335 -20.952 -14.060 1.00 88.00 334 ASN A N 1
ATOM 2734 C CA . ASN A 1 334 ? -25.708 -22.001 -13.249 1.00 88.00 334 ASN A CA 1
ATOM 2735 C C . ASN A 1 334 ? -24.259 -22.315 -13.673 1.00 88.00 334 ASN A C 1
ATOM 2737 O O . ASN A 1 334 ? -23.863 -23.482 -13.739 1.00 88.00 334 ASN A O 1
ATOM 2741 N N . ASN A 1 335 ? -23.479 -21.294 -14.009 1.00 85.00 335 ASN A N 1
ATOM 2742 C CA . ASN A 1 335 ? -22.087 -21.454 -14.399 1.00 85.00 335 ASN A CA 1
ATOM 2743 C C . ASN A 1 335 ? -21.146 -21.207 -13.213 1.00 85.00 335 ASN A C 1
ATOM 2745 O O . ASN A 1 335 ? -21.370 -20.320 -12.389 1.00 85.00 335 ASN A O 1
ATOM 2749 N N . SER A 1 336 ? -20.041 -21.953 -13.132 1.00 85.81 336 SER A N 1
ATOM 2750 C CA . SER A 1 336 ? -19.051 -21.733 -12.062 1.00 85.81 336 SER A CA 1
ATOM 2751 C C . SER A 1 336 ? -18.252 -20.442 -12.279 1.00 85.81 336 SER A C 1
ATOM 2753 O O . SER A 1 336 ? -17.863 -19.768 -11.320 1.00 85.81 336 SER A O 1
ATOM 2755 N N . SER A 1 337 ? -18.020 -20.063 -13.536 1.00 84.88 337 SER A N 1
ATOM 2756 C CA . SER A 1 337 ? -17.333 -18.821 -13.889 1.00 84.88 337 SER A CA 1
ATOM 2757 C C . SER A 1 337 ? -17.864 -18.215 -15.180 1.00 84.88 337 SER A C 1
ATOM 2759 O O . SER A 1 337 ? -17.933 -18.882 -16.211 1.00 84.88 337 SER A O 1
ATOM 2761 N N . LEU A 1 338 ? -18.182 -16.925 -15.133 1.00 89.12 338 LEU A N 1
ATOM 2762 C CA . LEU A 1 338 ? -18.585 -16.125 -16.276 1.00 89.12 338 LEU A CA 1
ATOM 2763 C C . LEU A 1 338 ? -17.666 -14.912 -16.426 1.00 89.12 338 LEU A C 1
ATOM 2765 O O . LEU A 1 338 ? -17.437 -14.161 -15.478 1.00 89.12 338 LEU A O 1
ATOM 2769 N N . SER A 1 339 ? -17.154 -14.703 -17.635 1.00 89.75 339 SER A N 1
ATOM 2770 C CA . SER A 1 339 ? -16.388 -13.515 -18.002 1.00 89.75 339 SER A CA 1
ATOM 2771 C C . SER A 1 339 ? -16.938 -12.886 -19.277 1.00 89.75 339 SER A C 1
ATOM 2773 O O . SER A 1 339 ? -17.219 -13.585 -20.243 1.00 89.75 339 SER A O 1
ATOM 2775 N N . SER A 1 340 ? -17.098 -11.568 -19.282 1.00 90.25 340 SER A N 1
ATOM 2776 C CA . SER A 1 340 ? -17.666 -10.830 -20.417 1.00 90.25 340 SER A CA 1
ATOM 2777 C C . SER A 1 340 ? -16.868 -9.561 -20.684 1.00 90.25 340 SER A C 1
ATOM 2779 O O . SER A 1 340 ? -16.565 -8.830 -19.728 1.00 90.25 340 SER A O 1
ATOM 2781 N N . CYS A 1 341 ? -16.541 -9.295 -21.946 1.00 90.88 341 CYS A N 1
ATOM 2782 C CA . CYS A 1 341 ? -15.723 -8.150 -22.336 1.00 90.88 341 CYS A CA 1
ATOM 2783 C C . CYS A 1 341 ? -16.306 -7.454 -23.567 1.00 90.88 341 CYS A C 1
ATOM 2785 O O . CYS A 1 341 ? -16.396 -8.082 -24.618 1.00 90.88 341 CYS A O 1
ATOM 2787 N N . ASN A 1 342 ? -16.543 -6.143 -23.487 1.00 90.44 342 ASN A N 1
ATOM 2788 C CA . ASN A 1 342 ? -17.032 -5.336 -24.614 1.00 90.44 342 ASN A CA 1
ATOM 2789 C C . ASN A 1 342 ? -18.372 -5.832 -25.194 1.00 90.44 342 ASN A C 1
ATOM 2791 O O . ASN A 1 342 ? -18.611 -5.707 -26.395 1.00 90.44 342 ASN A O 1
ATOM 2795 N N . ASP A 1 343 ? -19.239 -6.402 -24.360 1.00 89.12 343 ASP A N 1
ATOM 2796 C CA . ASP A 1 343 ? -20.528 -6.913 -24.814 1.00 89.12 343 ASP A CA 1
ATOM 2797 C C . ASP A 1 343 ? -21.618 -5.846 -24.673 1.00 89.12 343 ASP A C 1
ATOM 2799 O O . ASP A 1 343 ? -21.655 -5.087 -23.696 1.00 89.12 343 ASP A O 1
ATOM 2803 N N . SER A 1 344 ? -22.553 -5.781 -25.623 1.00 92.06 344 SER A N 1
ATOM 2804 C CA . SER A 1 344 ? -23.644 -4.793 -25.536 1.00 92.06 344 SER A CA 1
ATOM 2805 C C . SER A 1 344 ? -24.632 -5.140 -24.416 1.00 92.06 344 SER A C 1
ATOM 2807 O O . SER A 1 344 ? -25.171 -4.254 -23.745 1.00 92.06 344 SER A O 1
ATOM 2809 N N . SER A 1 345 ? -24.849 -6.431 -24.155 1.00 92.25 345 SER A N 1
ATOM 2810 C CA . SER A 1 345 ? -25.700 -6.885 -23.056 1.00 92.25 345 SER A CA 1
ATOM 2811 C C . SER A 1 345 ? -25.232 -8.196 -22.437 1.00 92.25 345 SER A C 1
ATOM 2813 O O . SER A 1 345 ? -24.821 -9.120 -23.132 1.00 92.25 345 SER A O 1
ATOM 2815 N N . LEU A 1 346 ? -25.329 -8.277 -21.112 1.00 92.69 346 LEU A N 1
ATOM 2816 C CA . LEU A 1 346 ? -24.990 -9.450 -20.317 1.00 92.69 346 LEU A CA 1
ATOM 2817 C C . LEU A 1 346 ? -26.115 -9.771 -19.333 1.00 92.69 346 LEU A C 1
ATOM 2819 O O . LEU A 1 346 ? -26.535 -8.900 -18.575 1.00 92.69 346 LEU A O 1
ATOM 2823 N N . SER A 1 347 ? -26.560 -11.025 -19.278 1.00 94.06 347 SER A N 1
ATOM 2824 C CA . SER A 1 347 ? -27.468 -11.526 -18.248 1.00 94.06 347 SER A CA 1
ATOM 2825 C C . SER A 1 347 ? -26.963 -12.823 -17.622 1.00 94.06 347 SER A C 1
ATOM 2827 O O . SER A 1 347 ? -26.901 -13.846 -18.296 1.00 94.06 347 SER A O 1
ATOM 2829 N N . SER A 1 348 ? -26.696 -12.807 -16.321 1.00 94.06 348 SER A N 1
ATOM 2830 C CA . SER A 1 348 ? -26.301 -13.983 -15.541 1.00 94.06 348 SER A CA 1
ATOM 2831 C C . SER A 1 348 ? -27.365 -14.376 -14.525 1.00 94.06 348 SER A C 1
ATOM 2833 O O . SER A 1 348 ? -28.146 -13.537 -14.055 1.00 94.06 348 SER A O 1
ATOM 2835 N N . ARG A 1 349 ? -27.448 -15.680 -14.230 1.00 94.81 349 ARG A N 1
ATOM 2836 C CA . ARG A 1 349 ? -28.289 -16.206 -13.149 1.00 94.81 349 ARG A CA 1
ATOM 2837 C C . ARG A 1 349 ? -27.652 -17.399 -12.452 1.00 94.81 349 ARG A C 1
ATOM 2839 O O . ARG A 1 349 ? -27.395 -18.406 -13.109 1.00 94.81 349 ARG A O 1
ATOM 2846 N N . ASN A 1 350 ? -27.598 -17.360 -11.124 1.00 92.81 350 ASN A N 1
ATOM 2847 C CA . ASN A 1 350 ? -27.058 -18.430 -10.280 1.00 92.81 350 ASN A CA 1
ATOM 2848 C C . ASN A 1 350 ? -25.600 -18.788 -10.625 1.00 92.81 350 ASN A C 1
ATOM 2850 O O . ASN A 1 350 ? -25.204 -19.952 -10.517 1.00 92.81 350 ASN A O 1
ATOM 2854 N N . ASP A 1 351 ? -24.811 -17.821 -11.079 1.00 90.88 351 ASP A N 1
ATOM 2855 C CA . ASP A 1 351 ? -23.407 -18.046 -11.390 1.00 90.88 351 ASP A CA 1
ATOM 2856 C C . ASP A 1 351 ? -22.549 -17.859 -10.131 1.00 90.88 351 ASP A C 1
ATOM 2858 O O . ASP A 1 351 ? -22.747 -16.941 -9.329 1.00 90.88 351 ASP A O 1
ATOM 2862 N N . SER A 1 352 ? -21.560 -18.732 -9.925 1.00 90.44 352 SER A N 1
ATOM 2863 C CA . SER A 1 352 ? -20.684 -18.631 -8.745 1.00 90.44 352 SER A CA 1
ATOM 2864 C C . SER A 1 352 ? -19.740 -17.426 -8.834 1.00 90.44 352 SER A C 1
ATOM 2866 O O . SER A 1 352 ? -19.337 -16.857 -7.817 1.00 90.44 352 SER A O 1
ATOM 2868 N N . SER A 1 353 ? -19.381 -17.014 -10.050 1.00 89.31 353 SER A N 1
ATOM 2869 C CA . SER A 1 353 ? -18.561 -15.826 -10.271 1.00 89.31 353 SER A CA 1
ATOM 2870 C C . SER A 1 353 ? -18.839 -15.176 -11.618 1.00 89.31 353 SER A C 1
ATOM 2872 O O . SER A 1 353 ? -18.862 -15.849 -12.646 1.00 89.31 353 SER A O 1
ATOM 2874 N N . LEU A 1 354 ? -18.998 -13.854 -11.603 1.00 92.19 354 LEU A N 1
ATOM 2875 C CA . LEU A 1 354 ? -19.157 -13.014 -12.779 1.00 92.19 354 LEU A CA 1
ATOM 2876 C C . LEU A 1 354 ? -18.098 -11.908 -12.790 1.00 92.19 354 LEU A C 1
ATOM 2878 O O . LEU A 1 354 ? -18.037 -11.075 -11.887 1.00 92.19 354 LEU A O 1
ATOM 2882 N N . SER A 1 355 ? -17.282 -11.863 -13.841 1.00 92.75 355 SER A N 1
ATOM 2883 C CA . SER A 1 355 ? -16.381 -10.752 -14.144 1.00 92.75 355 SER A CA 1
ATOM 2884 C C . SER A 1 355 ? -16.795 -10.057 -15.437 1.00 92.75 355 SER A C 1
ATOM 2886 O O . SER A 1 355 ? -16.881 -10.678 -16.491 1.00 92.75 355 SER A O 1
ATOM 2888 N N . SER A 1 356 ? -17.031 -8.752 -15.377 1.00 91.81 356 SER A N 1
ATOM 2889 C CA . SER A 1 356 ? -17.489 -7.974 -16.528 1.00 91.81 356 SER A CA 1
ATOM 2890 C C . SER A 1 356 ? -16.657 -6.718 -16.735 1.00 91.81 356 SER A C 1
ATOM 2892 O O . SER A 1 356 ? -16.334 -6.006 -15.773 1.00 91.81 356 SER A O 1
ATOM 2894 N N . ARG A 1 357 ? -16.307 -6.436 -17.995 1.00 94.19 357 ARG A N 1
ATOM 2895 C CA . ARG A 1 357 ? -15.527 -5.254 -18.355 1.00 94.19 357 ARG A CA 1
ATOM 2896 C C . ARG A 1 357 ? -16.006 -4.617 -19.656 1.00 94.19 357 ARG A C 1
ATOM 2898 O O . ARG A 1 357 ? -16.086 -5.302 -20.667 1.00 94.19 357 ARG A O 1
ATOM 2905 N N . ASN A 1 358 ? -16.192 -3.298 -19.643 1.00 93.81 358 ASN A N 1
ATOM 2906 C CA . ASN A 1 358 ? -16.546 -2.495 -20.822 1.00 93.81 358 ASN A CA 1
ATOM 2907 C C . ASN A 1 358 ? -17.878 -2.889 -21.499 1.00 93.81 358 ASN A C 1
ATOM 2909 O O . ASN A 1 358 ? -18.028 -2.722 -22.705 1.00 93.81 358 ASN A O 1
ATOM 2913 N N . ASN A 1 359 ? -18.845 -3.410 -20.751 1.00 93.00 359 ASN A N 1
ATOM 2914 C CA . ASN A 1 359 ? -20.155 -3.770 -21.284 1.00 93.00 359 ASN A CA 1
ATOM 2915 C C . ASN A 1 359 ? -21.138 -2.598 -21.201 1.00 93.00 359 ASN A C 1
ATOM 2917 O O . ASN A 1 359 ? -21.126 -1.825 -20.237 1.00 93.00 359 ASN A O 1
ATOM 2921 N N . SER A 1 360 ? -22.060 -2.502 -22.159 1.00 94.44 360 SER A N 1
ATOM 2922 C CA . SER A 1 360 ? -23.095 -1.456 -22.123 1.00 94.44 360 SER A CA 1
ATOM 2923 C C . SER A 1 360 ? -24.170 -1.751 -21.069 1.00 94.44 360 SER A C 1
ATOM 2925 O O . SER A 1 360 ? -24.631 -0.841 -20.375 1.00 94.44 360 SER A O 1
ATOM 2927 N N . SER A 1 361 ? -24.552 -3.019 -20.888 1.00 95.31 361 SER A N 1
ATOM 2928 C CA . SER A 1 361 ? -25.556 -3.411 -19.892 1.00 95.31 361 SER A CA 1
ATOM 2929 C C . SER A 1 361 ? -25.293 -4.772 -19.255 1.00 95.31 361 SER A C 1
ATOM 2931 O O . SER A 1 361 ? -24.849 -5.709 -19.917 1.00 95.31 361 SER A O 1
ATOM 2933 N N . ILE A 1 362 ? -25.558 -4.877 -17.950 1.00 95.38 362 ILE A N 1
ATOM 2934 C CA . ILE A 1 362 ? -25.370 -6.094 -17.151 1.00 95.38 362 ILE A CA 1
ATOM 2935 C C . ILE A 1 362 ? -26.592 -6.319 -16.267 1.00 95.38 362 ILE A C 1
ATOM 2937 O O . ILE A 1 362 ? -27.018 -5.409 -15.559 1.00 95.38 362 ILE A O 1
ATOM 2941 N N . SER A 1 363 ? -27.121 -7.540 -16.257 1.00 96.38 363 SER A N 1
ATOM 2942 C CA . SER A 1 363 ? -28.131 -7.999 -15.309 1.00 96.38 363 SER A CA 1
ATOM 2943 C C . SER A 1 363 ? -27.697 -9.301 -14.637 1.00 96.38 363 SER A C 1
ATOM 2945 O O . SER A 1 363 ? -27.745 -10.351 -15.271 1.00 96.38 363 SER A O 1
ATOM 2947 N N . SER A 1 364 ? -27.350 -9.249 -13.355 1.00 96.00 364 SER A N 1
ATOM 2948 C CA . SER A 1 364 ? -27.055 -10.428 -12.535 1.00 96.00 364 SER A CA 1
ATOM 2949 C C . SER A 1 364 ? -28.213 -10.765 -11.603 1.00 96.00 364 SER A C 1
ATOM 2951 O O . SER A 1 364 ? -28.973 -9.878 -11.186 1.00 96.00 364 SER A O 1
ATOM 2953 N N . ARG A 1 365 ? -28.415 -12.062 -11.338 1.00 96.50 365 ARG A N 1
ATOM 2954 C CA . ARG A 1 365 ? -29.409 -12.535 -10.367 1.00 96.50 365 ARG A CA 1
ATOM 2955 C C . ARG A 1 365 ? -28.939 -13.776 -9.623 1.00 96.50 365 ARG A C 1
ATOM 2957 O O . ARG A 1 365 ? -28.734 -14.809 -10.255 1.00 96.50 365 ARG A O 1
ATOM 2964 N N . ASN A 1 366 ? -28.977 -13.731 -8.296 1.00 95.25 366 ASN A N 1
ATOM 2965 C CA . ASN A 1 366 ? -28.577 -14.832 -7.416 1.00 95.25 366 ASN A CA 1
ATOM 2966 C C . ASN A 1 366 ? -27.124 -15.289 -7.646 1.00 95.25 366 ASN A C 1
ATOM 2968 O O . ASN A 1 366 ? -26.807 -16.466 -7.459 1.00 95.25 366 ASN A O 1
ATOM 2972 N N . ASP A 1 367 ? -26.248 -14.393 -8.087 1.00 93.81 367 ASP A N 1
ATOM 2973 C CA . ASP A 1 367 ? -24.848 -14.724 -8.305 1.00 93.81 367 ASP A CA 1
ATOM 2974 C C . ASP A 1 367 ? -24.076 -14.621 -6.984 1.00 93.81 367 ASP A C 1
ATOM 2976 O O . ASP A 1 367 ? -24.303 -13.736 -6.154 1.00 93.81 367 ASP A O 1
ATOM 2980 N N . SER A 1 368 ? -23.124 -15.528 -6.757 1.00 92.81 368 SER A N 1
ATOM 2981 C CA . SER A 1 368 ? -22.327 -15.483 -5.517 1.00 92.81 368 SER A CA 1
ATOM 2982 C C . SER A 1 368 ? -21.334 -14.313 -5.524 1.00 92.81 368 SER A C 1
ATOM 2984 O O . SER A 1 368 ? -20.989 -13.769 -4.472 1.00 92.81 368 SER A O 1
ATOM 2986 N N . SER A 1 369 ? -20.872 -13.894 -6.705 1.00 92.00 369 SER A N 1
ATOM 2987 C CA . SER A 1 369 ? -20.002 -12.725 -6.838 1.00 92.00 369 SER A CA 1
ATOM 2988 C C . SER A 1 369 ? -20.094 -12.059 -8.208 1.00 92.00 369 SER A C 1
ATOM 2990 O O . SER A 1 369 ? -19.983 -12.723 -9.235 1.00 92.00 369 SER A O 1
ATOM 2992 N N . LEU A 1 370 ? -20.216 -10.730 -8.217 1.00 94.12 370 LEU A N 1
ATOM 2993 C CA . LEU A 1 370 ? -20.141 -9.879 -9.402 1.00 94.12 370 LEU A CA 1
ATOM 2994 C C . LEU A 1 370 ? -19.007 -8.857 -9.247 1.00 94.12 370 LEU A C 1
ATOM 2996 O O . LEU A 1 370 ? -19.057 -7.965 -8.403 1.00 94.12 370 LEU A O 1
ATOM 3000 N N . SER A 1 371 ? -17.987 -8.949 -10.100 1.00 94.56 371 SER A N 1
ATOM 3001 C CA . SER A 1 371 ? -16.954 -7.929 -10.277 1.00 94.56 371 SER A CA 1
ATOM 3002 C C . SER A 1 371 ? -17.149 -7.203 -11.604 1.00 94.56 371 SER A C 1
ATOM 3004 O O . SER A 1 371 ? -17.092 -7.811 -12.672 1.00 94.56 371 SER A O 1
ATOM 3006 N N . SER A 1 372 ? -17.366 -5.892 -11.548 1.00 92.69 372 SER A N 1
ATOM 3007 C CA . SER A 1 372 ? -17.716 -5.081 -12.713 1.00 92.69 372 SER A CA 1
ATOM 3008 C C . SER A 1 372 ? -16.808 -3.857 -12.849 1.00 92.69 372 SER A C 1
ATOM 3010 O O . SER A 1 372 ? -16.530 -3.153 -11.869 1.00 92.69 372 SER A O 1
ATOM 3012 N N . ARG A 1 373 ? -16.300 -3.610 -14.065 1.00 94.62 373 ARG A N 1
ATOM 3013 C CA . ARG A 1 373 ? -15.427 -2.466 -14.372 1.00 94.62 373 ARG A CA 1
ATOM 3014 C C . ARG A 1 373 ? -15.799 -1.788 -15.687 1.00 94.62 373 ARG A C 1
ATOM 3016 O O . ARG A 1 373 ? -15.897 -2.464 -16.704 1.00 94.62 373 ARG A O 1
ATOM 3023 N N . ASN A 1 374 ? -15.848 -0.458 -15.698 1.00 94.81 374 ASN A N 1
ATOM 3024 C CA . ASN A 1 374 ? -16.024 0.347 -16.916 1.00 94.81 374 ASN A CA 1
ATOM 3025 C C . ASN A 1 374 ? -17.320 0.043 -17.701 1.00 94.81 374 ASN A C 1
ATOM 3027 O O . ASN A 1 374 ? -17.330 0.110 -18.925 1.00 94.81 374 ASN A O 1
ATOM 3031 N N . ASN A 1 375 ? -18.402 -0.327 -17.024 1.00 94.50 375 ASN A N 1
ATOM 3032 C CA . ASN A 1 375 ? -19.678 -0.660 -17.654 1.00 94.50 375 ASN A CA 1
ATOM 3033 C C . ASN A 1 375 ? -20.647 0.530 -17.614 1.00 94.50 375 ASN A C 1
ATOM 3035 O O . ASN A 1 375 ? -20.656 1.303 -16.651 1.00 94.50 375 ASN A O 1
ATOM 3039 N N . SER A 1 376 ? -21.511 0.667 -18.622 1.00 95.25 376 SER A N 1
ATOM 3040 C CA . SER A 1 376 ? -22.477 1.778 -18.658 1.00 95.25 376 SER A CA 1
ATOM 3041 C C . SER A 1 376 ? -23.643 1.557 -17.686 1.00 95.25 376 SER A C 1
ATOM 3043 O O . SER A 1 376 ? -24.056 2.488 -16.990 1.00 95.25 376 SER A O 1
ATOM 3045 N N . SER A 1 377 ? -24.160 0.329 -17.576 1.00 95.69 377 SER A N 1
ATOM 3046 C CA . SER A 1 377 ? -25.264 0.009 -16.662 1.00 95.69 377 SER A CA 1
ATOM 3047 C C . SER A 1 377 ? -25.158 -1.380 -16.035 1.00 95.69 377 SER A C 1
ATOM 3049 O O . SER A 1 377 ? -24.808 -2.355 -16.700 1.00 95.69 377 SER A O 1
ATOM 3051 N N . ILE A 1 378 ? -25.459 -1.468 -14.737 1.00 96.44 378 ILE A N 1
ATOM 3052 C CA . ILE A 1 378 ? -25.461 -2.710 -13.953 1.00 96.44 378 ILE A CA 1
ATOM 3053 C C . ILE A 1 378 ? -26.769 -2.814 -13.175 1.00 96.44 378 ILE A C 1
ATOM 3055 O O . ILE A 1 378 ? -27.144 -1.879 -12.473 1.00 96.44 378 ILE A O 1
ATOM 3059 N N . SER A 1 379 ? -27.430 -3.967 -13.248 1.00 97.00 379 SER A N 1
ATOM 3060 C CA . SER A 1 379 ? -28.540 -4.345 -12.379 1.00 97.00 379 SER A CA 1
ATOM 3061 C C . SER A 1 379 ? -28.252 -5.683 -11.703 1.00 97.00 379 SER A C 1
ATOM 3063 O O . SER A 1 379 ? -28.306 -6.716 -12.363 1.00 97.00 379 SER A O 1
ATOM 3065 N N . SER A 1 380 ? -28.002 -5.674 -10.398 1.00 96.62 380 SER A N 1
ATOM 3066 C CA . SER A 1 380 ? -27.847 -6.884 -9.584 1.00 96.62 380 SER A CA 1
ATOM 3067 C C . SER A 1 380 ? -29.088 -7.144 -8.740 1.00 96.62 380 SER A C 1
ATOM 3069 O O . SER A 1 380 ? -29.810 -6.208 -8.364 1.00 96.62 380 SER A O 1
ATOM 3071 N N . ARG A 1 381 ? -29.400 -8.425 -8.510 1.00 97.06 381 ARG A N 1
ATOM 3072 C CA . ARG A 1 381 ? -30.501 -8.835 -7.631 1.00 97.06 381 ARG A CA 1
ATOM 3073 C C . ARG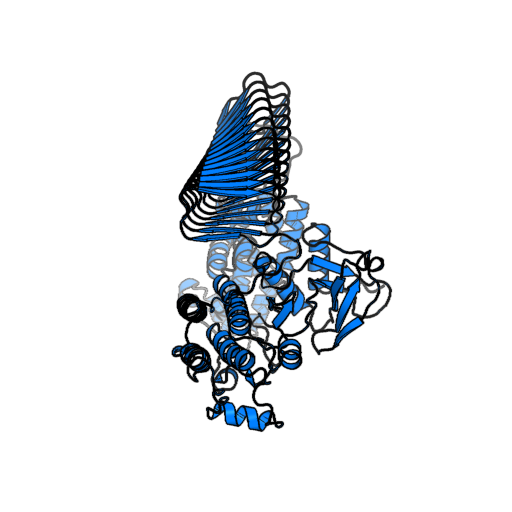 A 1 381 ? -30.175 -10.109 -6.866 1.00 97.06 381 ARG A C 1
ATOM 3075 O O . ARG A 1 381 ? -30.001 -11.149 -7.493 1.00 97.06 381 ARG A O 1
ATOM 3082 N N . ASN A 1 382 ? -30.295 -10.070 -5.544 1.00 95.88 382 ASN A N 1
ATOM 3083 C CA . ASN A 1 382 ? -30.031 -11.201 -4.651 1.00 95.88 382 ASN A CA 1
ATOM 3084 C C . ASN A 1 382 ? -28.597 -11.750 -4.778 1.00 95.88 382 ASN A C 1
ATOM 3086 O O . ASN A 1 382 ? -28.371 -12.943 -4.563 1.00 95.88 382 ASN A O 1
ATOM 3090 N N . ASP A 1 383 ? -27.635 -10.916 -5.160 1.00 94.88 383 ASP A N 1
ATOM 3091 C CA . ASP A 1 383 ? -26.248 -11.346 -5.278 1.00 94.88 383 ASP A CA 1
ATOM 3092 C C . ASP A 1 383 ? -25.573 -11.312 -3.901 1.00 94.88 383 ASP A C 1
ATOM 3094 O O . ASP A 1 383 ? -25.795 -10.415 -3.082 1.00 94.88 383 ASP A O 1
ATOM 3098 N N . SER A 1 384 ? -24.704 -12.284 -3.611 1.00 93.81 384 SER A N 1
ATOM 3099 C CA . SER A 1 384 ? -23.999 -12.295 -2.315 1.00 93.81 384 SER A CA 1
ATOM 3100 C C . SER A 1 384 ? -22.945 -11.182 -2.232 1.00 93.81 384 SER A C 1
ATOM 3102 O O . SER A 1 384 ? -22.645 -10.668 -1.151 1.00 93.81 384 SER A O 1
ATOM 3104 N N . SER A 1 385 ? -22.373 -10.779 -3.371 1.00 93.19 385 SER A N 1
ATOM 3105 C CA . SER A 1 385 ? -21.422 -9.668 -3.424 1.00 93.19 385 SER A CA 1
ATOM 3106 C C . SER A 1 385 ? -21.363 -8.981 -4.786 1.00 93.19 385 SER A C 1
ATOM 3108 O O . SER A 1 385 ? -21.207 -9.632 -5.816 1.00 93.19 385 SER A O 1
ATOM 3110 N N . LEU A 1 386 ? -21.397 -7.647 -4.779 1.00 95.00 386 LEU A N 1
ATOM 3111 C CA . LEU A 1 386 ? -21.174 -6.786 -5.936 1.00 95.00 386 LEU A CA 1
ATOM 3112 C C . LEU A 1 386 ? -19.988 -5.848 -5.674 1.00 95.00 386 LEU A C 1
ATOM 3114 O O . LEU A 1 386 ? -20.039 -4.974 -4.812 1.00 95.00 386 LEU A O 1
ATOM 3118 N N . SER A 1 387 ? -18.913 -5.989 -6.449 1.00 95.31 387 SER A N 1
ATOM 3119 C CA . SER A 1 387 ? -17.776 -5.065 -6.481 1.00 95.31 387 SER A CA 1
ATOM 3120 C C . SER A 1 387 ? -17.736 -4.319 -7.809 1.00 95.31 387 SER A C 1
ATOM 3122 O O . SER A 1 387 ? -17.510 -4.911 -8.862 1.00 95.31 387 SER A O 1
ATOM 3124 N N . SER A 1 388 ? -17.922 -3.003 -7.758 1.00 92.81 388 SER A N 1
ATOM 3125 C CA . SER A 1 388 ? -18.112 -2.157 -8.935 1.00 92.81 388 SER A CA 1
ATOM 3126 C C . SER A 1 388 ? -17.105 -1.004 -8.984 1.00 92.81 388 SER A C 1
ATOM 3128 O O . SER A 1 388 ? -16.867 -0.328 -7.975 1.00 92.81 388 SER A O 1
ATOM 3130 N N . ARG A 1 389 ? -16.484 -0.776 -10.151 1.00 94.88 389 ARG A N 1
ATOM 3131 C CA . ARG A 1 389 ? -15.548 0.340 -10.371 1.00 94.88 389 ARG A CA 1
ATOM 3132 C C . ARG A 1 389 ? -15.754 1.032 -11.717 1.00 94.88 389 ARG A C 1
ATOM 3134 O O . ARG A 1 389 ? -15.815 0.355 -12.738 1.00 94.88 389 ARG A O 1
ATOM 3141 N N . ASN A 1 390 ? -15.708 2.363 -11.728 1.00 95.12 390 ASN A N 1
ATOM 3142 C CA . ASN A 1 390 ? -15.728 3.179 -12.951 1.00 95.12 390 ASN A CA 1
ATOM 3143 C C . ASN A 1 390 ? -16.960 2.936 -13.849 1.00 95.12 390 ASN A C 1
ATOM 3145 O O . ASN A 1 390 ? -16.846 2.934 -15.070 1.00 95.12 390 ASN A O 1
ATOM 3149 N N . ASN A 1 391 ? -18.129 2.686 -13.266 1.00 94.56 391 ASN A N 1
ATOM 3150 C CA . ASN A 1 391 ? -19.367 2.436 -14.002 1.00 94.56 391 ASN A CA 1
ATOM 3151 C C . ASN A 1 391 ? -20.260 3.685 -14.038 1.00 94.56 391 ASN A C 1
ATOM 3153 O O . ASN A 1 391 ? -20.284 4.465 -13.082 1.00 94.56 391 ASN A O 1
ATOM 3157 N N . SER A 1 392 ? -21.045 3.864 -15.101 1.00 95.12 392 SER A N 1
ATOM 3158 C CA . SER A 1 392 ? -21.946 5.026 -15.202 1.00 95.12 392 SER A CA 1
ATOM 3159 C C . SER A 1 392 ? -23.185 4.873 -14.310 1.00 95.12 392 SER A C 1
ATOM 3161 O O . SER A 1 392 ? -23.590 5.827 -13.644 1.00 95.12 392 SER A O 1
ATOM 3163 N N . SER A 1 393 ? -23.776 3.676 -14.236 1.00 95.75 393 SER A N 1
ATOM 3164 C CA . SER A 1 393 ? -24.962 3.421 -13.407 1.00 95.75 393 SER A CA 1
ATOM 3165 C C . SER A 1 393 ? -24.996 2.024 -12.791 1.00 95.75 393 SER A C 1
ATOM 3167 O O . SER A 1 393 ? -24.638 1.035 -13.433 1.00 95.75 393 SER A O 1
ATOM 3169 N N . ILE A 1 394 ? -25.424 1.944 -11.528 1.00 96.56 394 ILE A N 1
ATOM 3170 C CA . ILE A 1 394 ? -25.572 0.700 -10.761 1.00 96.56 394 ILE A CA 1
ATOM 3171 C C . ILE A 1 394 ? -26.937 0.686 -10.077 1.00 96.56 394 ILE A C 1
ATOM 3173 O O . ILE A 1 394 ? -27.298 1.650 -9.407 1.00 96.56 394 ILE A O 1
ATOM 3177 N N . SER A 1 395 ? -27.668 -0.419 -10.200 1.00 97.06 395 SER A N 1
ATOM 3178 C CA . SER A 1 395 ? -28.874 -0.718 -9.433 1.00 97.06 395 SER A CA 1
ATOM 3179 C C . SER A 1 395 ? -28.745 -2.081 -8.756 1.00 97.06 395 SER A C 1
ATOM 3181 O O . SER A 1 395 ? -28.837 -3.100 -9.434 1.00 97.06 395 SER A O 1
ATOM 3183 N N . SER A 1 396 ? -28.576 -2.109 -7.439 1.00 96.81 396 SER A N 1
ATOM 3184 C CA . SER A 1 396 ? -28.579 -3.335 -6.635 1.00 96.81 396 SER A CA 1
ATOM 3185 C C . SER A 1 396 ? -29.900 -3.509 -5.896 1.00 96.81 396 SER A C 1
ATOM 3187 O O . SER A 1 396 ? -30.572 -2.526 -5.552 1.00 96.81 396 SER A O 1
ATOM 3189 N N . ARG A 1 397 ? -30.330 -4.765 -5.725 1.00 97.12 397 ARG A N 1
ATOM 3190 C CA . ARG A 1 397 ? -31.523 -5.101 -4.939 1.00 97.12 397 ARG A CA 1
ATOM 3191 C C . ARG A 1 397 ? -31.353 -6.404 -4.172 1.00 97.12 397 ARG A C 1
ATOM 3193 O O . ARG A 1 397 ? -31.221 -7.448 -4.802 1.00 97.12 397 ARG A O 1
ATOM 3200 N N . ASN A 1 398 ? -31.561 -6.371 -2.861 1.00 96.06 398 ASN A N 1
ATOM 3201 C CA . ASN A 1 398 ? -31.439 -7.529 -1.971 1.00 96.06 398 ASN A CA 1
ATOM 3202 C C . ASN A 1 398 ? -30.040 -8.174 -1.997 1.00 96.06 398 ASN A C 1
ATOM 3204 O O . ASN A 1 398 ? -29.914 -9.380 -1.772 1.00 96.06 398 ASN A O 1
ATOM 3208 N N . ASP A 1 399 ? -28.995 -7.410 -2.300 1.00 95.25 399 ASP A N 1
ATOM 3209 C CA . ASP A 1 399 ? -27.637 -7.940 -2.321 1.00 95.25 399 ASP A CA 1
ATOM 3210 C C . ASP A 1 399 ? -27.061 -7.966 -0.899 1.00 95.25 399 ASP A C 1
ATOM 3212 O O . ASP A 1 399 ? -27.276 -7.057 -0.092 1.00 95.25 399 ASP A O 1
ATOM 3216 N N . SER A 1 400 ? -26.285 -8.996 -0.552 1.00 94.38 400 SER A N 1
ATOM 3217 C CA . SER A 1 400 ? -25.682 -9.056 0.793 1.00 94.38 400 SER A CA 1
ATOM 3218 C C . SER A 1 400 ? -24.573 -8.010 0.968 1.00 94.38 400 SER A C 1
ATOM 3220 O O . SER A 1 400 ? -24.325 -7.523 2.074 1.00 94.38 400 SER A O 1
ATOM 3222 N N . SER A 1 401 ? -23.894 -7.633 -0.120 1.00 93.62 401 SER A N 1
ATOM 3223 C CA . SER A 1 401 ? -22.879 -6.580 -0.085 1.00 93.62 401 SER A CA 1
ATOM 3224 C C . SER A 1 401 ? -22.685 -5.873 -1.425 1.00 93.62 401 SER A C 1
ATOM 3226 O O . SER A 1 401 ? -22.488 -6.514 -2.453 1.00 93.62 401 SER A O 1
ATOM 3228 N N . LEU A 1 402 ? -22.648 -4.539 -1.394 1.00 95.38 402 LEU A N 1
ATOM 3229 C CA . LEU A 1 402 ? -22.282 -3.675 -2.512 1.00 95.38 402 LEU A CA 1
ATOM 3230 C C . LEU A 1 402 ? -21.062 -2.822 -2.142 1.00 95.38 402 LEU A C 1
ATOM 3232 O O . LEU A 1 402 ? -21.118 -1.954 -1.277 1.00 95.38 402 LEU A O 1
ATOM 3236 N N . SER A 1 403 ? -19.946 -3.025 -2.839 1.00 95.69 403 SER A N 1
ATOM 3237 C CA . SER A 1 403 ? -18.764 -2.162 -2.804 1.00 95.69 403 SER A CA 1
ATOM 3238 C C . SER A 1 403 ? -18.640 -1.395 -4.118 1.00 95.69 403 SER A C 1
ATOM 3240 O O . SER A 1 403 ? -18.566 -1.985 -5.196 1.00 95.69 403 SER A O 1
ATOM 3242 N N . SER A 1 404 ? -18.606 -0.067 -4.041 1.00 93.06 404 SER A N 1
ATOM 3243 C CA . SER A 1 404 ? -18.666 0.816 -5.205 1.00 93.06 404 SER A CA 1
ATOM 3244 C C . SER A 1 404 ? -17.601 1.910 -5.155 1.00 93.06 404 SER A C 1
ATOM 3246 O O . SER A 1 404 ? -17.401 2.559 -4.122 1.00 93.06 404 SER A O 1
ATOM 3248 N N . ARG A 1 405 ? -16.889 2.119 -6.272 1.00 94.94 405 ARG A N 1
ATOM 3249 C CA . ARG A 1 405 ? -15.852 3.153 -6.379 1.00 94.94 405 ARG A CA 1
ATOM 3250 C C . ARG A 1 405 ? -15.849 3.853 -7.737 1.00 94.94 405 ARG A C 1
ATOM 3252 O O . ARG A 1 405 ? -15.808 3.179 -8.761 1.00 94.94 405 ARG A O 1
ATOM 3259 N N . ASN A 1 406 ? -15.746 5.181 -7.735 1.00 94.94 406 ASN A N 1
ATOM 3260 C CA . ASN A 1 406 ? -15.616 6.000 -8.950 1.00 94.94 406 ASN A CA 1
ATOM 3261 C C . ASN A 1 406 ? -16.780 5.824 -9.951 1.00 94.94 406 ASN A C 1
ATOM 3263 O O . ASN A 1 406 ? -16.559 5.800 -11.158 1.00 94.94 406 ASN A O 1
ATOM 3267 N N . ASN A 1 407 ? -18.009 5.652 -9.473 1.00 94.56 407 ASN A N 1
ATOM 3268 C CA . ASN A 1 407 ? -19.192 5.478 -10.314 1.00 94.56 407 ASN A CA 1
ATOM 3269 C C . ASN A 1 407 ? -20.004 6.779 -10.414 1.00 94.56 407 ASN A C 1
ATOM 3271 O O . ASN A 1 407 ? -20.061 7.554 -9.456 1.00 94.56 407 ASN A O 1
ATOM 3275 N N . SER A 1 408 ? -20.685 7.015 -11.537 1.00 94.75 408 SER A N 1
ATOM 3276 C CA . SER A 1 408 ? -21.502 8.231 -11.698 1.00 94.75 408 SER A CA 1
ATOM 3277 C C . SER A 1 408 ? -22.817 8.153 -10.908 1.00 94.75 408 SER A C 1
ATOM 3279 O O . SER A 1 408 ? -23.213 9.127 -10.267 1.00 94.75 408 SER A O 1
ATOM 3281 N N . SER A 1 409 ? -23.485 6.996 -10.892 1.00 95.44 409 SER A N 1
ATOM 3282 C CA . SER A 1 409 ? -24.744 6.809 -10.159 1.00 95.44 409 SER A CA 1
ATOM 3283 C C . SER A 1 409 ? -24.898 5.416 -9.551 1.00 95.44 409 SER A C 1
ATOM 3285 O O . SER A 1 409 ? -24.535 4.410 -10.164 1.00 95.44 409 SER A O 1
ATOM 3287 N N . ILE A 1 410 ? -25.432 5.361 -8.328 1.00 96.50 410 ILE A N 1
ATOM 3288 C CA . ILE A 1 410 ? -25.708 4.128 -7.579 1.00 96.50 410 ILE A CA 1
ATOM 3289 C C . ILE A 1 410 ? -27.114 4.197 -6.991 1.00 96.50 410 ILE A C 1
ATOM 3291 O O . ILE A 1 410 ? -27.466 5.180 -6.345 1.00 96.50 410 ILE A O 1
ATOM 3295 N N . SER A 1 411 ? -27.890 3.134 -7.168 1.00 97.06 411 SER A N 1
ATOM 3296 C CA . SER A 1 411 ? -29.156 2.895 -6.488 1.00 97.06 411 SER A CA 1
ATOM 3297 C C . SER A 1 411 ? -29.120 1.530 -5.805 1.00 97.06 411 SER A C 1
ATOM 3299 O O . SER A 1 411 ? -29.106 0.518 -6.495 1.00 97.06 411 SER A O 1
ATOM 3301 N N . SER A 1 412 ? -29.135 1.491 -4.479 1.00 96.88 412 SER A N 1
ATOM 3302 C CA . SER A 1 412 ? -29.257 0.257 -3.697 1.00 96.88 412 SER A CA 1
ATOM 3303 C C . SER A 1 412 ? -30.635 0.146 -3.061 1.00 96.88 412 SER A C 1
ATOM 3305 O O . SER A 1 412 ? -31.297 1.160 -2.790 1.00 96.88 412 SER A O 1
ATOM 3307 N N . ARG A 1 413 ? -31.121 -1.089 -2.901 1.00 97.12 413 ARG A N 1
ATOM 3308 C CA . ARG A 1 413 ? -32.419 -1.333 -2.276 1.00 97.12 413 ARG A CA 1
ATOM 3309 C C . ARG A 1 413 ? -32.475 -2.669 -1.547 1.00 97.12 413 ARG A C 1
ATOM 3311 O O . ARG A 1 413 ? -32.452 -3.706 -2.198 1.00 97.12 413 ARG A O 1
ATOM 3318 N N . ASN A 1 414 ? -32.738 -2.638 -0.245 1.00 95.75 414 ASN A N 1
ATOM 3319 C CA . ASN A 1 414 ? -32.774 -3.813 0.630 1.00 95.75 414 ASN A CA 1
ATOM 3320 C C . ASN A 1 414 ? -31.427 -4.557 0.705 1.00 95.75 414 ASN A C 1
ATOM 3322 O O . ASN A 1 414 ? -31.408 -5.771 0.915 1.00 95.75 414 ASN A O 1
ATOM 3326 N N . ASP A 1 415 ? -30.308 -3.868 0.504 1.00 95.25 415 ASP A N 1
ATOM 3327 C CA . ASP A 1 415 ? -28.994 -4.498 0.584 1.00 95.25 415 ASP A CA 1
ATOM 3328 C C . ASP A 1 415 ? -28.534 -4.582 2.046 1.00 95.25 415 ASP A C 1
ATOM 3330 O O . ASP A 1 415 ? -28.747 -3.669 2.849 1.00 95.25 415 ASP A O 1
ATOM 3334 N N . SER A 1 416 ? -27.857 -5.665 2.434 1.00 94.12 416 SER A N 1
ATOM 3335 C CA . SER A 1 416 ? -27.365 -5.783 3.820 1.00 94.12 416 SER A CA 1
ATOM 3336 C C . SER A 1 416 ? -26.207 -4.815 4.101 1.00 94.12 416 SER A C 1
ATOM 3338 O O . SER A 1 416 ? -26.010 -4.373 5.237 1.00 94.12 416 SER A O 1
ATOM 3340 N N . SER A 1 417 ? -25.429 -4.459 3.074 1.00 92.81 417 SER A N 1
ATOM 3341 C CA . SER A 1 417 ? -24.354 -3.473 3.201 1.00 92.81 417 SER A CA 1
ATOM 3342 C C . SER A 1 417 ? -24.031 -2.747 1.895 1.00 92.81 417 SER A C 1
ATOM 3344 O O . SER A 1 417 ? -23.828 -3.378 0.861 1.00 92.81 417 SER A O 1
ATOM 3346 N N . LEU A 1 418 ? -23.889 -1.421 1.962 1.00 95.19 418 LEU A N 1
ATOM 3347 C CA . LEU A 1 418 ? -23.391 -0.565 0.885 1.00 95.19 418 LEU A CA 1
ATOM 3348 C C . LEU A 1 418 ? -22.149 0.207 1.352 1.00 95.19 418 LEU A C 1
ATOM 3350 O O . LEU A 1 418 ? -22.209 1.045 2.246 1.00 95.19 418 LEU A O 1
ATOM 3354 N N . SER A 1 419 ? -21.007 -0.025 0.705 1.00 95.50 419 SER A N 1
ATOM 3355 C CA . SER A 1 419 ? -19.786 0.774 0.829 1.00 95.50 419 SER A CA 1
ATOM 3356 C C . SER A 1 419 ? -19.526 1.541 -0.465 1.00 95.50 419 SER A C 1
ATOM 3358 O O . SER A 1 419 ? -19.404 0.955 -1.541 1.00 95.50 419 SER A O 1
ATOM 3360 N N . SER A 1 420 ? -19.428 2.865 -0.373 1.00 93.31 420 SER A N 1
ATOM 3361 C CA . SER A 1 420 ? -19.348 3.757 -1.529 1.00 93.31 420 SER A CA 1
ATOM 3362 C C . SER A 1 420 ? -18.240 4.799 -1.384 1.00 93.31 420 SER A C 1
ATOM 3364 O O . SER A 1 420 ? -18.090 5.430 -0.332 1.00 93.31 420 SER A O 1
ATOM 3366 N N . ARG A 1 421 ? -17.434 4.981 -2.439 1.00 95.00 421 ARG A N 1
ATOM 3367 C CA . ARG A 1 421 ? -16.329 5.947 -2.444 1.00 95.00 421 ARG A CA 1
ATOM 3368 C C . ARG A 1 421 ? -16.155 6.659 -3.784 1.00 95.00 421 ARG A C 1
ATOM 3370 O O . ARG A 1 421 ? -16.015 5.997 -4.806 1.00 95.00 421 ARG A O 1
ATOM 3377 N N . ASN A 1 422 ? -15.993 7.981 -3.752 1.00 94.62 422 ASN A N 1
ATOM 3378 C CA . ASN A 1 422 ? -15.708 8.805 -4.936 1.00 94.62 422 ASN A CA 1
ATOM 3379 C C . ASN A 1 422 ? -16.783 8.698 -6.039 1.00 94.62 422 ASN A C 1
ATOM 3381 O O . ASN A 1 422 ? -16.452 8.648 -7.219 1.00 94.62 422 ASN A O 1
ATOM 3385 N N . ASN A 1 423 ? -18.057 8.610 -5.673 1.00 94.19 423 ASN A N 1
ATOM 3386 C CA . ASN A 1 423 ? -19.169 8.510 -6.616 1.00 94.19 423 ASN A CA 1
ATOM 3387 C C . ASN A 1 423 ? -19.887 9.859 -6.772 1.00 94.19 423 ASN A C 1
ATOM 3389 O O . ASN A 1 423 ? -19.958 10.641 -5.821 1.00 94.19 423 ASN A O 1
ATOM 3393 N N . SER A 1 424 ? -20.465 10.137 -7.942 1.00 94.12 424 SER A N 1
ATOM 3394 C CA . SER A 1 424 ? -21.189 11.403 -8.155 1.00 94.12 424 SER A CA 1
ATOM 3395 C C . SER A 1 424 ? -22.562 11.400 -7.469 1.00 94.12 424 SER A C 1
ATOM 3397 O O . SER A 1 424 ? -22.953 12.394 -6.857 1.00 94.12 424 SER A O 1
ATOM 3399 N N . SER A 1 425 ? -23.290 10.280 -7.506 1.00 94.94 425 SER A N 1
ATOM 3400 C CA . SER A 1 425 ? -24.607 10.162 -6.868 1.00 94.94 425 SER A CA 1
ATOM 3401 C C . SER A 1 425 ? -24.885 8.778 -6.293 1.00 94.94 425 SER A C 1
ATOM 3403 O O . SER A 1 425 ? -24.532 7.758 -6.888 1.00 94.94 425 SER A O 1
ATOM 3405 N N . ILE A 1 426 ? -25.513 8.747 -5.115 1.00 96.25 426 ILE A N 1
ATOM 3406 C CA . ILE A 1 426 ? -25.912 7.523 -4.411 1.00 96.25 426 ILE A CA 1
ATOM 3407 C C . ILE A 1 426 ? -27.342 7.681 -3.898 1.00 96.25 426 ILE A C 1
ATOM 3409 O O . ILE A 1 426 ? -27.657 8.682 -3.257 1.00 96.25 426 ILE A O 1
ATOM 3413 N N . SER A 1 427 ? -28.183 6.678 -4.138 1.00 96.75 427 SER A N 1
ATOM 3414 C CA . SER A 1 427 ? -29.507 6.521 -3.543 1.00 96.75 427 SER A CA 1
ATOM 3415 C C . SER A 1 427 ? -29.619 5.147 -2.883 1.00 96.75 427 SER A C 1
ATOM 3417 O O . SER A 1 427 ? -29.656 4.146 -3.588 1.00 96.75 427 SER A O 1
ATOM 3419 N N . SER A 1 428 ? -29.707 5.091 -1.559 1.00 96.62 428 SER A N 1
ATOM 3420 C CA . SER A 1 428 ? -29.966 3.862 -0.801 1.00 96.62 428 SER A CA 1
ATOM 3421 C C . SER A 1 428 ? -31.391 3.831 -0.265 1.00 96.62 428 SER A C 1
ATOM 3423 O O . SER A 1 428 ? -32.001 4.882 -0.016 1.00 96.62 428 SER A O 1
ATOM 3425 N N . ARG A 1 429 ? -31.970 2.628 -0.176 1.00 96.62 429 ARG A N 1
ATOM 3426 C CA . ARG A 1 429 ? -33.330 2.420 0.333 1.00 96.62 429 ARG A CA 1
ATOM 3427 C C . ARG A 1 429 ? -33.466 1.095 1.073 1.00 96.62 429 ARG A C 1
ATOM 3429 O O . ARG A 1 429 ? -33.423 0.054 0.428 1.00 96.62 429 ARG A O 1
ATOM 3436 N N . ASN A 1 430 ? -33.839 1.131 2.346 1.00 95.06 430 ASN A N 1
ATOM 3437 C CA . ASN A 1 430 ? -34.011 -0.055 3.193 1.00 95.06 430 ASN A CA 1
ATOM 3438 C C . ASN A 1 430 ? -32.720 -0.883 3.369 1.00 95.06 430 ASN A C 1
ATOM 3440 O O . ASN A 1 430 ? -32.794 -2.100 3.548 1.00 95.06 430 ASN A O 1
ATOM 3444 N N . ASP A 1 431 ? -31.547 -0.264 3.289 1.00 94.50 431 ASP A N 1
ATOM 3445 C CA . ASP A 1 431 ? -30.282 -0.972 3.464 1.00 94.50 431 ASP A CA 1
ATOM 3446 C C . ASP A 1 431 ? -29.929 -1.093 4.955 1.00 94.50 431 ASP A C 1
ATOM 3448 O O . ASP A 1 431 ? -30.117 -0.163 5.744 1.00 94.50 431 ASP A O 1
ATOM 3452 N N . SER A 1 432 ? -29.382 -2.235 5.383 1.00 92.31 432 SER A N 1
ATOM 3453 C CA . SER A 1 432 ? -29.044 -2.429 6.807 1.00 92.31 432 SER A CA 1
ATOM 3454 C C . SER A 1 432 ? -27.829 -1.597 7.237 1.00 92.31 432 SER A C 1
ATOM 3456 O O . SER A 1 432 ? -27.722 -1.173 8.392 1.00 92.31 432 SER A O 1
ATOM 3458 N N . SER A 1 433 ? -26.895 -1.341 6.317 1.00 91.06 433 SER A N 1
ATOM 3459 C CA . SER A 1 433 ? -25.726 -0.504 6.587 1.00 91.06 433 SER A CA 1
ATOM 3460 C C . SER A 1 433 ? -25.225 0.237 5.351 1.00 91.06 433 SER A C 1
ATOM 3462 O O . SER A 1 433 ? -25.047 -0.348 4.286 1.00 91.06 433 SER A O 1
ATOM 3464 N N . LEU A 1 434 ? -24.937 1.528 5.512 1.00 94.44 434 LEU A N 1
ATOM 3465 C CA . LEU A 1 434 ? -24.440 2.416 4.469 1.00 94.44 434 LEU A CA 1
ATOM 3466 C C . LEU A 1 434 ? -23.182 3.149 4.940 1.00 94.44 434 LEU A C 1
ATOM 3468 O O . LEU A 1 434 ? -23.211 3.951 5.871 1.00 94.44 434 LEU A O 1
ATOM 3472 N N . SER A 1 435 ? -22.063 2.938 4.255 1.00 94.62 435 SER A N 1
ATOM 3473 C CA . SER A 1 435 ? -20.831 3.706 4.418 1.00 94.62 435 SER A CA 1
ATOM 3474 C C . SER A 1 435 ? -20.527 4.477 3.139 1.00 94.62 435 SER A C 1
ATOM 3476 O O . SER A 1 435 ? -20.373 3.890 2.068 1.00 94.62 435 SER A O 1
ATOM 3478 N N . SER A 1 436 ? -20.419 5.800 3.240 1.00 93.31 436 SER A N 1
ATOM 3479 C CA . SER A 1 436 ? -20.173 6.678 2.097 1.00 93.31 436 SER A CA 1
ATOM 3480 C C . SER A 1 436 ? -19.016 7.640 2.358 1.00 93.31 436 SER A C 1
ATOM 3482 O O . SER A 1 436 ? -18.892 8.211 3.447 1.00 93.31 436 SER A O 1
ATOM 3484 N N . ARG A 1 437 ? -18.131 7.804 1.367 1.00 94.38 437 ARG A N 1
ATOM 3485 C CA . ARG A 1 437 ? -16.980 8.705 1.464 1.00 94.38 437 ARG A CA 1
ATOM 3486 C C . ARG A 1 437 ? -16.679 9.443 0.162 1.00 94.38 437 ARG A C 1
ATOM 3488 O O . ARG A 1 437 ? -16.494 8.803 -0.869 1.00 94.38 437 ARG A O 1
ATOM 3495 N N . ASN A 1 438 ? -16.458 10.753 0.249 1.00 94.00 438 ASN A N 1
ATOM 3496 C CA . ASN A 1 438 ? -16.026 11.595 -0.874 1.00 94.00 438 ASN A CA 1
ATOM 3497 C C . ASN A 1 438 ? -17.004 11.569 -2.067 1.00 94.00 438 ASN A C 1
ATOM 3499 O O . ASN A 1 438 ? -16.565 11.467 -3.211 1.00 94.00 438 ASN A O 1
ATOM 3503 N N . ASN A 1 439 ? -18.315 11.591 -1.826 1.00 93.56 439 ASN A N 1
ATOM 3504 C CA . ASN A 1 439 ? -19.316 11.559 -2.896 1.00 93.56 439 ASN A CA 1
ATOM 3505 C C . ASN A 1 439 ? -19.934 12.943 -3.130 1.00 93.56 439 ASN A C 1
ATOM 3507 O O . ASN A 1 439 ? -20.116 13.706 -2.184 1.00 93.56 439 ASN A O 1
ATOM 3511 N N . SER A 1 440 ? -20.319 13.276 -4.363 1.00 93.88 440 SER A N 1
ATOM 3512 C CA . SER A 1 440 ? -20.958 14.581 -4.622 1.00 93.88 440 SER A CA 1
ATOM 3513 C C . SER A 1 440 ? -22.372 14.647 -4.027 1.00 93.88 440 SER A C 1
ATOM 3515 O O . SER A 1 440 ? -22.774 15.672 -3.478 1.00 93.88 440 SER A O 1
ATOM 3517 N N . SER A 1 441 ? -23.121 13.542 -4.063 1.00 94.12 441 SER A N 1
ATOM 3518 C CA . SER A 1 441 ? -24.449 13.452 -3.448 1.00 94.12 441 SER A CA 1
ATOM 3519 C C . SER A 1 441 ? -24.743 12.075 -2.856 1.00 94.12 441 SER A C 1
ATOM 3521 O O . SER A 1 441 ? -24.393 11.043 -3.433 1.00 94.12 441 SER A O 1
ATOM 3523 N N . LEU A 1 442 ? -25.396 12.071 -1.692 1.00 95.75 442 LEU A N 1
ATOM 3524 C CA . LEU A 1 442 ? -25.932 10.884 -1.031 1.00 95.75 442 LEU A CA 1
ATOM 3525 C C . LEU A 1 442 ? -27.395 11.118 -0.644 1.00 95.75 442 LEU A C 1
ATOM 3527 O O . LEU A 1 442 ? -27.697 12.089 0.039 1.00 95.75 442 LEU A O 1
ATOM 3531 N N . SER A 1 443 ? -28.285 10.207 -1.028 1.00 96.25 443 SER A N 1
ATOM 3532 C CA . SER A 1 443 ? -29.660 10.120 -0.543 1.00 96.25 443 SER A CA 1
ATOM 3533 C C . SER A 1 443 ? -29.900 8.749 0.085 1.00 96.25 443 SER A C 1
ATOM 3535 O O . SER A 1 443 ? -29.705 7.744 -0.587 1.00 96.25 443 SER A O 1
ATOM 3537 N N . SER A 1 444 ? -30.356 8.701 1.331 1.00 95.88 444 SER A N 1
ATOM 3538 C CA . SER A 1 444 ? -30.773 7.478 2.026 1.00 95.88 444 SER A CA 1
ATOM 3539 C C . SER A 1 444 ? -32.246 7.538 2.411 1.00 95.88 444 SER A C 1
ATOM 3541 O O . SER A 1 444 ? -32.823 8.626 2.552 1.00 95.88 444 SER A O 1
ATOM 3543 N N . ARG A 1 445 ? -32.885 6.366 2.507 1.00 95.69 445 ARG A N 1
ATOM 3544 C CA . ARG A 1 445 ? -34.266 6.256 2.978 1.00 95.69 445 ARG A CA 1
ATOM 3545 C C . ARG A 1 445 ? -34.549 4.911 3.642 1.00 95.69 445 ARG A C 1
ATOM 3547 O O . ARG A 1 445 ? -34.533 3.894 2.956 1.00 95.69 445 ARG A O 1
ATOM 3554 N N . ASN A 1 446 ? -35.009 4.935 4.888 1.00 93.88 446 ASN A N 1
ATOM 3555 C CA . ASN A 1 446 ? -35.319 3.754 5.699 1.00 93.88 446 ASN A CA 1
ATOM 3556 C C . ASN A 1 446 ? -34.111 2.821 5.945 1.00 93.88 446 ASN A C 1
ATOM 3558 O O . ASN A 1 446 ? -34.289 1.614 6.108 1.00 93.88 446 ASN A O 1
ATOM 3562 N N . ASP A 1 447 ? -32.891 3.344 5.945 1.00 93.31 447 ASP A N 1
ATOM 3563 C CA . ASP A 1 447 ? -31.682 2.573 6.215 1.00 93.31 447 ASP A CA 1
ATOM 3564 C C . ASP A 1 447 ? -31.443 2.452 7.730 1.00 93.31 447 ASP A C 1
ATOM 3566 O O . ASP A 1 447 ? -31.684 3.383 8.505 1.00 93.31 447 ASP A O 1
ATOM 3570 N N . SER A 1 448 ? -30.941 1.304 8.193 1.00 90.19 448 SER A N 1
ATOM 3571 C CA . SER A 1 448 ? -30.750 1.080 9.639 1.00 90.19 448 SER A CA 1
ATOM 3572 C C . SER A 1 448 ? -29.530 1.823 10.198 1.00 90.19 448 SER A C 1
ATOM 3574 O O . SER A 1 448 ? -29.532 2.270 11.348 1.00 90.19 448 SER A O 1
ATOM 3576 N N . SER A 1 449 ? -28.466 1.970 9.403 1.00 89.75 449 SER A N 1
ATOM 3577 C CA . SER A 1 449 ? -27.254 2.672 9.834 1.00 89.75 449 SER A CA 1
ATOM 3578 C C . SER A 1 449 ? -26.514 3.355 8.695 1.00 89.75 449 SER A C 1
ATOM 3580 O O . SER A 1 449 ? -26.202 2.734 7.683 1.00 89.75 449 SER A O 1
ATOM 3582 N N . ILE A 1 450 ? -26.183 4.635 8.875 1.00 92.94 450 ILE A N 1
ATOM 3583 C CA . ILE A 1 450 ? -25.482 5.442 7.874 1.00 92.94 450 ILE A CA 1
ATOM 3584 C C . ILE A 1 450 ? -24.244 6.088 8.485 1.00 92.94 450 ILE A C 1
ATOM 3586 O O . ILE A 1 450 ? -24.312 6.810 9.477 1.00 92.94 450 ILE A O 1
ATOM 3590 N N . SER A 1 451 ? -23.097 5.900 7.839 1.00 92.88 451 SER A N 1
ATOM 3591 C CA . SER A 1 451 ? -21.867 6.643 8.095 1.00 92.88 451 SER A CA 1
ATOM 3592 C C . SER A 1 451 ? -21.428 7.365 6.826 1.00 92.88 451 SER A C 1
ATOM 3594 O O . SER A 1 451 ? -20.989 6.740 5.862 1.00 92.88 451 SER A O 1
ATOM 3596 N N . SER A 1 452 ? -21.526 8.691 6.825 1.00 92.38 452 SER A N 1
ATOM 3597 C CA . SER A 1 452 ? -21.145 9.545 5.698 1.00 92.38 452 SER A CA 1
ATOM 3598 C C . SER A 1 452 ? -19.974 10.457 6.047 1.00 92.38 452 SER A C 1
ATOM 3600 O O . SER A 1 452 ? -19.894 10.995 7.156 1.00 92.38 452 SER A O 1
ATOM 3602 N N . ARG A 1 453 ? -19.031 10.609 5.108 1.00 92.06 453 ARG A N 1
ATOM 3603 C CA . ARG A 1 453 ? -17.855 11.474 5.274 1.00 92.06 453 ARG A CA 1
ATOM 3604 C C . ARG A 1 453 ? -17.493 12.216 3.995 1.00 92.06 453 ARG A C 1
ATOM 3606 O O . ARG A 1 453 ? -17.305 11.578 2.963 1.00 92.06 453 ARG A O 1
ATOM 3613 N N . ASN A 1 454 ? -17.228 13.515 4.099 1.00 91.88 454 ASN A N 1
ATOM 3614 C CA . ASN A 1 454 ? -16.718 14.337 2.996 1.00 91.88 454 ASN A CA 1
ATOM 3615 C C . ASN A 1 454 ? -17.631 14.334 1.752 1.00 91.88 454 ASN A C 1
ATOM 3617 O O . ASN A 1 454 ? -17.131 14.304 0.628 1.00 91.88 454 ASN A O 1
ATOM 3621 N N . ASN A 1 455 ? -18.951 14.298 1.925 1.00 91.50 455 ASN A N 1
ATOM 3622 C CA . ASN A 1 455 ? -19.887 14.386 0.807 1.00 91.50 455 ASN A CA 1
ATOM 3623 C C . ASN A 1 455 ? -20.312 15.842 0.567 1.00 91.50 455 ASN A C 1
ATOM 3625 O O . ASN A 1 455 ? -20.558 16.576 1.522 1.00 91.50 455 ASN A O 1
ATOM 3629 N N . SER A 1 456 ? -20.465 16.276 -0.685 1.00 92.00 456 SER A N 1
ATOM 3630 C CA . SER A 1 456 ? -20.934 17.650 -0.954 1.00 92.00 456 SER A CA 1
ATOM 3631 C C . SER A 1 456 ? -22.396 17.840 -0.529 1.00 92.00 456 SER A C 1
ATOM 3633 O O . SER A 1 456 ? -22.772 18.889 -0.008 1.00 92.00 456 SER A O 1
ATOM 3635 N N . SER A 1 457 ? -23.223 16.804 -0.680 1.00 92.50 457 SER A N 1
ATOM 3636 C CA . SER A 1 457 ? -24.605 16.804 -0.202 1.00 92.50 457 SER A CA 1
ATOM 3637 C C . SER A 1 457 ? -25.032 15.457 0.367 1.00 92.50 457 SER A C 1
ATOM 3639 O O . SER A 1 457 ? -24.634 14.396 -0.121 1.00 92.50 457 SER A O 1
ATOM 3641 N N . LEU A 1 458 ? -25.844 15.511 1.419 1.00 93.81 458 LEU A N 1
ATOM 3642 C CA . LEU A 1 458 ? -26.424 14.359 2.092 1.00 93.81 458 LEU A CA 1
ATOM 3643 C C . LEU A 1 458 ? -27.897 14.621 2.402 1.00 93.81 458 LEU A C 1
ATOM 3645 O O . LEU A 1 458 ? -28.210 15.603 3.065 1.00 93.81 458 LEU A O 1
ATOM 3649 N N . SER A 1 459 ? -28.785 13.724 1.979 1.00 94.56 459 SER A N 1
ATOM 3650 C CA . SER A 1 459 ? -30.190 13.693 2.374 1.00 94.56 459 SER A CA 1
ATOM 3651 C C . SER A 1 459 ? -30.546 12.341 2.993 1.00 94.56 459 SER A C 1
ATOM 3653 O O . SER A 1 459 ? -30.507 11.341 2.290 1.00 94.56 459 SER A O 1
ATOM 3655 N N . SER A 1 460 ? -30.934 12.310 4.263 1.00 94.19 460 SER A N 1
ATOM 3656 C CA . SER A 1 460 ? -31.446 11.124 4.961 1.00 94.19 460 SER A CA 1
ATOM 3657 C C . SER A 1 460 ? -32.932 11.253 5.272 1.00 94.19 460 SER A C 1
ATOM 3659 O O . SER A 1 460 ? -33.449 12.370 5.424 1.00 94.19 460 SER A O 1
ATOM 3661 N N . ARG A 1 461 ? -33.650 10.122 5.277 1.00 93.44 461 ARG A N 1
ATOM 3662 C CA . ARG A 1 461 ? -35.091 10.080 5.562 1.00 93.44 461 ARG A CA 1
ATOM 3663 C C . ARG A 1 461 ? -35.506 8.771 6.226 1.00 93.44 461 ARG A C 1
ATOM 3665 O O . ARG A 1 461 ? -35.477 7.735 5.569 1.00 93.44 461 ARG A O 1
ATOM 3672 N N . ASN A 1 462 ? -36.093 8.847 7.415 1.00 91.50 462 ASN A N 1
ATOM 3673 C CA . ASN A 1 462 ? -36.591 7.699 8.181 1.00 91.50 462 ASN A CA 1
ATOM 3674 C C . ASN A 1 462 ? -35.490 6.678 8.526 1.00 91.50 462 ASN A C 1
ATOM 3676 O O . ASN A 1 462 ? -35.758 5.476 8.582 1.00 91.50 462 ASN A O 1
ATOM 3680 N N . ASP A 1 463 ? -34.254 7.127 8.707 1.00 91.50 463 ASP A N 1
ATOM 3681 C CA . ASP A 1 463 ? -33.119 6.247 8.961 1.00 91.50 463 ASP A CA 1
ATOM 3682 C C . ASP A 1 463 ? -32.941 6.030 10.478 1.00 91.50 463 ASP A C 1
ATOM 3684 O O . ASP A 1 463 ? -33.101 6.949 11.284 1.00 91.50 463 ASP A O 1
ATOM 3688 N N . SER A 1 464 ? -32.621 4.809 10.924 1.00 88.31 464 SER A N 1
ATOM 3689 C CA . SER A 1 464 ? -32.553 4.525 12.375 1.00 88.31 464 SER A CA 1
ATOM 3690 C C . SER A 1 464 ? -31.332 5.174 13.043 1.00 88.31 464 SER A C 1
ATOM 3692 O O . SER A 1 464 ? -31.374 5.566 14.212 1.00 88.31 464 SER A O 1
ATOM 3694 N N . SER A 1 465 ? -30.228 5.315 12.306 1.00 86.56 465 SER A N 1
ATOM 3695 C CA . SER A 1 465 ? -29.037 6.017 12.785 1.00 86.56 465 SER A CA 1
ATOM 3696 C C . SER A 1 465 ? -28.252 6.678 11.658 1.00 86.56 465 SER A C 1
ATOM 3698 O O . SER A 1 465 ? -27.886 6.037 10.672 1.00 86.56 465 SER A O 1
ATOM 3700 N N . LEU A 1 466 ? -27.933 7.960 11.837 1.00 90.56 466 LEU A N 1
ATOM 3701 C CA . LEU A 1 466 ? -27.132 8.746 10.912 1.00 90.56 466 LEU A CA 1
ATOM 3702 C C . LEU A 1 466 ? -25.910 9.344 11.615 1.00 90.56 466 LEU A C 1
ATOM 3704 O O . LEU A 1 466 ? -26.025 10.174 12.511 1.00 90.56 466 LEU A O 1
ATOM 3708 N N . SER A 1 467 ? -24.713 8.986 11.152 1.00 89.62 467 SER A N 1
ATOM 3709 C CA . SER A 1 467 ? -23.454 9.645 11.494 1.00 89.62 467 SER A CA 1
ATOM 3710 C C . SER A 1 467 ? -22.884 10.351 10.266 1.00 89.62 467 SER A C 1
ATOM 3712 O O . SER A 1 467 ? -22.481 9.709 9.295 1.00 89.62 467 SER A O 1
ATOM 3714 N N . SER A 1 468 ? -22.820 11.678 10.308 1.00 89.00 468 SER A N 1
ATOM 3715 C CA . SER A 1 468 ? -22.299 12.519 9.227 1.00 89.00 468 SER A CA 1
ATOM 3716 C C . SER A 1 468 ? -21.088 13.330 9.673 1.00 89.00 468 SER A C 1
ATOM 3718 O O . SER A 1 468 ? -21.057 13.851 10.791 1.00 89.00 468 SER A O 1
ATOM 3720 N N . ARG A 1 469 ? -20.064 13.414 8.813 1.00 87.62 469 ARG A N 1
ATOM 3721 C CA . ARG A 1 469 ? -18.860 14.217 9.069 1.00 87.62 469 ARG A CA 1
ATOM 3722 C C . ARG A 1 469 ? -18.381 14.961 7.828 1.00 87.62 469 ARG A C 1
ATOM 3724 O O . ARG A 1 469 ? -18.206 14.334 6.787 1.00 87.62 469 ARG A O 1
ATOM 3731 N N . ASN A 1 470 ? -18.027 16.235 7.973 1.00 87.75 470 ASN A N 1
ATOM 3732 C CA . ASN A 1 470 ? -17.398 17.040 6.918 1.00 87.75 470 ASN A CA 1
ATOM 3733 C C . ASN A 1 470 ? -18.222 17.116 5.616 1.00 87.75 470 ASN A C 1
ATOM 3735 O O . ASN A 1 470 ? -17.650 17.120 4.526 1.00 87.75 470 ASN A O 1
ATOM 3739 N N . ASN A 1 471 ? -19.552 17.112 5.695 1.00 86.62 471 ASN A N 1
ATOM 3740 C CA . ASN A 1 471 ? -20.399 17.252 4.513 1.00 86.62 471 ASN A CA 1
ATOM 3741 C C . ASN A 1 471 ? -20.736 18.729 4.263 1.00 86.62 471 ASN A C 1
ATOM 3743 O O . ASN A 1 471 ? -21.062 19.453 5.201 1.00 86.62 471 ASN A O 1
ATOM 3747 N N . SER A 1 472 ? -20.718 19.198 3.014 1.00 88.19 472 SER A N 1
ATOM 3748 C CA . SER A 1 472 ? -21.043 20.613 2.738 1.00 88.19 472 SER A CA 1
ATOM 3749 C C . SER A 1 472 ? -22.520 20.925 3.020 1.00 88.19 472 SER A C 1
ATOM 3751 O O . SER A 1 472 ? -22.859 22.006 3.500 1.00 88.19 472 SER A O 1
ATOM 3753 N N . SER A 1 473 ? -23.411 19.959 2.797 1.00 87.62 473 SER A N 1
ATOM 3754 C CA . SER A 1 473 ? -24.822 20.056 3.176 1.00 87.62 473 SER A CA 1
ATOM 3755 C C . SER A 1 473 ? -25.365 18.734 3.710 1.00 87.62 473 SER A C 1
ATOM 3757 O O . SER A 1 473 ? -25.052 17.660 3.193 1.00 87.62 473 SER A O 1
ATOM 3759 N N . LEU A 1 474 ? -26.180 18.823 4.759 1.00 89.62 474 LEU A N 1
ATOM 3760 C CA . LEU A 1 474 ? -26.921 17.721 5.361 1.00 89.62 474 LEU A CA 1
ATOM 3761 C C . LEU A 1 474 ? -28.399 18.109 5.479 1.00 89.62 474 LEU A C 1
ATOM 3763 O O . LEU A 1 474 ? -28.733 19.122 6.088 1.00 89.62 474 LEU A O 1
ATOM 3767 N N . SER A 1 475 ? -29.287 17.265 4.964 1.00 90.50 475 SER A N 1
ATOM 3768 C CA . SER A 1 475 ? -30.716 17.298 5.246 1.00 90.50 475 SER A CA 1
ATOM 3769 C C . SER A 1 475 ? -31.164 15.963 5.828 1.00 90.50 475 SER A C 1
ATOM 3771 O O . SER A 1 475 ? -31.079 14.957 5.138 1.00 90.50 475 SER A O 1
ATOM 3773 N N . SER A 1 476 ? -31.670 15.946 7.055 1.00 90.62 476 SER A N 1
ATOM 3774 C CA . SER A 1 476 ? -32.256 14.755 7.680 1.00 90.62 476 SER A CA 1
ATOM 3775 C C . SER A 1 476 ? -33.743 14.949 7.938 1.00 90.62 476 SER A C 1
ATOM 3777 O O . SER A 1 476 ? -34.205 16.079 8.148 1.00 90.62 476 SER A O 1
ATOM 3779 N N . ARG A 1 477 ? -34.524 13.867 7.862 1.00 88.62 477 ARG A N 1
ATOM 3780 C CA . ARG A 1 477 ? -35.950 13.890 8.207 1.00 88.62 477 ARG A CA 1
ATOM 3781 C C . ARG A 1 477 ? -36.393 12.582 8.848 1.00 88.62 477 ARG A C 1
ATOM 3783 O O . ARG A 1 477 ? -36.332 11.553 8.186 1.00 88.62 477 ARG A O 1
ATOM 3790 N N . ASN A 1 478 ? -37.010 12.655 10.022 1.00 86.88 478 ASN A N 1
ATOM 3791 C CA . ASN A 1 478 ? -37.564 11.513 10.755 1.00 86.88 478 ASN A CA 1
ATOM 3792 C C . ASN A 1 478 ? -36.518 10.435 11.110 1.00 86.88 478 ASN A C 1
ATOM 3794 O O . ASN A 1 478 ? -36.858 9.252 11.175 1.00 86.88 478 ASN A O 1
ATOM 3798 N N . ASP A 1 479 ? -35.257 10.807 11.310 1.00 86.25 479 ASP A N 1
ATOM 3799 C CA . ASP A 1 479 ? -34.215 9.856 11.691 1.00 86.25 479 ASP A CA 1
ATOM 3800 C C . ASP A 1 479 ? -34.244 9.618 13.212 1.00 86.25 479 ASP A C 1
ATOM 3802 O O . ASP A 1 479 ? -34.369 10.554 14.006 1.00 86.25 479 ASP A O 1
ATOM 3806 N N . SER A 1 480 ? -34.116 8.368 13.670 1.00 83.81 480 SER A N 1
ATOM 3807 C CA . SER A 1 480 ? -34.214 8.072 15.115 1.00 83.81 480 SER A CA 1
ATOM 3808 C C . SER A 1 480 ? -33.004 8.602 15.898 1.00 83.81 480 SER A C 1
ATOM 3810 O O . SER A 1 480 ? -33.113 8.990 17.065 1.00 83.81 480 SER A O 1
ATOM 3812 N N . SER A 1 481 ? -31.834 8.658 15.260 1.00 81.00 481 SER A N 1
ATOM 3813 C CA . SER A 1 481 ? -30.643 9.279 15.837 1.00 81.00 481 SER A CA 1
ATOM 3814 C C . SER A 1 481 ? -29.772 9.956 14.788 1.00 81.00 481 SER A C 1
ATOM 3816 O O . SER A 1 481 ? -29.417 9.356 13.775 1.00 81.00 481 SER A O 1
ATOM 3818 N N . LEU A 1 482 ? -29.387 11.205 15.055 1.00 83.25 482 LEU A N 1
ATOM 3819 C CA . LEU A 1 482 ? -28.515 12.003 14.204 1.00 83.25 482 LEU A CA 1
ATOM 3820 C C . LEU A 1 482 ? -27.283 12.488 14.975 1.00 83.25 482 LEU A C 1
ATOM 3822 O O . LEU A 1 482 ? -27.373 13.284 15.905 1.00 83.25 482 LEU A O 1
ATOM 3826 N N . SER A 1 483 ? -26.104 12.064 14.526 1.00 83.12 483 SER A N 1
ATOM 3827 C CA . SER A 1 483 ? -24.796 12.593 14.908 1.00 83.12 483 SER A CA 1
ATOM 3828 C C . SER A 1 483 ? -24.167 13.327 13.723 1.00 83.12 483 SER A C 1
ATOM 3830 O O . SER A 1 483 ? -23.862 12.724 12.694 1.00 83.12 483 SER A O 1
ATOM 3832 N N . SER A 1 484 ? -23.952 14.634 13.853 1.00 80.81 484 SER A N 1
ATOM 3833 C CA . SER A 1 484 ? -23.368 15.483 12.807 1.00 80.81 484 SER A CA 1
ATOM 3834 C C . SER A 1 484 ? -22.146 16.250 13.308 1.00 80.81 484 SER A C 1
ATOM 3836 O O . SER A 1 484 ? -22.165 16.835 14.393 1.00 80.81 484 SER A O 1
ATOM 3838 N N . LEU A 1 485 ? -21.067 16.241 12.521 1.00 80.62 485 LEU A N 1
ATOM 3839 C CA . LEU A 1 485 ? -19.802 16.907 12.844 1.00 80.62 485 LEU A CA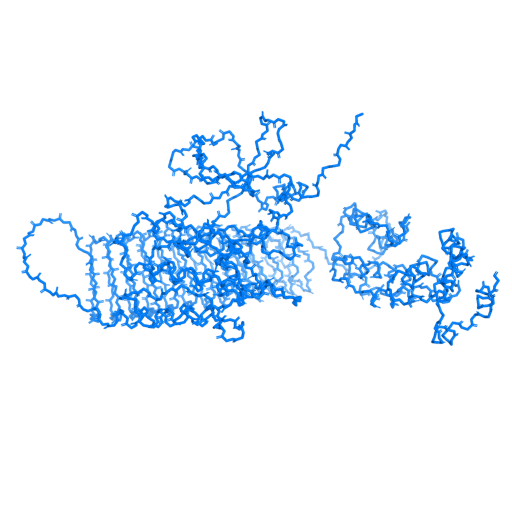 1
ATOM 3840 C C . LEU A 1 485 ? -19.264 17.667 11.628 1.00 80.62 485 LEU A C 1
ATOM 3842 O O . LEU A 1 485 ? -19.085 17.066 10.571 1.00 80.62 485 LEU A O 1
ATOM 3846 N N . ASN A 1 486 ? -18.896 18.938 11.795 1.00 79.38 486 ASN A N 1
ATOM 3847 C CA . ASN A 1 486 ? -18.203 19.732 10.768 1.00 79.38 486 ASN A CA 1
ATOM 3848 C C . ASN A 1 486 ? -18.952 19.829 9.420 1.00 79.38 486 ASN A C 1
ATOM 3850 O O . ASN A 1 486 ? -18.323 19.852 8.361 1.00 79.38 486 ASN A O 1
ATOM 3854 N N . ASN A 1 487 ? -20.282 19.844 9.424 1.00 76.38 487 ASN A N 1
ATOM 3855 C CA . ASN A 1 487 ? -21.069 20.053 8.213 1.00 76.38 487 ASN A CA 1
ATOM 3856 C C . ASN A 1 487 ? -21.328 21.552 7.995 1.00 76.38 487 ASN A C 1
ATOM 3858 O O . ASN A 1 487 ? -21.698 22.259 8.932 1.00 76.38 487 ASN A O 1
ATOM 3862 N N . SER A 1 488 ? -21.185 22.057 6.767 1.00 78.94 488 SER A N 1
ATOM 3863 C CA . SER A 1 488 ? -21.349 23.503 6.513 1.00 78.94 488 SER A CA 1
ATOM 3864 C C . SER A 1 488 ? -22.808 23.961 6.650 1.00 78.94 488 SER A C 1
ATOM 3866 O O . SER A 1 488 ? -23.076 25.074 7.100 1.00 78.94 488 SER A O 1
ATOM 3868 N N . SER A 1 489 ? -23.771 23.098 6.321 1.00 79.19 489 SER A N 1
ATOM 3869 C CA . SER A 1 489 ? -25.199 23.366 6.518 1.00 79.19 489 SER A CA 1
ATOM 3870 C C . SER A 1 489 ? -25.959 22.127 6.973 1.00 79.19 489 SER A C 1
ATOM 3872 O O . SER A 1 489 ? -25.706 21.024 6.484 1.00 79.19 489 SER A O 1
ATOM 3874 N N . ILE A 1 490 ? -26.882 22.307 7.924 1.00 81.81 490 ILE A N 1
ATOM 3875 C CA . ILE A 1 490 ? -27.758 21.251 8.441 1.00 81.81 490 ILE A CA 1
ATOM 3876 C C . ILE A 1 490 ? -29.215 21.708 8.427 1.00 81.81 490 ILE A C 1
ATOM 3878 O O . ILE A 1 490 ? -29.569 22.713 9.041 1.00 81.81 490 ILE A O 1
ATOM 3882 N N . SER A 1 491 ? -30.072 20.908 7.794 1.00 84.06 491 SER A N 1
ATOM 3883 C CA . SER A 1 491 ? -31.527 20.981 7.911 1.00 84.06 491 SER A CA 1
ATOM 3884 C C . SER A 1 491 ? -32.079 19.648 8.417 1.00 84.06 491 SER A C 1
ATOM 3886 O O . SER A 1 491 ? -32.237 18.713 7.635 1.00 84.06 491 SER A O 1
ATOM 3888 N N . SER A 1 492 ? -32.370 19.552 9.712 1.00 83.19 492 SER A N 1
ATOM 3889 C CA . SER A 1 492 ? -32.988 18.370 10.327 1.00 83.19 492 SER A CA 1
ATOM 3890 C C . SER A 1 492 ? -34.468 18.609 10.609 1.00 83.19 492 SER A C 1
ATOM 3892 O O . SER A 1 492 ? -34.863 19.737 10.893 1.00 83.19 492 SER A O 1
ATOM 3894 N N . ARG A 1 493 ? -35.325 17.590 10.497 1.00 80.25 493 ARG A N 1
ATOM 3895 C CA . ARG A 1 493 ? -36.757 17.710 10.836 1.00 80.25 493 ARG A CA 1
ATOM 3896 C C . ARG A 1 493 ? -37.275 16.424 11.464 1.00 80.25 493 ARG A C 1
ATOM 3898 O O . ARG A 1 493 ? -37.168 15.382 10.829 1.00 80.25 493 ARG A O 1
ATOM 3905 N N . ASN A 1 494 ? -37.944 16.517 12.612 1.00 77.56 494 ASN A N 1
ATOM 3906 C CA . ASN A 1 494 ? -38.571 15.381 13.304 1.00 77.56 494 ASN A CA 1
ATOM 3907 C C . ASN A 1 494 ? -37.607 14.231 13.672 1.00 77.56 494 ASN A C 1
ATOM 3909 O O . ASN A 1 494 ? -38.021 13.074 13.734 1.00 77.56 494 ASN A O 1
ATOM 3913 N N . ASP A 1 495 ? -36.329 14.521 13.903 1.00 77.50 495 ASP A N 1
ATOM 3914 C CA . ASP A 1 495 ? -35.360 13.512 14.331 1.00 77.50 495 ASP A CA 1
ATOM 3915 C C . ASP A 1 495 ? -35.476 13.284 15.851 1.00 77.50 495 ASP A C 1
ATOM 3917 O O . ASP A 1 495 ? -35.581 14.241 16.628 1.00 77.50 495 ASP A O 1
ATOM 3921 N N . SER A 1 496 ? -35.457 12.025 16.308 1.00 74.19 496 SER A N 1
ATOM 3922 C CA . SER A 1 496 ? -35.746 11.716 17.722 1.00 74.19 496 SER A CA 1
ATOM 3923 C C . SER A 1 496 ? -34.613 12.130 18.674 1.00 74.19 496 SER A C 1
ATOM 3925 O O . SER A 1 496 ? -34.844 12.515 19.828 1.00 74.19 496 SER A O 1
ATOM 3927 N N . SER A 1 497 ? -33.372 12.094 18.188 1.00 69.06 497 SER A N 1
ATOM 3928 C CA . SER A 1 497 ? -32.199 12.578 18.914 1.00 69.06 497 SER A CA 1
ATOM 3929 C C . SER A 1 497 ? -31.208 13.258 17.982 1.00 69.06 497 SER A C 1
ATOM 3931 O O . SER A 1 497 ? -30.821 12.702 16.956 1.00 69.06 497 SER A O 1
ATOM 3933 N N . LEU A 1 498 ? -30.789 14.473 18.343 1.00 72.62 498 LEU A N 1
ATOM 3934 C CA . LEU A 1 498 ? -29.826 15.263 17.581 1.00 72.62 498 LEU A CA 1
ATOM 3935 C C . LEU A 1 498 ? -28.598 15.591 18.433 1.00 72.62 498 LEU A C 1
ATOM 3937 O O . LEU A 1 498 ? -28.687 16.273 19.455 1.00 72.62 498 LEU A O 1
ATOM 3941 N N . SER A 1 499 ? -27.433 15.149 17.968 1.00 72.31 499 SER A N 1
ATOM 3942 C CA . SER A 1 499 ? -26.118 15.586 18.428 1.00 72.31 499 SER A CA 1
ATOM 3943 C C . SER A 1 499 ? -25.379 16.257 17.278 1.00 72.31 499 SER A C 1
ATOM 3945 O O . SER A 1 499 ? -25.063 15.626 16.267 1.00 72.31 499 SER A O 1
ATOM 3947 N N . SER A 1 500 ? -25.105 17.550 17.414 1.00 68.12 500 SER A N 1
ATOM 3948 C CA . SER A 1 500 ? -24.486 18.349 16.355 1.00 68.12 500 SER A CA 1
ATOM 3949 C C . SER A 1 500 ? -23.324 19.171 16.907 1.00 68.12 500 SER A C 1
ATOM 3951 O O . SER A 1 500 ? -23.505 19.882 17.899 1.00 68.12 500 SER A O 1
ATOM 3953 N N . ARG A 1 501 ? -22.140 19.101 16.282 1.00 65.19 501 ARG A N 1
ATOM 3954 C CA . ARG A 1 501 ? -20.968 19.918 16.662 1.00 65.19 501 ARG A CA 1
ATOM 3955 C C . ARG A 1 501 ? -20.310 20.559 15.440 1.00 65.19 501 ARG A C 1
ATOM 3957 O O . ARG A 1 501 ? -20.143 19.894 14.420 1.00 65.19 501 ARG A O 1
ATOM 3964 N N . ASN A 1 502 ? -19.868 21.809 15.590 1.00 63.16 502 ASN A N 1
ATOM 3965 C CA . ASN A 1 502 ? -19.105 22.567 14.589 1.00 63.16 502 ASN A CA 1
ATOM 3966 C C . ASN A 1 502 ? -19.812 22.708 13.229 1.00 63.16 502 ASN A C 1
ATOM 3968 O O . ASN A 1 502 ? -19.188 22.528 12.187 1.00 63.16 502 ASN A O 1
ATOM 3972 N N . ASN A 1 503 ? -21.113 23.003 13.223 1.00 65.31 503 ASN A N 1
ATOM 3973 C CA . ASN A 1 503 ? -21.860 23.178 11.977 1.00 65.31 503 ASN A CA 1
ATOM 3974 C C . ASN A 1 503 ? -22.174 24.657 11.751 1.00 65.31 503 ASN A C 1
ATOM 3976 O O . ASN A 1 503 ? -22.659 25.318 12.667 1.00 65.31 503 ASN A O 1
ATOM 3980 N N . SER A 1 504 ? -21.898 25.176 10.552 1.00 63.06 504 SER A N 1
ATOM 3981 C CA . SER A 1 504 ? -21.938 26.627 10.294 1.00 63.06 504 SER A CA 1
ATOM 3982 C C . SER A 1 504 ? -23.357 27.201 10.213 1.00 63.06 504 SER A C 1
ATOM 3984 O O . SER A 1 504 ? -23.551 28.384 10.468 1.00 63.06 504 SER A O 1
ATOM 3986 N N . SER A 1 505 ? -24.357 26.384 9.879 1.00 64.44 505 SER A N 1
ATOM 3987 C CA . SER A 1 505 ? -25.773 26.768 9.867 1.00 64.44 505 SER A CA 1
ATOM 3988 C C . SER A 1 505 ? -26.654 25.581 10.268 1.00 64.44 505 SER A C 1
ATOM 3990 O O . SER A 1 505 ? -26.419 24.455 9.819 1.00 64.44 505 SER A O 1
ATOM 3992 N N . LEU A 1 506 ? -27.645 25.815 11.138 1.00 69.12 506 LEU A N 1
ATOM 3993 C CA . LEU A 1 506 ? -28.544 24.782 11.667 1.00 69.12 506 LEU A CA 1
ATOM 3994 C C . LEU A 1 506 ? -30.008 25.242 11.594 1.00 69.12 506 LEU A C 1
ATOM 3996 O O . LEU A 1 506 ? -30.371 26.263 12.168 1.00 69.12 506 LEU A O 1
ATOM 4000 N N . SER A 1 507 ? -30.850 24.459 10.920 1.00 72.75 507 SER A N 1
ATOM 4001 C CA . SER A 1 507 ? -32.313 24.578 10.919 1.00 72.75 507 SER A CA 1
ATOM 4002 C C . SER A 1 507 ? -32.911 23.253 11.393 1.00 72.75 507 SER A C 1
ATOM 4004 O O . SER A 1 507 ? -32.718 22.237 10.728 1.00 72.75 507 SER A O 1
ATOM 4006 N N . SER A 1 508 ? -33.596 23.243 12.543 1.00 67.69 508 SER A N 1
ATOM 4007 C CA . SER A 1 508 ? -34.034 21.999 13.203 1.00 67.69 508 SER A CA 1
ATOM 4008 C C . SER A 1 508 ? -35.429 22.067 13.857 1.00 67.69 508 SER A C 1
ATOM 4010 O O . SER A 1 508 ? -35.525 22.041 15.087 1.00 67.69 508 SER A O 1
ATOM 4012 N N . PRO A 1 509 ? -36.530 22.182 13.091 1.00 65.88 509 PRO A N 1
ATOM 4013 C CA . PRO A 1 509 ? -37.877 22.119 13.658 1.00 65.88 509 PRO A CA 1
ATOM 4014 C C . PRO A 1 509 ? -38.247 20.706 14.161 1.00 65.88 509 PRO A C 1
ATOM 4016 O O . PRO A 1 509 ? -38.008 19.713 13.472 1.00 65.88 509 PRO A O 1
ATOM 4019 N N . ASN A 1 510 ? -38.915 20.650 15.322 1.00 60.66 510 ASN A N 1
ATOM 4020 C CA . ASN A 1 510 ? -39.621 19.479 15.871 1.00 60.66 510 ASN A CA 1
ATOM 4021 C C . ASN A 1 510 ? -38.766 18.244 16.248 1.00 60.66 510 ASN A C 1
ATOM 4023 O O . ASN A 1 510 ? -39.250 17.119 16.155 1.00 60.66 510 ASN A O 1
ATOM 4027 N N . ASN A 1 511 ? -37.523 18.417 16.710 1.00 62.16 511 ASN A N 1
ATOM 4028 C CA . ASN A 1 511 ? -36.696 17.301 17.208 1.00 62.16 511 ASN A CA 1
ATOM 4029 C C . ASN A 1 511 ? -36.878 17.097 18.728 1.00 62.16 511 ASN A C 1
ATOM 4031 O O . ASN A 1 511 ? -36.847 18.071 19.478 1.00 62.16 511 ASN A O 1
ATOM 4035 N N . SER A 1 512 ? -37.035 15.851 19.199 1.00 55.03 512 SER A N 1
ATOM 4036 C CA . SER A 1 512 ? -37.440 15.551 20.593 1.00 55.03 512 SER A CA 1
ATOM 4037 C C . SER A 1 512 ? -36.328 15.622 21.647 1.00 55.03 512 SER A C 1
ATOM 4039 O O . SER A 1 512 ? -36.623 15.741 22.832 1.00 55.03 512 SER A O 1
ATOM 4041 N N . SER A 1 513 ? -35.052 15.559 21.255 1.00 52.66 513 SER A N 1
ATOM 4042 C CA . SER A 1 513 ? -33.913 15.769 22.162 1.00 52.66 513 SER A CA 1
ATOM 4043 C C . SER A 1 513 ? -32.746 16.429 21.420 1.00 52.66 513 SER A C 1
ATOM 4045 O O . SER A 1 513 ? -32.306 15.939 20.376 1.00 52.66 513 SER A O 1
ATOM 4047 N N . LEU A 1 514 ? -32.259 17.568 21.929 1.00 50.66 514 LEU A N 1
ATOM 4048 C CA . LEU A 1 514 ? -31.248 18.396 21.263 1.00 50.66 514 LEU A CA 1
ATOM 4049 C C . LEU A 1 514 ? -29.994 18.551 22.132 1.00 50.66 514 LEU A C 1
ATOM 4051 O O . LEU A 1 514 ? -30.048 19.085 23.234 1.00 50.66 514 LEU A O 1
ATOM 4055 N N . SER A 1 515 ? -28.847 18.121 21.603 1.00 49.72 515 SER A N 1
ATOM 4056 C CA . SER A 1 515 ? -27.513 18.379 22.155 1.00 49.72 515 SER A CA 1
ATOM 4057 C C . SER A 1 515 ? -26.670 19.141 21.123 1.00 49.72 515 SER A C 1
ATOM 4059 O O . SER A 1 515 ? -25.873 18.569 20.374 1.00 49.72 515 SER A O 1
ATOM 4061 N N . SER A 1 516 ? -26.880 20.457 21.046 1.00 44.84 516 SER A N 1
ATOM 4062 C CA . SER A 1 516 ? -26.157 21.375 20.157 1.00 44.84 516 SER A CA 1
ATOM 4063 C C . SER A 1 516 ? -25.246 22.301 20.964 1.00 44.84 516 SER A C 1
ATOM 4065 O O . SER A 1 516 ? -25.710 22.966 21.882 1.00 44.84 516 SER A O 1
ATOM 4067 N N . ARG A 1 517 ? -23.955 22.377 20.616 1.00 43.62 517 ARG A N 1
ATOM 4068 C CA . ARG A 1 517 ? -23.053 23.444 21.087 1.00 43.62 517 ARG A CA 1
ATOM 4069 C C . ARG A 1 517 ? -22.880 24.464 19.970 1.00 43.62 517 ARG A C 1
ATOM 4071 O O . ARG A 1 517 ? -21.967 24.320 19.164 1.00 43.62 517 ARG A O 1
ATOM 4078 N N . ASN A 1 518 ? -23.759 25.455 19.938 1.00 48.91 518 ASN A N 1
ATOM 4079 C CA . ASN A 1 518 ? -23.586 26.686 19.178 1.00 48.91 518 ASN A CA 1
ATOM 4080 C C . ASN A 1 518 ? -23.864 27.815 20.167 1.00 48.91 518 ASN A C 1
ATOM 4082 O O . ASN A 1 518 ? -25.013 27.939 20.556 1.00 48.91 518 ASN A O 1
ATOM 4086 N N . ASP A 1 519 ? -22.863 28.600 20.570 1.00 31.81 519 ASP A N 1
ATOM 4087 C CA . ASP A 1 519 ? -23.127 29.839 21.310 1.00 31.81 519 ASP A CA 1
ATOM 4088 C C . ASP A 1 519 ? -22.214 30.976 20.847 1.00 31.81 519 ASP A C 1
ATOM 4090 O O . ASP A 1 519 ? -20.989 30.950 20.999 1.00 31.81 519 ASP A O 1
ATOM 4094 N N . LEU A 1 520 ? -22.883 31.976 20.271 1.00 30.77 520 LEU A N 1
ATOM 4095 C CA . LEU A 1 520 ? -22.525 33.385 20.285 1.00 30.77 520 LEU A CA 1
ATOM 4096 C C . LEU A 1 520 ? -22.873 33.949 21.677 1.00 30.77 520 LEU A C 1
ATOM 4098 O O . LEU A 1 520 ? -23.995 33.795 22.139 1.00 30.77 520 LEU A O 1
ATOM 4102 N N . SER A 1 521 ? -21.913 34.670 22.264 1.00 32.56 521 SER A N 1
ATOM 4103 C CA . SER A 1 521 ? -22.031 35.714 23.304 1.00 32.56 521 SER A CA 1
ATOM 4104 C C . SER A 1 521 ? -22.594 35.415 24.714 1.00 32.56 521 SER A C 1
ATOM 4106 O O . SER A 1 521 ? -23.730 35.013 24.898 1.00 32.56 521 SER A O 1
ATOM 4108 N N . GLN A 1 522 ? -21.787 35.881 25.682 1.00 34.84 522 GLN A N 1
ATOM 4109 C CA . GLN A 1 522 ? -22.087 36.387 27.035 1.00 34.84 522 GLN A CA 1
ATOM 4110 C C . GLN A 1 522 ? -22.190 35.435 28.254 1.00 34.84 522 GLN A C 1
ATOM 4112 O O . GLN A 1 522 ? -23.188 34.785 28.525 1.00 34.84 522 GLN A O 1
ATOM 4117 N N . SER A 1 523 ? -21.104 35.522 29.044 1.00 34.50 523 SER A N 1
ATOM 4118 C CA . SER A 1 523 ? -20.966 35.510 30.514 1.00 34.50 523 SER A CA 1
ATOM 4119 C C . SER A 1 523 ? -21.559 34.369 31.349 1.00 34.50 523 SER A C 1
ATOM 4121 O O . SER A 1 523 ? -22.750 34.371 31.599 1.00 34.50 523 SER A O 1
ATOM 4123 N N . PHE A 1 524 ? -20.691 33.552 31.970 1.00 26.08 524 PHE A N 1
ATOM 4124 C CA . PHE A 1 524 ? -20.804 33.119 33.378 1.00 26.08 524 PHE A CA 1
ATOM 4125 C C . PHE A 1 524 ? -19.445 32.614 33.912 1.00 26.08 524 PHE A C 1
ATOM 4127 O O . PHE A 1 524 ? -18.759 31.820 33.270 1.00 26.08 524 PHE A O 1
ATOM 4134 N N . LYS A 1 525 ? -19.060 33.054 35.119 1.00 35.03 525 LYS A N 1
ATOM 4135 C CA . LYS A 1 525 ? -18.063 32.385 35.975 1.00 35.03 525 LYS A CA 1
ATOM 4136 C C . LYS A 1 525 ? -18.754 31.228 36.714 1.00 35.03 525 LYS A C 1
ATOM 4138 O O . LYS A 1 525 ? -19.665 31.509 37.480 1.00 35.03 525 LYS A O 1
ATOM 4143 N N . GLN A 1 526 ? -18.250 29.993 36.579 1.00 25.70 526 GLN A N 1
ATOM 4144 C CA . GLN A 1 526 ? -17.934 29.072 37.695 1.00 25.70 526 GLN A CA 1
ATOM 4145 C C . GLN A 1 526 ? -17.183 27.804 37.202 1.00 25.70 526 GLN A C 1
ATOM 4147 O O . GLN A 1 526 ? -17.683 27.058 36.372 1.00 25.70 526 GLN A O 1
ATOM 4152 N N . LYS A 1 527 ? -15.955 27.629 37.737 1.00 31.69 527 LYS A N 1
ATOM 4153 C CA . LYS A 1 527 ? -14.987 26.497 37.704 1.00 31.69 527 LYS A CA 1
ATOM 4154 C C . LYS A 1 527 ? -14.788 25.771 36.356 1.00 31.69 527 LYS A C 1
ATOM 4156 O O . LYS A 1 527 ? -15.413 24.760 36.062 1.00 31.69 527 LYS A O 1
ATOM 4161 N N . GLY A 1 528 ? -13.870 26.330 35.558 1.00 30.72 528 GLY A N 1
ATOM 4162 C CA . GLY A 1 528 ? -13.750 26.122 34.117 1.00 30.72 528 GLY A CA 1
ATOM 4163 C C . GLY A 1 528 ? -12.816 25.010 33.629 1.00 30.72 528 GLY A C 1
ATOM 4164 O O . GLY A 1 528 ? -11.764 24.732 34.200 1.00 30.72 528 GLY A O 1
ATOM 4165 N N . SER A 1 529 ? -13.199 24.452 32.479 1.00 38.53 529 SER A N 1
ATOM 4166 C CA . SER A 1 529 ? -12.283 23.905 31.474 1.00 38.53 529 SER A CA 1
ATOM 4167 C C . SER A 1 529 ? -11.143 24.900 31.252 1.00 38.53 529 SER A C 1
ATOM 4169 O O . SER A 1 529 ? -11.416 26.025 30.832 1.00 38.53 529 SER A O 1
ATOM 4171 N N . LYS A 1 530 ? -9.888 24.498 31.496 1.00 51.84 530 LYS A N 1
ATOM 4172 C CA . LYS A 1 530 ? -8.720 25.282 31.070 1.00 51.84 530 LYS A CA 1
ATOM 4173 C C . LYS A 1 530 ? -8.867 25.579 29.575 1.00 51.84 530 LYS A C 1
ATOM 4175 O O . LYS A 1 530 ? -9.128 24.681 28.773 1.00 51.84 530 LYS A O 1
ATOM 4180 N N . SER A 1 531 ? -8.811 26.851 29.215 1.00 75.88 531 SER A N 1
ATOM 4181 C CA . SER A 1 531 ? -8.862 27.308 27.833 1.00 75.88 531 SER A CA 1
ATOM 4182 C C . SER A 1 531 ? -7.636 26.799 27.065 1.00 75.88 531 SER A C 1
ATOM 4184 O O . SER A 1 531 ? -6.616 26.456 27.657 1.00 75.88 531 SER A O 1
ATOM 4186 N N . LYS A 1 532 ? -7.690 26.773 25.727 1.00 80.31 532 LYS A N 1
ATOM 4187 C CA . LYS A 1 532 ? -6.502 26.445 24.909 1.00 80.31 532 LYS A CA 1
ATOM 4188 C C . LYS A 1 532 ? -5.325 27.376 25.216 1.00 80.31 532 LYS A C 1
ATOM 4190 O O . LYS A 1 532 ? -4.184 26.935 25.180 1.00 80.31 532 LYS A O 1
ATOM 4195 N N . LYS A 1 533 ? -5.625 28.622 25.598 1.00 87.44 533 LYS A N 1
ATOM 4196 C CA . LYS A 1 533 ? -4.651 29.574 26.127 1.00 87.44 533 LYS A CA 1
ATOM 4197 C C . LYS A 1 533 ? -3.993 29.061 27.413 1.00 87.44 533 LYS A C 1
ATOM 4199 O O . LYS A 1 533 ? -2.775 29.025 27.463 1.00 87.44 533 LYS A O 1
ATOM 4204 N N . ASP A 1 534 ? -4.766 28.569 28.381 1.00 86.19 534 ASP A N 1
ATOM 4205 C CA . ASP A 1 534 ? -4.230 28.009 29.635 1.00 86.19 534 ASP A CA 1
ATOM 4206 C C . ASP A 1 534 ? -3.382 26.746 29.405 1.00 86.19 534 ASP A C 1
ATOM 4208 O O . ASP A 1 534 ? -2.409 26.510 30.115 1.00 86.19 534 ASP A O 1
ATOM 4212 N N . VAL A 1 535 ? -3.736 25.929 28.405 1.00 87.50 535 VAL A N 1
ATOM 4213 C CA . VAL A 1 535 ? -2.927 24.768 27.995 1.00 87.50 535 VAL A CA 1
ATOM 4214 C C . VAL A 1 535 ? -1.599 25.229 27.389 1.00 87.50 535 VAL A C 1
ATOM 4216 O O . VAL A 1 535 ? -0.552 24.692 27.736 1.00 87.50 535 VAL A O 1
ATOM 4219 N N . VAL A 1 536 ? -1.622 26.245 26.523 1.00 91.75 536 VAL A N 1
ATOM 4220 C CA . VAL A 1 536 ? -0.412 26.840 25.928 1.00 91.75 536 VAL A CA 1
ATOM 4221 C C . VAL A 1 536 ? 0.469 27.498 26.988 1.00 91.75 536 VAL A C 1
ATOM 4223 O O . VAL A 1 536 ? 1.677 27.278 26.992 1.00 91.75 536 VAL A O 1
ATOM 4226 N N . ASP A 1 537 ? -0.122 28.238 27.923 1.00 89.94 537 ASP A N 1
ATOM 4227 C CA . ASP A 1 537 ? 0.595 28.829 29.056 1.00 89.94 537 ASP A CA 1
ATOM 4228 C C . ASP A 1 537 ? 1.209 27.736 29.940 1.00 89.94 537 ASP A C 1
ATOM 4230 O O . ASP A 1 537 ? 2.364 27.833 30.346 1.00 89.94 537 ASP A O 1
ATOM 4234 N N . GLY A 1 538 ? 0.488 26.635 30.147 1.00 87.25 538 GLY A N 1
ATOM 4235 C CA . GLY A 1 538 ? 1.003 25.446 30.812 1.00 87.25 538 GLY A CA 1
ATOM 4236 C C . GLY A 1 538 ? 2.235 24.851 30.132 1.00 87.25 538 GLY A C 1
ATOM 4237 O O . GLY A 1 538 ? 3.241 24.609 30.798 1.00 87.25 538 GLY A O 1
ATOM 4238 N N . ILE A 1 539 ? 2.195 24.683 28.807 1.00 90.06 539 ILE A N 1
ATOM 4239 C CA . ILE A 1 539 ? 3.337 24.189 28.022 1.00 90.06 539 ILE A CA 1
ATOM 4240 C C . ILE A 1 539 ? 4.534 25.141 28.138 1.00 90.06 539 ILE A C 1
ATOM 4242 O O . ILE A 1 539 ? 5.661 24.680 28.318 1.00 90.06 539 ILE A O 1
ATOM 4246 N N . ALA A 1 540 ? 4.301 26.456 28.086 1.00 89.31 540 ALA A N 1
ATOM 4247 C CA . ALA A 1 540 ? 5.350 27.470 28.202 1.00 89.31 540 ALA A CA 1
ATOM 4248 C C . ALA A 1 540 ? 6.090 27.432 29.555 1.00 89.31 540 ALA A C 1
ATOM 4250 O O . ALA A 1 540 ? 7.252 27.822 29.624 1.00 89.31 540 ALA A O 1
ATOM 4251 N N . THR A 1 541 ? 5.443 26.937 30.617 1.00 85.69 541 THR A N 1
ATOM 4252 C CA . THR A 1 541 ? 6.029 26.834 31.970 1.00 85.69 541 THR A CA 1
ATOM 4253 C C . THR A 1 541 ? 6.779 25.528 32.252 1.00 85.69 541 THR A C 1
ATOM 4255 O O . THR A 1 541 ? 7.313 25.350 33.347 1.00 85.69 541 THR A O 1
ATOM 4258 N N . LEU A 1 542 ? 6.836 24.597 31.295 1.00 81.69 542 LEU A N 1
ATOM 4259 C CA . LEU A 1 542 ? 7.496 23.307 31.498 1.00 81.69 542 LEU A CA 1
ATOM 4260 C C . LEU A 1 542 ? 9.025 23.481 31.689 1.00 81.69 542 LEU A C 1
ATOM 4262 O O . LEU A 1 542 ? 9.679 24.098 30.845 1.00 81.69 542 LEU A O 1
ATOM 4266 N N . PRO A 1 543 ? 9.634 22.928 32.760 1.00 63.47 543 PRO A N 1
ATOM 4267 C CA . PRO A 1 543 ? 10.992 23.280 33.197 1.00 63.47 543 PRO A CA 1
ATOM 4268 C C . PRO A 1 543 ? 12.100 22.540 32.423 1.00 63.47 543 PRO A C 1
ATOM 4270 O O . PRO A 1 543 ? 12.887 21.799 33.015 1.00 63.47 543 PRO A O 1
ATOM 4273 N N . TYR A 1 544 ? 12.177 22.702 31.095 1.00 67.56 544 TYR A N 1
ATOM 4274 C CA . TYR A 1 544 ? 13.067 21.886 30.252 1.00 67.56 544 TYR A CA 1
ATOM 4275 C C . TYR A 1 544 ? 13.883 22.684 29.230 1.00 67.56 544 TYR A C 1
ATOM 4277 O O . TYR A 1 544 ? 13.399 23.620 28.594 1.00 67.56 544 TYR A O 1
ATOM 4285 N N . LYS A 1 545 ? 15.137 22.254 29.033 1.00 72.75 545 LYS A N 1
ATOM 4286 C CA . LYS A 1 545 ? 16.061 22.813 28.035 1.00 72.75 545 LYS A CA 1
ATOM 4287 C C . LYS A 1 545 ? 15.550 22.507 26.622 1.00 72.75 545 LYS A C 1
ATOM 4289 O O . LYS A 1 545 ? 15.008 21.431 26.386 1.00 72.75 545 LYS A O 1
ATOM 4294 N N . LEU A 1 546 ? 15.770 23.410 25.662 1.00 71.81 546 LEU A N 1
ATOM 4295 C CA . LEU A 1 546 ? 15.364 23.203 24.264 1.00 71.81 546 LEU A CA 1
ATOM 4296 C C . LEU A 1 546 ? 15.937 21.909 23.662 1.00 71.81 546 LEU A C 1
ATOM 4298 O O . LEU A 1 546 ? 15.259 21.240 22.890 1.00 71.81 546 LEU A O 1
ATOM 4302 N N . TYR A 1 547 ? 17.156 21.541 24.068 1.00 66.75 547 TYR A N 1
ATOM 4303 C CA . TYR A 1 547 ? 17.864 20.337 23.625 1.00 66.75 547 TYR A CA 1
ATOM 4304 C C . TYR A 1 547 ? 17.650 19.114 24.542 1.00 66.75 547 TYR A C 1
ATOM 4306 O O . TYR A 1 547 ? 18.382 18.130 24.455 1.00 66.75 547 TYR A O 1
ATOM 4314 N N . ASP A 1 548 ? 16.673 19.155 25.453 1.00 74.50 548 ASP A N 1
ATOM 4315 C CA . ASP A 1 548 ? 16.260 17.954 26.183 1.00 74.50 548 ASP A CA 1
ATOM 4316 C C . ASP A 1 548 ? 15.591 16.983 25.196 1.00 74.50 548 ASP A C 1
ATOM 4318 O O . ASP A 1 548 ? 14.515 17.268 24.662 1.00 74.50 548 ASP A O 1
ATOM 4322 N N . GLY A 1 549 ? 16.218 15.822 24.965 1.00 70.12 549 GLY A N 1
ATOM 4323 C CA . GLY A 1 549 ? 15.71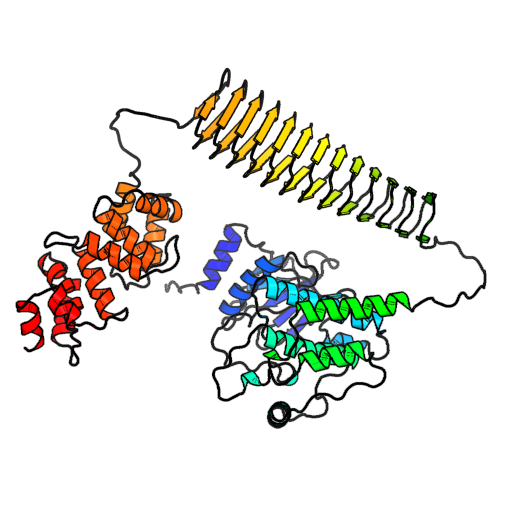3 14.777 24.066 1.00 70.12 549 GLY A CA 1
ATOM 4324 C C . GLY A 1 549 ? 14.293 14.300 24.401 1.00 70.12 549 GLY A C 1
ATOM 4325 O O . GLY A 1 549 ? 13.606 13.771 23.530 1.00 70.12 549 GLY A O 1
ATOM 4326 N N . ASN A 1 550 ? 13.815 14.558 25.624 1.00 77.38 550 ASN A N 1
ATOM 4327 C CA . ASN A 1 550 ? 12.469 14.216 26.079 1.00 77.38 550 ASN A CA 1
ATOM 4328 C C . ASN A 1 550 ? 11.467 15.384 26.026 1.00 77.38 550 ASN A C 1
ATOM 4330 O O . ASN A 1 550 ? 10.282 15.164 26.290 1.00 77.38 550 ASN A O 1
ATOM 4334 N N . LYS A 1 551 ? 11.880 16.613 25.667 1.00 83.81 551 LYS A N 1
ATOM 4335 C CA . LYS A 1 551 ? 10.992 17.796 25.634 1.00 83.81 551 LYS A CA 1
ATOM 4336 C C . LYS A 1 551 ? 9.770 17.559 24.746 1.00 83.81 551 LYS A C 1
ATOM 4338 O O . LYS A 1 551 ? 8.649 17.865 25.141 1.00 83.81 551 LYS A O 1
ATOM 4343 N N . LYS A 1 552 ? 9.971 16.939 23.577 1.00 89.00 552 LYS A N 1
ATOM 4344 C CA . LYS A 1 552 ? 8.888 16.596 22.645 1.00 89.00 552 LYS A CA 1
ATOM 4345 C C . LYS A 1 552 ? 7.842 15.680 23.279 1.00 89.00 552 LYS A C 1
ATOM 4347 O O . LYS A 1 552 ? 6.655 15.957 23.148 1.00 89.00 552 LYS A O 1
ATOM 4352 N N . GLN A 1 553 ? 8.275 14.614 23.951 1.00 82.19 553 GLN A N 1
ATOM 4353 C CA . GLN A 1 553 ? 7.360 13.644 24.549 1.00 82.19 553 GLN A CA 1
ATOM 4354 C C . GLN A 1 553 ? 6.564 14.271 25.696 1.00 82.19 553 GLN A C 1
ATOM 4356 O O . GLN A 1 553 ? 5.351 14.145 25.720 1.00 82.19 553 GLN A O 1
ATOM 4361 N N . ARG A 1 554 ? 7.204 15.065 26.558 1.00 83.19 554 ARG A N 1
ATOM 4362 C CA . ARG A 1 554 ? 6.513 15.724 27.679 1.00 83.19 554 ARG A CA 1
ATOM 4363 C C . ARG A 1 554 ? 5.457 16.736 27.240 1.00 83.19 554 ARG A C 1
ATOM 4365 O O . ARG A 1 554 ? 4.425 16.851 27.889 1.00 83.19 554 ARG A O 1
ATOM 4372 N N . ILE A 1 555 ? 5.691 17.457 26.140 1.00 85.88 555 ILE A N 1
ATOM 4373 C CA . ILE A 1 555 ? 4.661 18.326 25.548 1.00 85.88 555 ILE A CA 1
ATOM 4374 C C . ILE A 1 555 ? 3.469 17.480 25.082 1.00 85.88 555 ILE A C 1
ATOM 4376 O O . ILE A 1 555 ? 2.327 17.874 25.295 1.00 85.88 555 ILE A O 1
ATOM 4380 N N . LEU A 1 556 ? 3.713 16.317 24.469 1.00 85.12 556 LEU A N 1
ATOM 4381 C CA . LEU A 1 556 ? 2.644 15.408 24.043 1.00 85.12 556 LEU A CA 1
ATOM 4382 C C . LEU A 1 556 ? 1.882 14.813 25.235 1.00 85.12 556 LEU A C 1
ATOM 4384 O O . LEU A 1 556 ? 0.655 14.796 25.191 1.00 85.12 556 LEU A O 1
ATOM 4388 N N . ASP A 1 557 ? 2.583 14.412 26.295 1.00 82.19 557 ASP A N 1
ATOM 4389 C CA . ASP A 1 557 ? 1.978 13.891 27.527 1.00 82.19 557 ASP A CA 1
ATOM 4390 C C . ASP A 1 557 ? 1.098 14.968 28.192 1.00 82.19 557 ASP A C 1
ATOM 4392 O O . ASP A 1 557 ? -0.060 14.723 28.517 1.00 82.19 557 ASP A O 1
ATOM 4396 N N . TYR A 1 558 ? 1.593 16.210 28.286 1.00 83.12 558 TYR A N 1
ATOM 4397 C CA . TYR A 1 558 ? 0.833 17.339 28.836 1.00 83.12 558 TYR A CA 1
ATOM 4398 C C . TYR A 1 558 ? -0.453 17.629 28.047 1.00 83.12 558 TYR A C 1
ATOM 4400 O O . TYR A 1 558 ? -1.487 17.975 28.624 1.00 83.12 558 TYR A O 1
ATOM 4408 N N . LEU A 1 559 ? -0.399 17.502 26.719 1.00 84.56 559 LEU A N 1
ATOM 4409 C CA . LEU A 1 559 ? -1.557 17.658 25.838 1.00 84.56 559 LEU A CA 1
ATOM 4410 C C . LEU A 1 559 ? -2.576 16.523 26.026 1.00 84.56 559 LEU A C 1
ATOM 4412 O O . LEU A 1 559 ? -3.782 16.783 26.062 1.00 84.56 559 LEU A O 1
ATOM 4416 N N . GLU A 1 560 ? -2.099 15.287 26.194 1.00 75.31 560 GLU A N 1
ATOM 4417 C CA . GLU A 1 560 ? -2.931 14.111 26.466 1.00 75.31 560 GLU A CA 1
ATOM 4418 C C . GLU A 1 560 ? -3.663 14.229 27.812 1.00 75.31 560 GLU A C 1
ATOM 4420 O O . GLU A 1 560 ? -4.882 14.026 27.854 1.00 75.31 560 GLU A O 1
ATOM 4425 N N . ASP A 1 561 ? -2.967 14.679 28.862 1.00 71.44 561 ASP A N 1
ATOM 4426 C CA . ASP A 1 561 ? -3.529 14.943 30.197 1.00 71.44 561 ASP A CA 1
ATOM 4427 C C . ASP A 1 561 ? -4.635 16.010 30.179 1.00 71.44 561 ASP A C 1
ATOM 4429 O O . ASP A 1 561 ? -5.561 15.980 30.990 1.00 71.44 561 ASP A O 1
ATOM 4433 N N . HIS A 1 562 ? -4.567 16.953 29.235 1.00 77.81 562 HIS A N 1
ATOM 4434 C CA . HIS A 1 562 ? -5.581 17.996 29.048 1.00 77.81 562 HIS A CA 1
ATOM 4435 C C . HIS A 1 562 ? -6.624 17.638 27.978 1.00 77.81 562 HIS A C 1
ATOM 4437 O O . HIS A 1 562 ? -7.480 18.465 27.660 1.00 77.81 562 HIS A O 1
ATOM 4443 N N . HIS A 1 563 ? -6.587 16.413 27.440 1.00 72.44 563 HIS A N 1
ATOM 4444 C CA . HIS A 1 563 ? -7.496 15.916 26.405 1.00 72.44 563 HIS A CA 1
ATOM 4445 C C . HIS A 1 563 ? -7.557 16.800 25.144 1.00 72.44 563 HIS A C 1
ATOM 4447 O O . HIS A 1 563 ? -8.612 16.915 24.515 1.00 72.44 563 HIS A O 1
ATOM 4453 N N . VAL A 1 564 ? -6.432 17.413 24.757 1.00 77.88 564 VAL A N 1
ATOM 4454 C CA . VAL A 1 564 ? -6.303 18.213 23.527 1.00 77.88 564 VAL A CA 1
ATOM 4455 C C . VAL A 1 564 ? -5.247 17.591 22.621 1.00 77.88 564 VAL A C 1
ATOM 4457 O O . VAL A 1 564 ? -4.193 17.162 23.074 1.00 77.88 564 VAL A O 1
ATOM 4460 N N . THR A 1 565 ? -5.496 17.530 21.316 1.00 85.00 565 THR A N 1
ATOM 4461 C CA . THR A 1 565 ? -4.503 17.001 20.371 1.00 85.00 565 THR A CA 1
ATOM 4462 C C . THR A 1 565 ? -3.452 18.049 19.997 1.00 85.00 565 THR A C 1
ATOM 4464 O O . THR A 1 565 ? -3.706 19.254 19.990 1.00 85.00 565 THR A O 1
ATOM 4467 N N . SER A 1 566 ? -2.261 17.593 19.602 1.00 80.12 566 SER A N 1
ATOM 4468 C CA . SER A 1 566 ? -1.202 18.482 19.110 1.00 80.12 566 SER A CA 1
ATOM 4469 C C . SER A 1 566 ? -1.609 19.272 17.864 1.00 80.12 566 SER A C 1
ATOM 4471 O O . SER A 1 566 ? -1.216 20.425 17.737 1.00 80.12 566 SER A O 1
ATOM 4473 N N . ILE A 1 567 ? -2.436 18.702 16.980 1.00 82.75 567 ILE A N 1
ATOM 4474 C CA . ILE A 1 567 ? -2.970 19.410 15.803 1.00 82.75 567 ILE A CA 1
ATOM 4475 C C . ILE A 1 567 ? -3.927 20.528 16.238 1.00 82.75 567 ILE A C 1
ATOM 4477 O O . ILE A 1 567 ? -3.807 21.651 15.762 1.00 82.75 567 ILE A O 1
ATOM 4481 N N . GLU A 1 568 ? -4.821 20.264 17.197 1.00 84.12 568 GLU A N 1
ATOM 4482 C CA . GLU A 1 568 ? -5.764 21.274 17.701 1.00 84.12 568 GLU A CA 1
ATOM 4483 C C . GLU A 1 568 ? -5.071 22.461 18.385 1.00 84.12 568 GLU A C 1
ATOM 4485 O O . GLU A 1 568 ? -5.527 23.595 18.229 1.00 84.12 568 GLU A O 1
ATOM 4490 N N . ILE A 1 569 ? -3.990 22.227 19.142 1.00 92.38 569 ILE A N 1
ATOM 4491 C CA . ILE A 1 569 ? -3.185 23.317 19.716 1.00 92.38 569 ILE A CA 1
ATOM 4492 C C . ILE A 1 569 ? -2.360 24.020 18.641 1.00 92.38 569 ILE A C 1
ATOM 4494 O O . ILE A 1 569 ? -2.297 25.245 18.657 1.00 92.38 569 ILE A O 1
ATOM 4498 N N . PHE A 1 570 ? -1.785 23.300 17.677 1.00 94.12 570 PHE A N 1
ATOM 4499 C CA . PHE A 1 570 ? -1.028 23.918 16.586 1.00 94.12 570 PHE A CA 1
ATOM 4500 C C . PHE A 1 570 ? -1.889 24.872 15.746 1.00 94.12 570 PHE A 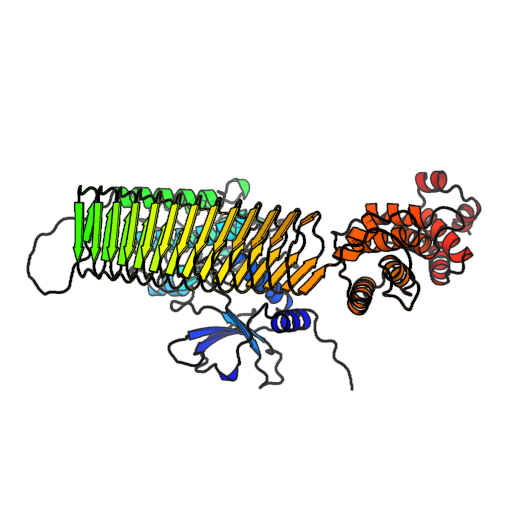C 1
ATOM 4502 O O . PHE A 1 570 ? -1.507 26.025 15.548 1.00 94.12 570 PHE A O 1
ATOM 4509 N N . ASP A 1 571 ? -3.087 24.445 15.342 1.00 87.50 571 ASP A N 1
ATOM 4510 C CA . ASP A 1 571 ? -4.039 25.296 14.615 1.00 87.50 571 ASP A CA 1
ATOM 4511 C C . ASP A 1 571 ? -4.471 26.508 15.453 1.00 87.50 571 ASP A C 1
ATOM 4513 O O . ASP A 1 571 ? -4.668 27.609 14.930 1.00 87.50 571 ASP A O 1
ATOM 4517 N N . TRP A 1 572 ? -4.595 26.337 16.772 1.00 91.94 572 TRP A N 1
ATOM 4518 C CA . TRP A 1 572 ? -4.887 27.444 17.676 1.00 91.94 572 TRP A CA 1
ATOM 4519 C C . TRP A 1 572 ? -3.725 28.445 17.742 1.00 91.94 572 TRP A C 1
ATOM 4521 O O . TRP A 1 572 ? -3.961 29.642 17.590 1.00 91.94 572 TRP A O 1
ATOM 4531 N N . LEU A 1 573 ? -2.482 27.980 17.888 1.00 93.69 573 LEU A N 1
ATOM 4532 C CA . LEU A 1 573 ? -1.278 28.819 17.927 1.00 93.69 573 LEU A CA 1
ATOM 4533 C C . LEU A 1 573 ? -1.108 29.637 16.639 1.00 93.69 573 LEU A C 1
ATOM 4535 O O . LEU A 1 573 ? -0.800 30.827 16.708 1.00 93.69 573 LEU A O 1
ATOM 4539 N N . LEU A 1 574 ? -1.383 29.042 15.469 1.00 91.06 574 LEU A N 1
ATOM 4540 C CA . LEU A 1 574 ? -1.314 29.744 14.180 1.00 91.06 574 LEU A CA 1
ATOM 4541 C C . LEU A 1 574 ? -2.234 30.970 14.125 1.00 91.06 574 LEU A C 1
ATOM 4543 O O . LEU A 1 574 ? -1.854 31.978 13.531 1.00 91.06 574 LEU A O 1
ATOM 4547 N N . ASN A 1 575 ? -3.392 30.899 14.784 1.00 84.12 575 ASN A N 1
ATOM 4548 C CA . ASN A 1 575 ? -4.396 31.964 14.816 1.00 84.12 575 ASN A CA 1
ATOM 4549 C C . ASN A 1 575 ? -4.279 32.896 16.041 1.00 84.12 575 ASN A C 1
ATOM 4551 O O . ASN A 1 575 ? -4.996 33.889 16.112 1.00 84.12 575 ASN A O 1
ATOM 4555 N N . ASN A 1 576 ? -3.397 32.600 17.005 1.00 85.31 576 ASN A N 1
ATOM 4556 C CA . ASN A 1 576 ? -3.290 33.322 18.283 1.00 85.31 576 ASN A CA 1
ATOM 4557 C C . ASN A 1 576 ? -1.850 33.776 18.573 1.00 85.31 576 ASN A C 1
ATOM 4559 O O . ASN A 1 576 ? -1.345 33.632 19.682 1.00 85.31 576 ASN A O 1
ATOM 4563 N N . GLN A 1 577 ? -1.171 34.344 17.576 1.00 89.44 577 GLN A N 1
ATOM 4564 C CA . GLN A 1 577 ? 0.222 34.820 17.664 1.00 89.44 577 GLN A CA 1
ATOM 4565 C C . GLN A 1 577 ? 0.364 36.203 18.334 1.00 89.44 577 GLN A C 1
ATOM 4567 O O . GLN A 1 577 ? 1.315 36.937 18.067 1.00 89.44 577 GLN A O 1
ATOM 4572 N N . ASN A 1 578 ? -0.615 36.593 19.149 1.00 83.94 578 ASN A N 1
ATOM 4573 C CA . ASN A 1 578 ? -0.762 37.939 19.704 1.00 83.94 578 ASN A CA 1
ATOM 4574 C C . ASN A 1 578 ? -0.183 38.092 21.119 1.00 83.94 578 ASN A C 1
ATOM 4576 O O . ASN A 1 578 ? -0.333 39.157 21.710 1.00 83.94 578 ASN A O 1
ATOM 4580 N N . TYR A 1 579 ? 0.464 37.060 21.674 1.00 84.69 579 TYR A N 1
ATOM 4581 C CA . TYR A 1 579 ? 1.136 37.160 22.970 1.00 84.69 579 TYR A CA 1
ATOM 4582 C C . TYR A 1 579 ? 2.323 36.180 23.108 1.00 84.69 579 TYR A C 1
ATOM 4584 O O . TYR A 1 579 ? 2.363 35.160 22.408 1.00 84.69 579 TYR A O 1
ATOM 4592 N N . PRO A 1 580 ? 3.291 36.460 24.006 1.00 87.06 580 PRO A N 1
ATOM 4593 C CA . PRO A 1 580 ? 4.613 35.822 23.981 1.00 87.06 580 PRO A CA 1
ATOM 4594 C C . PRO A 1 580 ? 4.635 34.297 24.179 1.00 87.06 580 PRO A C 1
ATOM 4596 O O . PRO A 1 580 ? 5.373 33.612 23.475 1.00 87.06 580 PRO A O 1
ATOM 4599 N N . ASN A 1 581 ? 3.811 33.730 25.070 1.00 92.31 581 ASN A N 1
ATOM 4600 C CA . ASN A 1 581 ? 3.803 32.274 25.305 1.00 92.31 581 ASN A CA 1
ATOM 4601 C C . ASN A 1 581 ? 3.322 31.490 24.078 1.00 92.31 581 ASN A C 1
ATOM 4603 O O . ASN A 1 581 ? 3.855 30.427 23.776 1.00 92.31 581 ASN A O 1
ATOM 4607 N N . SER A 1 582 ? 2.352 32.025 23.333 1.00 92.44 582 SER A N 1
ATOM 4608 C CA . SER A 1 582 ? 1.903 31.406 22.083 1.00 92.44 582 SER A CA 1
ATOM 4609 C C . SER A 1 582 ? 3.018 31.395 21.036 1.00 92.44 582 SER A C 1
ATOM 4611 O O . SER A 1 582 ? 3.259 30.377 20.391 1.00 92.44 582 SER A O 1
ATOM 4613 N N . LEU A 1 583 ? 3.777 32.488 20.925 1.00 95.25 583 LEU A N 1
ATOM 4614 C CA . LEU A 1 583 ? 4.947 32.552 20.048 1.00 95.25 583 LEU A CA 1
ATOM 4615 C C . LEU A 1 583 ? 6.033 31.551 20.480 1.00 95.25 583 LEU A C 1
ATOM 4617 O O . LEU A 1 583 ? 6.551 30.819 19.639 1.00 95.25 583 LEU A O 1
ATOM 4621 N N . LEU A 1 584 ? 6.319 31.451 21.782 1.00 94.62 584 LEU A N 1
ATOM 4622 C CA . LEU A 1 584 ? 7.272 30.483 22.335 1.00 94.62 584 LEU A CA 1
ATOM 4623 C C . LEU A 1 584 ? 6.875 29.036 22.001 1.00 94.62 584 LEU A C 1
ATOM 4625 O O . LEU A 1 584 ? 7.686 28.284 21.459 1.00 94.62 584 LEU A O 1
ATOM 4629 N N . VAL A 1 585 ? 5.629 28.648 22.285 1.00 95.44 585 VAL A N 1
ATOM 4630 C CA . VAL A 1 585 ? 5.146 27.277 22.051 1.00 95.44 585 VAL A CA 1
ATOM 4631 C C . VAL A 1 585 ? 5.054 26.971 20.555 1.00 95.44 585 VAL A C 1
ATOM 4633 O O . VAL A 1 585 ? 5.392 25.867 20.130 1.00 95.44 585 VAL A O 1
ATOM 4636 N N . LEU A 1 586 ? 4.673 27.943 19.723 1.00 95.94 586 LEU A N 1
ATOM 4637 C CA . LEU A 1 586 ? 4.691 27.778 18.269 1.00 95.94 586 LEU A CA 1
ATOM 4638 C C . LEU A 1 586 ? 6.120 27.577 17.744 1.00 95.94 586 LEU A C 1
ATOM 4640 O O . LEU A 1 586 ? 6.342 26.721 16.884 1.00 95.94 586 LEU A O 1
ATOM 4644 N N . GLY A 1 587 ? 7.094 28.300 18.305 1.00 95.12 587 GLY A N 1
ATOM 4645 C CA . GLY A 1 587 ? 8.518 28.071 18.065 1.00 95.12 587 GLY A CA 1
ATOM 4646 C C . GLY A 1 587 ? 8.942 26.644 18.422 1.00 95.12 587 GLY A C 1
ATOM 4647 O O . GLY A 1 587 ? 9.537 25.961 17.587 1.00 95.12 587 GLY A O 1
ATOM 4648 N N . ASP A 1 588 ? 8.542 26.148 19.598 1.00 94.19 588 ASP A N 1
ATOM 4649 C CA . ASP A 1 588 ? 8.814 24.772 20.041 1.00 94.19 588 ASP A CA 1
ATOM 4650 C C . ASP A 1 588 ? 8.211 23.722 19.093 1.00 94.19 588 ASP A C 1
ATOM 4652 O O . ASP A 1 588 ? 8.857 22.716 18.790 1.00 94.19 588 ASP A O 1
ATOM 4656 N N . PHE A 1 589 ? 7.005 23.952 18.567 1.00 95.44 589 PHE A N 1
ATOM 4657 C CA . PHE A 1 589 ? 6.359 23.027 17.630 1.00 95.44 589 PHE A CA 1
ATOM 4658 C C . PHE A 1 589 ? 7.112 22.937 16.298 1.00 95.44 589 PHE A C 1
ATOM 4660 O O . PHE A 1 589 ? 7.298 21.832 15.779 1.00 95.44 589 PHE A O 1
ATOM 4667 N N . TYR A 1 590 ? 7.600 24.063 15.769 1.00 95.25 590 TYR A N 1
ATOM 4668 C CA . TYR A 1 590 ? 8.437 24.080 14.564 1.00 95.25 590 TYR A CA 1
ATOM 4669 C C . TYR A 1 590 ? 9.839 23.515 14.807 1.00 95.25 590 TYR A C 1
ATOM 4671 O O . TYR A 1 590 ? 10.372 22.829 13.935 1.00 95.25 590 TYR A O 1
ATOM 4679 N N . TYR A 1 591 ? 10.428 23.753 15.980 1.00 92.81 591 TYR A N 1
ATOM 4680 C CA . TYR A 1 591 ? 11.750 23.233 16.330 1.00 92.81 591 TYR A CA 1
ATOM 4681 C C . TYR A 1 591 ? 11.737 21.704 16.498 1.00 92.81 591 TYR A C 1
ATOM 4683 O O . TYR A 1 591 ? 12.599 21.006 15.967 1.00 92.81 591 TYR A O 1
ATOM 4691 N N . LEU A 1 592 ? 10.722 21.169 17.188 1.00 91.31 592 LEU A N 1
ATOM 4692 C CA . LEU A 1 592 ? 10.600 19.744 17.532 1.00 91.31 592 LEU A CA 1
ATOM 4693 C C . LEU A 1 592 ? 9.806 18.919 16.501 1.00 91.31 592 LEU A C 1
ATOM 4695 O O . LEU A 1 592 ? 9.728 17.688 16.611 1.00 91.31 592 LEU A O 1
ATOM 4699 N N . GLY A 1 593 ? 9.180 19.570 15.517 1.00 91.19 593 GLY A N 1
ATOM 4700 C CA . GLY A 1 593 ? 8.301 18.923 14.541 1.00 91.19 593 GLY A CA 1
ATOM 4701 C C . GLY A 1 593 ? 7.077 18.282 15.204 1.00 91.19 593 GLY A C 1
ATOM 4702 O O . GLY A 1 593 ? 6.845 17.074 15.070 1.00 91.19 593 GLY A O 1
ATOM 4703 N N . ILE A 1 594 ? 6.351 19.062 16.011 1.00 90.50 594 ILE A N 1
ATOM 4704 C CA . ILE A 1 594 ? 5.086 18.671 16.652 1.00 90.50 594 ILE A CA 1
ATOM 4705 C C . ILE A 1 594 ? 3.949 19.205 15.783 1.00 90.50 594 ILE A C 1
ATOM 4707 O O . ILE A 1 594 ? 3.880 20.401 15.536 1.00 90.50 594 ILE A O 1
ATOM 4711 N N . ALA A 1 595 ? 3.084 18.315 15.285 1.00 89.31 595 ALA A N 1
ATOM 4712 C CA . ALA A 1 595 ? 2.008 18.618 14.326 1.00 89.31 595 ALA A CA 1
ATOM 4713 C C . ALA A 1 595 ? 2.449 19.229 12.969 1.00 89.31 595 ALA A C 1
ATOM 4715 O O . ALA A 1 595 ? 1.627 19.349 12.065 1.00 89.31 595 ALA A O 1
ATOM 4716 N N . THR A 1 596 ? 3.739 19.525 12.781 1.00 86.44 596 THR A N 1
ATOM 4717 C CA . THR A 1 596 ? 4.355 20.037 11.545 1.00 86.44 596 THR A CA 1
ATOM 4718 C C . THR A 1 596 ? 5.717 19.375 11.285 1.00 86.44 596 THR A C 1
ATOM 4720 O O . THR A 1 596 ? 6.272 18.703 12.156 1.00 86.44 596 THR A O 1
ATOM 4723 N N . MET A 1 597 ? 6.274 19.556 10.082 1.00 88.31 597 MET A N 1
ATOM 4724 C CA . MET A 1 597 ? 7.681 19.242 9.797 1.00 88.31 597 MET A CA 1
ATOM 4725 C C . MET A 1 597 ? 8.615 20.217 10.529 1.00 88.31 597 MET A C 1
ATOM 4727 O O . MET A 1 597 ? 8.237 21.360 10.790 1.00 88.31 597 MET A O 1
ATOM 4731 N N . VAL A 1 598 ? 9.833 19.760 10.839 1.00 91.75 598 VAL A N 1
ATOM 4732 C CA . VAL A 1 598 ? 10.864 20.581 11.492 1.00 91.75 598 VAL A CA 1
ATOM 4733 C C . VAL A 1 598 ? 11.247 21.758 10.590 1.00 91.75 598 VAL A C 1
ATOM 4735 O O . VAL A 1 598 ? 11.665 21.553 9.452 1.00 91.75 598 VAL A O 1
ATOM 4738 N N . ASP A 1 599 ? 11.143 22.978 11.118 1.00 90.56 599 ASP A N 1
ATOM 4739 C CA . ASP A 1 599 ? 11.517 24.224 10.439 1.00 90.56 599 ASP A CA 1
ATOM 4740 C C . ASP A 1 599 ? 12.201 25.176 11.433 1.00 90.56 599 ASP A C 1
ATOM 4742 O O . ASP A 1 599 ? 11.577 26.023 12.078 1.00 90.56 599 ASP A O 1
ATOM 4746 N N . LYS A 1 600 ? 13.524 25.027 11.564 1.00 89.56 600 LYS A N 1
ATOM 4747 C CA . LYS A 1 600 ? 14.335 25.826 12.495 1.00 89.56 600 LYS A CA 1
ATOM 4748 C C . LYS A 1 600 ? 14.321 27.319 12.152 1.00 89.56 600 LYS A C 1
ATOM 4750 O O . LYS A 1 600 ? 14.420 28.145 13.051 1.00 89.56 600 LYS A O 1
ATOM 4755 N N . LYS A 1 601 ? 14.154 27.691 10.876 1.00 90.69 601 LYS A N 1
ATOM 4756 C CA . LYS A 1 601 ? 14.108 29.101 10.461 1.00 90.69 601 LYS A CA 1
ATOM 4757 C C . LYS A 1 601 ? 12.823 29.774 10.944 1.00 90.69 601 LYS A C 1
ATOM 4759 O O . LYS A 1 601 ? 12.870 30.904 11.426 1.00 90.69 601 LYS A O 1
ATOM 4764 N N . LYS A 1 602 ? 11.684 29.081 10.863 1.00 91.00 602 LYS A N 1
ATOM 4765 C CA . LYS A 1 602 ? 10.433 29.566 11.466 1.00 91.00 602 LYS A CA 1
ATOM 4766 C C . LYS A 1 602 ? 10.507 29.599 12.985 1.00 91.00 602 LYS A C 1
ATOM 4768 O O . LYS A 1 602 ? 10.094 30.597 13.566 1.00 91.00 602 LYS A O 1
ATOM 4773 N N . ALA A 1 603 ? 11.067 28.564 13.614 1.00 94.06 603 ALA A N 1
ATOM 4774 C CA . ALA A 1 603 ? 11.252 28.542 15.065 1.00 94.06 603 ALA A CA 1
ATOM 4775 C C . ALA A 1 603 ? 12.052 29.762 15.556 1.00 94.06 603 ALA A C 1
ATOM 4777 O O . ALA A 1 603 ? 11.610 30.443 16.476 1.00 94.06 603 ALA A O 1
ATOM 4778 N N . TYR A 1 604 ? 13.150 30.101 14.866 1.00 92.25 604 TYR A N 1
ATOM 4779 C CA . TYR A 1 604 ? 13.942 31.303 15.139 1.00 92.25 604 TYR A CA 1
ATOM 4780 C C . TYR A 1 604 ? 13.093 32.580 15.126 1.00 92.25 604 TYR A C 1
ATOM 4782 O O . TYR A 1 604 ? 13.126 33.336 16.088 1.00 92.25 604 TYR A O 1
ATOM 4790 N N . ASN A 1 605 ? 12.302 32.804 14.070 1.00 92.94 605 ASN A N 1
ATOM 4791 C CA . ASN A 1 605 ? 11.475 34.010 13.946 1.00 92.94 605 ASN A CA 1
ATOM 4792 C C . ASN A 1 605 ? 10.466 34.135 15.101 1.00 92.94 605 ASN A C 1
ATOM 4794 O O . ASN A 1 605 ? 10.253 35.222 15.633 1.00 92.94 605 ASN A O 1
ATOM 4798 N N . PHE A 1 606 ? 9.867 33.017 15.516 1.00 94.81 606 PHE A N 1
ATOM 4799 C CA . PHE A 1 606 ? 8.931 33.012 16.636 1.00 94.81 606 PHE A CA 1
ATOM 4800 C C . PHE A 1 606 ? 9.617 33.250 17.983 1.00 94.81 606 PHE A C 1
ATOM 4802 O O . PHE A 1 606 ? 9.089 34.015 18.788 1.00 94.81 606 PHE A O 1
ATOM 4809 N N . TYR A 1 607 ? 10.792 32.660 18.223 1.00 94.50 607 TYR A N 1
ATOM 4810 C CA . TYR A 1 607 ? 11.553 32.936 19.442 1.00 94.50 607 TYR A CA 1
ATOM 4811 C C . TYR A 1 607 ? 12.076 34.371 19.487 1.00 94.50 607 TYR A C 1
ATOM 4813 O O . TYR A 1 607 ? 12.008 34.987 20.543 1.00 94.50 607 TYR A O 1
ATOM 4821 N N . GLU A 1 608 ? 12.535 34.925 18.361 1.00 92.38 608 GLU A N 1
ATOM 4822 C CA . GLU A 1 608 ? 12.956 36.327 18.259 1.00 92.38 608 GLU A CA 1
ATOM 4823 C C . GLU A 1 608 ? 11.805 37.254 18.651 1.00 92.38 608 GLU A C 1
ATOM 4825 O O . GLU A 1 608 ? 11.957 38.057 19.560 1.00 92.38 608 GLU A O 1
ATOM 4830 N N . ARG A 1 609 ? 10.609 37.053 18.085 1.00 93.38 609 ARG A N 1
ATOM 4831 C CA . ARG A 1 609 ? 9.414 37.838 18.439 1.00 93.38 609 ARG A CA 1
ATOM 4832 C C . ARG A 1 609 ? 8.950 37.648 19.889 1.00 93.38 609 ARG A C 1
ATOM 4834 O O . ARG A 1 609 ? 8.350 38.557 20.448 1.00 93.38 609 ARG A O 1
ATOM 4841 N N . ALA A 1 610 ? 9.170 36.476 20.488 1.00 92.75 610 ALA A N 1
ATOM 4842 C CA . ALA A 1 610 ? 8.833 36.210 21.890 1.00 92.75 610 ALA A CA 1
ATOM 4843 C C . ALA A 1 610 ? 9.867 36.767 22.885 1.00 92.75 610 ALA A C 1
ATOM 4845 O O . ALA A 1 610 ? 9.513 37.057 24.028 1.00 92.75 610 ALA A O 1
ATOM 4846 N N . GLY A 1 611 ? 11.133 36.852 22.473 1.00 89.31 611 GLY A N 1
ATOM 4847 C CA . GLY A 1 611 ? 12.273 37.269 23.291 1.00 89.31 611 GLY A CA 1
ATOM 4848 C C . GLY A 1 611 ? 12.736 38.707 23.055 1.00 89.31 611 GLY A C 1
ATOM 4849 O O . GLY A 1 611 ? 13.695 39.121 23.708 1.00 89.31 611 GLY A O 1
ATOM 4850 N N . ASP A 1 612 ? 12.094 39.432 22.135 1.00 84.19 612 ASP A N 1
ATOM 4851 C CA . ASP A 1 612 ? 12.447 40.801 21.758 1.00 84.19 612 ASP A CA 1
ATOM 4852 C C . ASP A 1 612 ? 12.331 41.784 22.936 1.00 84.19 612 ASP A C 1
ATOM 4854 O O . ASP A 1 612 ? 11.469 41.644 23.807 1.00 84.19 612 ASP A O 1
ATOM 4858 N N . GLY A 1 613 ? 13.213 42.784 22.964 1.00 78.50 613 GLY A N 1
ATOM 4859 C CA . GLY A 1 613 ? 13.354 43.723 24.082 1.00 78.50 613 GLY A CA 1
ATOM 4860 C C . GLY A 1 613 ? 14.110 43.160 25.295 1.00 78.50 613 GLY A C 1
ATOM 4861 O O . GLY A 1 613 ? 14.685 42.069 25.257 1.00 78.50 613 GLY A O 1
ATOM 4862 N N . ASP A 1 614 ? 14.183 43.947 26.370 1.00 73.56 614 ASP A N 1
ATOM 4863 C CA . ASP A 1 614 ? 14.834 43.539 27.628 1.00 73.56 614 ASP A CA 1
ATOM 4864 C C . ASP A 1 614 ? 13.875 42.786 28.566 1.00 73.56 614 ASP A C 1
ATOM 4866 O O . ASP A 1 614 ? 14.332 41.950 29.346 1.00 73.56 614 ASP A O 1
ATOM 4870 N N . ASP A 1 615 ? 12.561 42.978 28.387 1.00 73.56 615 ASP A N 1
ATOM 4871 C CA . ASP A 1 615 ? 11.473 42.297 29.112 1.00 73.56 615 ASP A CA 1
ATOM 4872 C C . ASP A 1 615 ? 10.873 41.099 28.339 1.00 73.56 615 ASP A C 1
ATOM 4874 O O . ASP A 1 615 ? 9.861 40.523 28.746 1.00 73.56 615 ASP A O 1
ATOM 4878 N N . GLY A 1 616 ? 11.464 40.722 27.197 1.00 83.81 616 GLY A N 1
ATOM 4879 C CA . GLY A 1 616 ? 11.037 39.560 26.410 1.00 83.81 616 GLY A CA 1
ATOM 4880 C C . GLY A 1 616 ? 11.179 38.247 27.188 1.00 83.81 616 GLY A C 1
ATOM 4881 O O . GLY A 1 616 ? 11.946 38.167 28.143 1.00 83.81 616 GLY A O 1
ATOM 4882 N N . LEU A 1 617 ? 10.472 37.183 26.789 1.00 89.56 617 LEU A N 1
ATOM 4883 C CA . LEU A 1 617 ? 10.476 35.920 27.540 1.00 89.56 617 LEU A CA 1
ATOM 4884 C C . LEU A 1 617 ? 11.892 35.341 27.684 1.00 89.56 617 LEU A C 1
ATOM 4886 O O . LEU A 1 617 ? 12.495 34.905 26.698 1.00 89.56 617 LEU A O 1
ATOM 4890 N N . SER A 1 618 ? 12.375 35.222 28.925 1.00 89.88 618 SER A N 1
ATOM 4891 C CA . SER A 1 618 ? 13.694 34.651 29.237 1.00 89.88 618 SER A CA 1
ATOM 4892 C C . SER A 1 618 ? 13.924 33.270 28.611 1.00 89.88 618 SER A C 1
ATOM 4894 O O . SER A 1 618 ? 15.036 32.968 28.179 1.00 89.88 618 SER A O 1
ATOM 4896 N N . ILE A 1 619 ? 12.888 32.428 28.519 1.00 89.81 619 ILE A N 1
ATOM 4897 C CA . ILE A 1 619 ? 12.950 31.102 27.881 1.00 89.81 619 ILE A CA 1
ATOM 4898 C C . ILE A 1 619 ? 13.155 31.224 26.363 1.00 89.81 619 ILE A C 1
ATOM 4900 O O . ILE A 1 619 ? 13.942 30.473 25.792 1.00 89.81 619 ILE A O 1
ATOM 4904 N N . ALA A 1 620 ? 12.504 32.185 25.701 1.00 91.56 620 ALA A N 1
ATOM 4905 C CA . ALA A 1 620 ? 12.692 32.422 24.269 1.00 91.56 620 ALA A CA 1
ATOM 4906 C C . ALA A 1 620 ? 14.108 32.941 23.971 1.00 91.56 620 ALA A C 1
ATOM 4908 O O . ALA A 1 620 ? 14.763 32.453 23.051 1.00 91.56 620 ALA A O 1
ATOM 4909 N N . GLN A 1 621 ? 14.621 33.849 24.806 1.00 92.44 621 GLN A N 1
ATOM 4910 C CA . GLN A 1 621 ? 16.006 34.325 24.733 1.00 92.44 621 GLN A CA 1
ATOM 4911 C C . GLN A 1 621 ? 17.005 33.178 24.958 1.00 92.44 621 GLN A C 1
ATOM 4913 O O . GLN A 1 621 ? 17.967 33.034 24.210 1.00 92.44 621 GLN A O 1
ATOM 4918 N N . TYR A 1 622 ? 16.750 32.291 25.924 1.00 91.81 622 TYR A N 1
ATOM 4919 C CA . TYR A 1 622 ? 17.567 31.090 26.118 1.00 91.81 622 TYR A CA 1
ATOM 4920 C C . TYR A 1 622 ? 17.553 30.180 24.878 1.00 91.81 622 TYR A C 1
ATOM 4922 O O . TYR A 1 622 ? 18.613 29.753 24.419 1.00 91.81 622 TYR A O 1
ATOM 4930 N N . ASN A 1 623 ? 16.374 29.925 24.303 1.00 92.12 623 ASN A N 1
ATOM 4931 C CA . ASN A 1 623 ? 16.221 29.114 23.095 1.00 92.12 623 ASN A CA 1
ATOM 4932 C C . ASN A 1 623 ? 17.002 29.703 21.906 1.00 92.12 623 ASN A C 1
ATOM 4934 O O . ASN A 1 623 ? 17.650 28.952 21.180 1.00 92.12 623 ASN A O 1
ATOM 4938 N N . LEU A 1 624 ? 17.008 31.031 21.737 1.00 91.12 624 LEU A N 1
ATOM 4939 C CA . LEU A 1 624 ? 17.826 31.707 20.721 1.00 91.12 624 LEU A CA 1
ATOM 4940 C C . LEU A 1 624 ? 19.322 31.489 20.958 1.00 91.12 624 LEU A C 1
ATOM 4942 O O . LEU A 1 624 ? 20.034 31.148 20.014 1.00 91.12 624 LEU A O 1
ATOM 4946 N N . GLY A 1 625 ? 19.789 31.614 22.205 1.00 90.88 625 GLY A N 1
ATOM 4947 C CA . GLY A 1 625 ? 21.178 31.319 22.574 1.00 90.88 625 GLY A CA 1
ATOM 4948 C C . GLY A 1 625 ? 21.597 29.901 22.174 1.00 90.88 625 GLY A C 1
ATOM 4949 O O . GLY A 1 625 ? 22.619 29.721 21.511 1.00 90.88 625 GLY A O 1
ATOM 4950 N N . VAL A 1 626 ? 20.750 28.908 22.471 1.00 89.12 626 VAL A N 1
ATOM 4951 C CA . VAL A 1 626 ? 20.969 27.500 22.085 1.00 89.12 626 VAL A CA 1
ATOM 4952 C C . VAL A 1 626 ? 21.012 27.329 20.564 1.00 89.12 626 VAL A C 1
ATOM 4954 O O . VAL A 1 626 ? 21.867 26.609 20.048 1.00 89.12 626 VAL A O 1
ATOM 4957 N N . MET A 1 627 ? 20.119 27.993 19.827 1.00 89.31 627 MET A N 1
ATOM 4958 C CA . MET A 1 627 ? 20.080 27.898 18.365 1.00 89.31 627 MET A CA 1
ATOM 4959 C C . MET A 1 627 ? 21.335 28.477 17.701 1.00 89.31 627 MET A C 1
ATOM 4961 O O . MET A 1 627 ? 21.850 27.872 16.761 1.00 89.31 627 MET A O 1
ATOM 4965 N N . TYR A 1 628 ? 21.857 29.608 18.186 1.00 87.25 628 TYR A N 1
ATOM 4966 C CA . TYR A 1 628 ? 23.110 30.180 17.674 1.00 87.25 628 TYR A CA 1
ATOM 4967 C C . TYR A 1 628 ? 24.318 29.287 17.960 1.00 87.25 628 TYR A C 1
ATOM 4969 O O . TYR A 1 628 ? 25.206 29.158 17.113 1.00 87.25 628 TYR A O 1
ATOM 4977 N N . GLU A 1 629 ? 24.319 28.648 19.126 1.00 86.00 629 GLU A N 1
ATOM 4978 C CA . GLU A 1 629 ? 25.397 27.775 19.565 1.00 86.00 629 GLU A CA 1
ATOM 4979 C C . GLU A 1 629 ? 25.434 26.435 18.804 1.00 86.00 629 GLU A C 1
ATOM 4981 O O . GLU A 1 629 ? 26.502 26.008 18.371 1.00 86.00 629 GLU A O 1
ATOM 4986 N N . ILE A 1 630 ? 24.284 25.771 18.624 1.00 78.25 630 ILE A N 1
ATOM 4987 C CA . ILE A 1 630 ? 24.220 24.375 18.148 1.00 78.25 630 ILE A CA 1
ATOM 4988 C C . ILE A 1 630 ? 23.816 24.268 16.666 1.00 78.25 630 ILE A C 1
ATOM 4990 O O . ILE A 1 630 ? 24.318 23.406 15.942 1.00 78.25 630 ILE A O 1
ATOM 4994 N N . ASP A 1 631 ? 22.929 25.136 16.170 1.00 69.75 631 ASP A N 1
ATOM 4995 C CA . ASP A 1 631 ? 22.171 24.903 14.928 1.00 69.75 631 ASP A CA 1
ATOM 4996 C C . ASP A 1 631 ? 22.676 25.672 13.690 1.00 69.75 631 ASP A C 1
ATOM 4998 O O . ASP A 1 631 ? 21.895 26.028 12.807 1.00 69.75 631 ASP A O 1
ATOM 5002 N N . LYS A 1 632 ? 24.003 25.831 13.560 1.00 57.03 632 LYS A N 1
ATOM 5003 C CA . LYS A 1 632 ? 24.705 26.418 12.392 1.00 57.03 632 LYS A CA 1
ATOM 5004 C C . LYS A 1 632 ? 24.507 27.924 12.155 1.00 57.03 632 LYS A C 1
ATOM 5006 O O . LYS A 1 632 ? 24.278 28.355 11.026 1.00 57.03 632 LYS A O 1
ATOM 5011 N N . LEU A 1 633 ? 24.738 28.738 13.181 1.00 57.25 633 LEU A N 1
ATOM 5012 C CA . LEU A 1 633 ? 25.339 30.064 12.964 1.00 57.25 633 LEU A CA 1
ATOM 5013 C C . LEU A 1 633 ? 26.719 30.183 13.615 1.00 57.25 633 LEU A C 1
ATOM 5015 O O . LEU A 1 633 ? 27.506 31.008 13.168 1.00 57.25 633 LEU A O 1
ATOM 5019 N N . GLY A 1 634 ? 27.045 29.337 14.603 1.00 61.31 634 GLY A N 1
ATOM 5020 C CA . GLY A 1 634 ? 28.374 29.275 15.220 1.00 61.31 634 GLY A CA 1
ATOM 5021 C C . GLY A 1 634 ? 28.797 30.582 15.884 1.00 61.31 634 GLY A C 1
ATOM 5022 O O . GLY A 1 634 ? 29.918 30.682 16.352 1.00 61.31 634 GLY A O 1
ATOM 5023 N N . ASP A 1 635 ? 27.922 31.582 15.923 1.00 81.81 635 ASP A N 1
ATOM 5024 C CA . ASP A 1 635 ? 28.246 32.933 16.322 1.00 81.81 635 ASP A CA 1
ATOM 5025 C C . ASP A 1 635 ? 28.196 33.027 17.843 1.00 81.81 635 ASP A C 1
ATOM 5027 O O . ASP A 1 635 ? 27.135 33.105 18.469 1.00 81.81 635 ASP A O 1
ATOM 5031 N N . THR A 1 636 ? 29.384 32.967 18.434 1.00 86.06 636 THR A N 1
ATOM 5032 C CA . THR A 1 636 ? 29.590 33.005 19.877 1.00 86.06 636 THR A CA 1
ATOM 5033 C C . THR A 1 636 ? 29.113 34.333 20.454 1.00 86.06 636 THR A C 1
ATOM 5035 O O . THR A 1 636 ? 28.559 34.343 21.551 1.00 86.06 636 THR A O 1
ATOM 5038 N N . PHE A 1 637 ? 29.256 35.439 19.715 1.00 87.19 637 PHE A N 1
ATOM 5039 C CA . PHE A 1 637 ? 28.775 36.748 20.152 1.00 87.19 637 PHE A CA 1
ATOM 5040 C C . PHE A 1 637 ? 27.245 36.779 20.218 1.00 87.19 637 PHE A C 1
ATOM 5042 O O . PHE A 1 637 ? 26.690 37.143 21.254 1.00 87.19 637 PHE A O 1
ATOM 5049 N N . ALA A 1 638 ? 26.555 36.310 19.175 1.00 88.62 638 ALA A N 1
ATOM 5050 C CA . ALA A 1 638 ? 25.093 36.234 19.164 1.00 88.62 638 ALA A CA 1
ATOM 5051 C C . ALA A 1 638 ? 24.543 35.279 20.240 1.00 88.62 638 ALA A C 1
ATOM 5053 O O . ALA A 1 638 ? 23.568 35.604 20.921 1.00 88.62 638 ALA A O 1
ATOM 5054 N N . ALA A 1 639 ? 25.177 34.119 20.441 1.00 90.69 639 ALA A N 1
ATOM 5055 C CA . ALA A 1 639 ? 24.789 33.185 21.497 1.00 90.69 639 ALA A CA 1
ATOM 5056 C C . ALA A 1 639 ? 24.971 33.803 22.897 1.00 90.69 639 ALA A C 1
ATOM 5058 O O . ALA A 1 639 ? 24.063 33.738 23.729 1.00 90.69 639 ALA A O 1
ATOM 5059 N N . MET A 1 640 ? 26.111 34.459 23.148 1.00 90.81 640 MET A N 1
ATOM 5060 C CA . MET A 1 640 ? 26.375 35.155 24.411 1.00 90.81 640 MET A CA 1
ATOM 5061 C C . MET A 1 640 ? 25.432 36.338 24.636 1.00 90.81 640 MET A C 1
ATOM 5063 O O . MET A 1 640 ? 25.010 36.549 25.772 1.00 90.81 640 MET A O 1
ATOM 5067 N N . TYR A 1 641 ? 25.054 37.065 23.583 1.00 91.00 641 TYR A N 1
ATOM 5068 C CA . TYR A 1 641 ? 24.052 38.129 23.649 1.00 91.00 641 TYR A CA 1
ATOM 5069 C C . TYR A 1 641 ? 22.730 37.629 24.232 1.00 91.00 641 TYR A C 1
ATOM 5071 O O . TYR A 1 641 ? 22.260 38.127 25.260 1.00 91.00 641 TYR A O 1
ATOM 5079 N N . TRP A 1 642 ? 22.173 36.580 23.631 1.00 92.06 642 TRP A N 1
ATOM 5080 C CA . TRP A 1 642 ? 20.891 36.024 24.055 1.00 92.06 642 TRP A CA 1
ATOM 5081 C C . TRP A 1 642 ? 20.955 35.330 25.421 1.00 92.06 642 TRP A C 1
ATOM 5083 O O . TRP A 1 642 ? 20.043 35.501 26.236 1.00 92.06 642 TRP A O 1
ATOM 5093 N N . TYR A 1 643 ? 22.047 34.620 25.730 1.00 92.31 643 TYR A N 1
ATOM 5094 C CA . TYR A 1 643 ? 22.239 34.051 27.067 1.00 92.31 643 TYR A CA 1
ATOM 5095 C C . TYR A 1 643 ? 22.382 35.125 28.150 1.00 92.31 643 TYR A C 1
ATOM 5097 O O . TYR A 1 643 ? 21.816 34.964 29.228 1.00 92.31 643 TYR A O 1
ATOM 5105 N N . ASN A 1 644 ? 23.077 36.234 27.880 1.00 91.44 644 ASN A N 1
ATOM 5106 C CA . ASN A 1 644 ? 23.211 37.338 28.830 1.00 91.44 644 ASN A CA 1
ATOM 5107 C C . ASN A 1 644 ? 21.863 38.007 29.127 1.00 91.44 644 ASN A C 1
ATOM 5109 O O . ASN A 1 644 ? 21.562 38.261 30.293 1.00 91.44 644 ASN A O 1
ATOM 5113 N N . LYS A 1 645 ? 21.030 38.242 28.104 1.00 90.69 645 LYS A N 1
ATOM 5114 C CA . LYS A 1 645 ? 19.667 38.767 28.298 1.00 90.69 645 LYS A CA 1
ATOM 5115 C C . LYS A 1 645 ? 18.822 37.844 29.172 1.00 90.69 645 LYS A C 1
ATOM 5117 O O . LYS A 1 645 ? 18.303 38.274 30.199 1.00 90.69 645 LYS A O 1
ATOM 5122 N N . SER A 1 646 ? 18.801 36.556 28.836 1.00 91.88 646 SER A N 1
ATOM 5123 C CA . SER A 1 646 ? 18.055 35.554 29.601 1.00 91.88 646 SER A CA 1
ATOM 5124 C C . SER A 1 646 ? 18.557 35.430 31.051 1.00 91.88 646 SER A C 1
ATOM 5126 O O . SER A 1 646 ? 17.761 35.341 31.988 1.00 91.88 646 SER A O 1
ATOM 5128 N N . ALA A 1 647 ? 19.877 35.486 31.264 1.00 90.50 647 ALA A N 1
ATOM 5129 C CA . ALA A 1 647 ? 20.497 35.401 32.586 1.00 90.50 647 ALA A CA 1
ATOM 5130 C C . ALA A 1 647 ? 20.188 36.616 33.476 1.00 90.50 647 ALA A C 1
ATOM 5132 O O . ALA A 1 647 ? 19.953 36.439 34.671 1.00 90.50 647 ALA A O 1
ATOM 5133 N N . LYS A 1 648 ? 20.130 37.835 32.916 1.00 89.94 648 LYS A N 1
ATOM 5134 C CA . LYS A 1 648 ? 19.729 39.050 33.658 1.00 89.94 648 LYS A CA 1
ATOM 5135 C C . LYS A 1 648 ? 18.304 38.958 34.211 1.00 89.94 648 LYS A C 1
ATOM 5137 O O . LYS A 1 648 ? 18.027 39.546 35.249 1.00 89.94 648 LYS A O 1
ATOM 5142 N N . GLN A 1 649 ? 17.437 38.178 33.565 1.00 85.06 649 GLN A N 1
ATOM 5143 C CA . GLN A 1 649 ? 16.081 37.882 34.037 1.00 85.06 649 GLN A CA 1
ATOM 5144 C C . GLN A 1 649 ? 16.013 36.695 35.024 1.00 85.06 649 GLN A C 1
ATOM 5146 O O . GLN A 1 649 ? 14.926 36.228 35.360 1.00 85.06 649 GLN A O 1
ATOM 5151 N N . GLY A 1 650 ? 17.155 36.173 35.486 1.00 83.62 650 GLY A N 1
ATOM 5152 C CA . GLY A 1 650 ? 17.222 35.107 36.492 1.00 83.62 650 GLY A CA 1
ATOM 5153 C C . GLY A 1 650 ? 17.258 33.677 35.939 1.00 83.62 650 GLY A C 1
ATOM 5154 O O . GLY A 1 650 ? 17.159 32.724 36.712 1.00 83.62 650 GLY A O 1
ATOM 5155 N N . ASN A 1 651 ? 17.425 33.478 34.625 1.00 85.62 651 ASN A N 1
ATOM 5156 C CA . ASN A 1 651 ? 17.575 32.134 34.059 1.00 85.62 651 ASN A CA 1
ATOM 5157 C C . ASN A 1 651 ? 18.984 31.567 34.334 1.00 85.62 651 ASN A C 1
ATOM 5159 O O . ASN A 1 651 ? 19.939 31.834 33.600 1.00 85.62 651 ASN A O 1
ATOM 5163 N N . HIS A 1 652 ? 19.106 30.738 35.375 1.00 86.62 652 HIS A N 1
ATOM 5164 C CA . HIS A 1 652 ? 20.373 30.108 35.773 1.00 86.62 652 HIS A CA 1
ATOM 5165 C C . HIS A 1 652 ? 21.008 29.258 34.658 1.00 86.62 652 HIS A C 1
ATOM 5167 O O . HIS A 1 652 ? 22.227 29.231 34.505 1.00 86.62 652 HIS A O 1
ATOM 5173 N N . ILE A 1 653 ? 20.197 28.597 33.827 1.00 86.75 653 ILE A N 1
ATOM 5174 C CA . ILE A 1 653 ? 20.698 27.748 32.735 1.00 86.75 653 ILE A CA 1
ATOM 5175 C C . ILE A 1 653 ? 21.350 28.609 31.645 1.00 86.75 653 ILE A C 1
ATOM 5177 O O . ILE A 1 653 ? 22.366 28.225 31.064 1.00 86.75 653 ILE A O 1
ATOM 5181 N N . ALA A 1 654 ? 20.793 29.791 31.376 1.00 88.31 654 ALA A N 1
ATOM 5182 C CA . ALA A 1 654 ? 21.405 30.744 30.460 1.00 88.31 654 ALA A CA 1
ATOM 5183 C C . ALA A 1 654 ? 22.727 31.299 31.014 1.00 88.31 654 ALA A C 1
ATOM 5185 O O . ALA A 1 654 ? 23.682 31.458 30.257 1.00 88.31 654 ALA A O 1
ATOM 5186 N N . TRP A 1 655 ? 22.820 31.521 32.329 1.00 88.00 655 TRP A N 1
ATOM 5187 C CA . TRP A 1 655 ? 24.070 31.923 32.984 1.00 88.00 655 TRP A CA 1
ATOM 5188 C C . TRP A 1 655 ? 25.172 30.856 32.848 1.00 88.00 655 TRP A C 1
ATOM 5190 O O . TRP A 1 655 ? 26.309 31.185 32.504 1.00 88.00 655 TRP A O 1
ATOM 5200 N N . GLU A 1 656 ? 24.838 29.572 33.021 1.00 88.12 656 GLU A N 1
ATOM 5201 C CA . GLU A 1 656 ? 25.761 28.456 32.749 1.00 88.12 656 GLU A CA 1
ATOM 5202 C C . GLU A 1 656 ? 26.231 28.450 31.285 1.00 88.12 656 GLU A C 1
ATOM 5204 O O . GLU A 1 656 ? 27.423 28.290 31.008 1.00 88.12 656 GLU A O 1
ATOM 5209 N N . GLY A 1 657 ? 25.303 28.661 30.344 1.00 86.75 657 GLY A N 1
ATOM 5210 C CA . GLY A 1 657 ? 25.600 28.782 28.915 1.00 86.75 657 GLY A CA 1
ATOM 5211 C C . GLY A 1 657 ? 26.558 29.935 28.610 1.00 86.75 657 GLY A C 1
ATOM 5212 O O . GLY A 1 657 ? 27.560 29.738 27.923 1.00 86.75 657 GLY A O 1
ATOM 5213 N N . LEU A 1 658 ? 26.303 31.112 29.188 1.00 89.00 658 LEU A N 1
ATOM 5214 C CA . LEU A 1 658 ? 27.137 32.305 29.042 1.00 89.00 658 LEU A CA 1
ATOM 5215 C C . LEU A 1 658 ? 28.564 32.078 29.560 1.00 89.00 658 LEU A C 1
ATOM 5217 O O . LEU A 1 658 ? 29.527 32.401 28.867 1.00 89.00 658 LEU A O 1
ATOM 5221 N N . ASN A 1 659 ? 28.716 31.503 30.755 1.00 87.50 659 ASN A N 1
ATOM 5222 C CA . ASN A 1 659 ? 30.034 31.239 31.340 1.00 87.50 659 ASN A CA 1
ATOM 5223 C C . ASN A 1 659 ? 30.822 30.194 30.555 1.00 87.50 659 ASN A C 1
ATOM 5225 O O . ASN A 1 659 ? 32.028 30.344 30.355 1.00 87.50 659 ASN A O 1
ATOM 5229 N N . ARG A 1 660 ? 30.140 29.155 30.065 1.00 88.69 660 ARG A N 1
ATOM 5230 C CA . ARG A 1 660 ? 30.758 28.146 29.205 1.00 88.69 660 ARG A CA 1
ATOM 5231 C C . ARG A 1 660 ? 31.310 28.763 27.919 1.00 88.69 660 ARG A C 1
ATOM 5233 O O . ARG A 1 660 ? 32.417 28.413 27.527 1.00 88.69 660 ARG A O 1
ATOM 5240 N N . LEU A 1 661 ? 30.583 29.694 27.296 1.00 87.69 661 LEU A N 1
ATOM 5241 C CA . LEU A 1 661 ? 31.045 30.385 26.087 1.00 87.69 661 LEU A CA 1
ATOM 5242 C C . LEU A 1 661 ? 32.147 31.420 26.360 1.00 87.69 661 LEU A C 1
ATOM 5244 O O . LEU A 1 661 ? 33.061 31.553 25.548 1.00 87.69 661 LEU A O 1
ATOM 5248 N N . ARG A 1 662 ? 32.132 32.103 27.514 1.00 85.25 662 ARG A N 1
ATOM 5249 C CA . ARG A 1 662 ? 33.235 32.998 27.924 1.00 85.25 662 ARG A CA 1
ATOM 5250 C C . ARG A 1 662 ? 34.573 32.269 28.008 1.00 85.25 662 ARG A C 1
ATOM 5252 O O . ARG A 1 662 ? 35.579 32.805 27.553 1.00 85.25 662 ARG A O 1
ATOM 5259 N N . ASN A 1 663 ? 34.552 31.042 28.519 1.00 81.75 663 ASN A N 1
ATOM 5260 C CA . ASN A 1 663 ? 35.740 30.213 28.714 1.00 81.75 663 ASN A CA 1
ATOM 5261 C C . ASN A 1 663 ? 36.067 29.312 27.506 1.00 81.75 663 ASN A C 1
ATOM 5263 O O . ASN A 1 663 ? 36.968 28.478 27.592 1.00 81.75 663 ASN A O 1
ATOM 5267 N N . ALA A 1 664 ? 35.335 29.429 26.392 1.00 82.81 664 ALA A N 1
ATOM 5268 C CA . ALA A 1 664 ? 35.575 28.609 25.211 1.00 82.81 664 ALA A CA 1
ATOM 5269 C C . ALA A 1 664 ? 36.855 29.061 24.472 1.00 82.81 664 ALA A C 1
ATOM 5271 O O . ALA A 1 664 ? 37.027 30.260 24.241 1.00 82.81 664 ALA A O 1
ATOM 5272 N N . PRO A 1 665 ? 37.734 28.126 24.052 1.00 74.62 665 PRO A N 1
ATOM 5273 C CA . PRO A 1 665 ? 39.019 28.459 23.428 1.00 74.62 665 PRO A CA 1
ATOM 5274 C C . PRO A 1 665 ? 38.881 29.036 22.012 1.00 74.62 665 PRO A C 1
ATOM 5276 O O . PRO A 1 665 ? 39.732 29.804 21.580 1.00 74.62 665 PRO A O 1
ATOM 5279 N N . ASN A 1 666 ? 37.802 28.698 21.300 1.00 75.56 666 ASN A N 1
ATOM 5280 C CA . ASN A 1 666 ? 37.519 29.191 19.955 1.00 75.56 666 ASN A CA 1
ATOM 5281 C C . ASN A 1 666 ? 36.210 29.983 19.977 1.00 75.56 666 ASN A C 1
ATOM 5283 O O . ASN A 1 666 ? 35.149 29.407 20.217 1.00 75.56 666 ASN A O 1
ATOM 5287 N N . LYS A 1 667 ? 36.292 31.290 19.713 1.00 82.50 667 LYS A N 1
ATOM 5288 C CA . LYS A 1 667 ? 35.145 32.204 19.643 1.00 82.50 667 LYS A CA 1
ATOM 5289 C C . LYS A 1 667 ? 34.988 32.662 18.195 1.00 82.50 667 LYS A C 1
ATOM 5291 O O . LYS A 1 667 ? 35.925 33.193 17.608 1.00 82.50 667 LYS A O 1
ATOM 5296 N N . ILE A 1 668 ? 33.819 32.434 17.612 1.00 82.81 668 ILE A N 1
ATOM 5297 C CA . ILE A 1 668 ? 33.489 32.876 16.251 1.00 82.81 668 ILE A CA 1
ATOM 5298 C C . ILE A 1 668 ? 32.567 34.087 16.379 1.00 82.81 668 ILE A C 1
ATOM 5300 O O . ILE A 1 668 ? 31.579 34.035 17.108 1.00 82.81 668 ILE A O 1
ATOM 5304 N N . ILE A 1 669 ? 32.892 35.172 15.682 1.00 81.50 669 ILE A N 1
ATOM 5305 C CA . ILE A 1 669 ? 32.148 36.435 15.720 1.00 81.50 669 ILE A CA 1
ATOM 5306 C C . ILE A 1 669 ? 31.870 36.849 14.277 1.00 81.50 669 ILE A C 1
ATOM 5308 O O . ILE A 1 669 ? 32.805 36.913 13.477 1.00 81.50 669 ILE A O 1
ATOM 5312 N N . THR A 1 670 ? 30.616 37.135 13.924 1.00 82.94 670 THR A N 1
ATOM 5313 C CA . THR A 1 670 ? 30.287 37.646 12.582 1.00 82.94 670 THR A CA 1
ATOM 5314 C C . THR A 1 670 ? 30.017 39.148 12.609 1.00 82.94 670 THR A C 1
ATOM 5316 O O . THR A 1 670 ? 29.355 39.639 13.522 1.00 82.94 670 THR A O 1
ATOM 5319 N N . ALA A 1 671 ? 30.474 39.881 11.585 1.00 80.19 671 ALA A N 1
ATOM 5320 C CA . ALA A 1 671 ? 30.217 41.321 11.449 1.00 80.19 671 ALA A CA 1
ATOM 5321 C C . ALA A 1 671 ? 28.710 41.642 11.508 1.00 80.19 671 ALA A C 1
ATOM 5323 O O . ALA A 1 671 ? 28.287 42.507 12.265 1.00 80.19 671 ALA A O 1
ATOM 5324 N N . ASN A 1 672 ? 27.889 40.827 10.835 1.00 80.81 672 ASN A N 1
ATOM 5325 C CA . ASN A 1 672 ? 26.431 40.958 10.848 1.00 80.81 672 ASN A CA 1
ATOM 5326 C C . ASN A 1 672 ? 25.821 40.876 12.259 1.00 80.81 672 ASN A C 1
ATOM 5328 O O . ASN A 1 672 ? 24.803 41.510 12.519 1.00 80.81 672 ASN A O 1
ATOM 5332 N N . SER A 1 673 ? 26.395 40.074 13.163 1.00 81.75 673 SER A N 1
ATOM 5333 C CA . SER A 1 673 ? 25.906 39.978 14.544 1.00 81.75 673 SER A CA 1
ATOM 5334 C C . SER A 1 673 ? 26.296 41.191 15.386 1.00 81.75 673 SER A C 1
ATOM 5336 O O . SER A 1 673 ? 25.479 41.661 16.177 1.00 81.75 673 SER A O 1
ATOM 5338 N N . ILE A 1 674 ? 27.505 41.724 15.181 1.00 81.75 674 ILE A N 1
ATOM 5339 C CA . ILE A 1 674 ? 27.983 42.941 15.843 1.00 81.75 674 ILE A CA 1
ATOM 5340 C C . ILE A 1 674 ? 27.078 44.105 15.449 1.00 81.75 674 ILE A C 1
ATOM 5342 O O . ILE A 1 674 ? 26.543 44.773 16.329 1.00 81.75 674 ILE A O 1
ATOM 5346 N N . ASP A 1 675 ? 26.829 44.274 14.150 1.00 82.31 675 ASP A N 1
ATOM 5347 C CA . ASP A 1 675 ? 25.977 45.344 13.629 1.00 82.31 675 ASP A CA 1
ATOM 5348 C C . ASP A 1 675 ? 24.522 45.197 14.094 1.00 82.31 675 ASP A C 1
ATOM 5350 O O . ASP A 1 675 ? 23.868 46.184 14.428 1.00 82.31 675 ASP A O 1
ATOM 5354 N N . LYS A 1 676 ? 24.005 43.959 14.154 1.00 82.25 676 LYS A N 1
ATOM 5355 C CA . LYS A 1 676 ? 22.621 43.687 14.569 1.00 82.25 676 LYS A CA 1
ATOM 5356 C C . LYS A 1 676 ? 22.379 43.945 16.059 1.00 82.25 676 LYS A C 1
ATOM 5358 O O . LYS A 1 676 ? 21.313 44.447 16.405 1.00 82.25 676 LYS A O 1
ATOM 5363 N N . PHE A 1 677 ? 23.303 43.553 16.939 1.00 83.75 677 PHE A N 1
ATOM 5364 C CA . PHE A 1 677 ? 23.072 43.587 18.393 1.00 83.75 677 PHE A CA 1
ATOM 5365 C C . PHE A 1 677 ? 23.777 44.743 19.113 1.00 83.75 677 PHE A C 1
ATOM 5367 O O . PHE A 1 677 ? 23.296 45.164 20.161 1.00 83.75 677 PHE A O 1
ATOM 5374 N N . ASN A 1 678 ? 24.892 45.242 18.569 1.00 81.75 678 ASN A N 1
ATOM 5375 C CA . ASN A 1 678 ? 25.642 46.421 19.019 1.00 81.75 678 ASN A CA 1
ATOM 5376 C C . ASN A 1 678 ? 25.892 46.517 20.547 1.00 81.75 678 ASN A C 1
ATOM 5378 O O . ASN A 1 678 ? 25.858 47.599 21.132 1.00 81.75 678 ASN A O 1
ATOM 5382 N N . ASP A 1 679 ? 26.137 45.380 21.215 1.00 80.69 679 ASP A N 1
ATOM 5383 C CA . ASP A 1 679 ? 26.414 45.317 22.660 1.00 80.69 679 ASP A CA 1
ATOM 5384 C C . ASP A 1 679 ? 27.929 45.295 22.929 1.00 80.69 679 ASP A C 1
ATOM 5386 O O . ASP A 1 679 ? 28.592 44.250 22.884 1.00 80.69 679 ASP A O 1
ATOM 5390 N N . THR A 1 680 ? 28.483 46.471 23.230 1.00 77.50 680 THR A N 1
ATOM 5391 C CA . THR A 1 680 ? 29.919 46.664 23.489 1.00 77.50 680 THR A CA 1
ATOM 5392 C C . THR A 1 680 ? 30.405 45.919 24.734 1.00 77.50 680 THR A C 1
ATOM 5394 O O . THR A 1 680 ? 31.547 45.459 24.764 1.00 77.50 680 THR A O 1
ATOM 5397 N N . SER A 1 681 ? 29.551 45.720 25.742 1.00 78.06 681 SER A N 1
ATOM 5398 C CA . SER A 1 681 ? 29.908 45.012 26.979 1.00 78.06 681 SER A CA 1
ATOM 5399 C C . SER A 1 681 ? 30.161 43.529 26.717 1.00 78.06 681 SER A C 1
ATOM 5401 O O . SER A 1 681 ? 31.167 42.962 27.159 1.00 78.06 681 SER A O 1
ATOM 5403 N N . ILE A 1 682 ? 29.286 42.901 25.930 1.00 80.25 682 ILE A N 1
ATOM 5404 C CA . ILE A 1 682 ? 29.439 41.498 25.535 1.00 80.25 682 ILE A CA 1
ATOM 5405 C C . ILE A 1 682 ? 30.620 41.340 24.582 1.00 80.25 682 ILE A C 1
ATOM 5407 O O . ILE A 1 682 ? 31.394 40.395 24.743 1.00 80.25 682 ILE A O 1
ATOM 5411 N N . PHE A 1 683 ? 30.817 42.299 23.674 1.00 79.50 683 PHE A N 1
ATOM 5412 C CA . PHE A 1 683 ? 31.928 42.294 22.725 1.00 79.50 683 PHE A CA 1
ATOM 5413 C C . PHE A 1 683 ? 33.281 42.296 23.445 1.00 79.50 683 PHE A C 1
ATOM 5415 O O . PHE A 1 683 ? 34.100 41.410 23.217 1.00 79.50 683 PHE A O 1
ATOM 5422 N N . PHE A 1 684 ? 33.495 43.209 24.399 1.00 78.75 684 PHE A N 1
ATOM 5423 C CA . PHE A 1 684 ? 34.738 43.238 25.179 1.00 78.75 684 PHE A CA 1
ATOM 5424 C C . PHE A 1 684 ? 34.899 42.021 26.102 1.00 78.75 684 PHE A C 1
ATOM 5426 O O . PHE A 1 684 ? 36.026 41.614 26.381 1.00 78.75 684 PHE A O 1
ATOM 5433 N N . SER A 1 685 ? 33.803 41.393 26.546 1.00 77.75 685 SER A N 1
ATOM 5434 C CA . SER A 1 685 ? 33.868 40.162 27.351 1.00 77.75 685 SER A CA 1
ATOM 5435 C C . SER A 1 685 ? 34.357 38.931 26.577 1.00 77.75 685 SER A C 1
ATOM 5437 O O . SER A 1 685 ? 34.696 37.926 27.196 1.00 77.75 685 SER A O 1
ATOM 5439 N N . LEU A 1 686 ? 34.419 38.990 25.242 1.00 70.38 686 LEU A N 1
ATOM 5440 C CA . LEU A 1 686 ? 34.984 37.918 24.417 1.00 70.38 686 LEU A CA 1
ATOM 5441 C C . LEU A 1 686 ? 36.521 37.908 24.423 1.00 70.38 686 LEU A C 1
ATOM 5443 O O . LEU A 1 686 ? 37.100 36.867 24.118 1.00 70.38 686 LEU A O 1
ATOM 5447 N N . PHE A 1 687 ? 37.165 39.021 24.788 1.00 72.56 687 PHE A N 1
ATOM 5448 C CA . PHE A 1 687 ? 38.625 39.197 24.757 1.00 72.56 687 PHE A CA 1
ATOM 5449 C C . PHE A 1 687 ? 39.283 39.235 26.146 1.00 72.56 687 PHE A C 1
ATOM 5451 O O . PHE A 1 687 ? 40.498 39.397 26.240 1.00 72.56 687 PHE A O 1
ATOM 5458 N N . LYS A 1 688 ? 38.483 39.105 27.209 1.00 62.69 688 LYS A N 1
ATOM 5459 C CA . LYS A 1 688 ? 38.947 38.779 28.563 1.00 62.69 688 LYS A CA 1
ATOM 5460 C C . LYS A 1 688 ? 38.955 37.268 28.733 1.00 62.69 688 LYS A C 1
ATOM 5462 O O . LYS A 1 688 ? 39.847 36.797 29.465 1.00 62.69 688 LYS A O 1
#

Foldseek 3Di:
DDPPDDDPLVVVQVVCVVVVVFDEDEPVQWDDWDFPDDDPQFTKTWTAGNDPVRIWIKGFHAPVQSVLVVVVVVVLVVQQVQPQAKHWRGKYADPPDPDRRGIITIIHDAPCAFQLSNLLVCPVPDDVVLLLQALLSVLVSLVSCVVVVFDQQQDDRNQWGHHPSYIHGHDSSPSDPDDPPDDHDLQQAQLVVPDPDPDDDHQLRNLQSSLLVSQCSVNSDHFPVVDPDSVVVSVVVNVVDDDDRDPPPDPLSSVQSVQSNDNDSVSHDGSVVSNVSSVVVSVVVVVPDDDDDDDDDDDDDDADEAEDEEEQEAEEECEQEYEYECYQEYEYECYQYYEYECYQEYEYENYQEYEYENYAEYEYECYQEYEYENYAEYEYECYQEYAYENYAEYEYECYQEYEYENYAEYEYECYQEYAEENYAEYEYENYQEYEEECYQEYEYENYAYYDYENYQYYEYECYQEYAYECHQEYEYENHQYDHYYNHQYYHYENHAYDDYDNYNYYHYPNHNYDDDPDDDDDDDDDDDLQDLVNLLVVLLPPPDDLPPPCNLVVNQVSCVVSVHALLRSQVVLVVPLPAQSSLQVNLSCLCVVGNHDNDNPSSLVSLCVQQPDLPHDLNSLQNQLVCCVPVPPQALLRSLLSLVSSVVVPPVVSVVSNVCSLPDPDHDHDPVSCVVRVDVVSVVSNVD

InterPro domains:
  IPR000719 Protein kinase domain [PS50011] (30-282)
  IPR001245 Serine-threonine/tyrosine-protein kinase, catalytic domain [PF07714] (39-278)
  IPR001245 Serine-threonine/tyrosine-protein kinase, catalytic domain [PR00109] (107-120)
  IPR001245 Serine-threonine/tyrosine-protein kinase, catalytic domain [PR00109] (144-162)
  IPR001245 Serine-threonine/tyrosine-protein kinase, catalytic domain [PR00109] (205-227)
  IPR001245 Serine-threonine/tyrosine-protein kinase, catalytic domain [PR00109] (249-271)
  IPR006597 Sel1-like repeat [PF08238] (584-614)
  IPR006597 Sel1-like repeat [PF08238] (619-651)
  IPR006597 Sel1-like repeat [SM00671] (580-615)
  IPR006597 Sel1-like repeat [SM00671] (618-651)
  IPR011009 Protein kinase-like domain superfamily [SSF56112] (23-312)
  IPR011990 Tetratricopeptide-like helical domain superfamily [G3DSA:1.25.40.10] (476-661)
  IPR051681 Serine/Threonine Kinases and Pseudokinases [PTHR44329] (28-284)

Radius of gyration: 33.0 Å; chains: 1; bounding box: 79×86×76 Å

=== Feature glossary ===
The record interleaves many kinds of information about one protein. Here is each kind framed as the question it answers.

Q: Are the domains correctly placed relative to each other?
A: Predicted aligned error is AlphaFold's pairwise confidence. Unlike pLDDT (per-residue), PAE is per-residue-pair and captures whether two parts of the structure are correctly placed relative to each other. Units are ångströms of expected positional error.

Q: Which residues are in helices, strands, or loops?
A: Eight-state secondary structure (DSSP): H is the canonical α-helix, G the tighter 3₁₀-helix, I the wider π-helix; E/B are β-structure, T and S are turns and bends, and '-' is everything else. DSSP derives these from the pattern of main-chain N–H···O=C hydrogen bonds, not from the sequence.

Q: What if only a Cα trace is available?
A: P-SEA three-state annotation labels each residue as helix, strand, or coil based purely on the geometry of the Cα trace. It serves as a fallback when the full backbone (and thus DSSP) is unavailable.

Q: What are the backbone torsion angles?
A: φ (phi) and ψ (psi) are the two rotatable backbone dihedrals per residue: φ is the C(i-1)–N–Cα–C torsion, ψ is the N–Cα–C–N(i+1) torsion, both in degrees on (−180°, 180°]. α-helical residues cluster near (−60°, −45°); β-strand residues near (−120°, +130°). A Ramachandran plot is simply a scatter of (φ, ψ) for every residue.

Q: What known structures does this most resemble?
A: Structural nearest neighbors (via Foldseek easy-search vs the PDB). Reported per hit: target PDB id, E-value, and alignment TM-score. A TM-score above ~0.5 is the conventional threshold for 'same fold'.

Q: What family and function is it annotated with?
A: Database cross-references. InterPro integrates a dozen domain/family signature databases into unified entries with residue-range hits. GO terms attach function/process/location labels with evidence codes. CATH codes position the fold in a four-level structural taxonomy. Organism is the NCBI-taxonomy species name.

Q: Which residues are buried vs exposed?
A: Solvent accessibility: the surface area of each residue that a 1.4 Å water probe can touch, in Å². When only backbone atoms are present the absolute values are lower than full-atom SASA (side chains contribute most of the area) and are flagged as backbone-only.

Q: What do the diagnostic plots show?
A: Three diagnostic plots accompany the record. The Cα contact map visualizes the tertiary structure as a 2D adjacency matrix (8 Å cutoff, sequence-local contacts suppressed). The Ramachandran plot shows the distribution of backbone (φ, ψ) torsions, with points in the α and β basins reflecting secondary structure content. The PAE plot shows AlphaFold's inter-residue confidence as a color matrix.

Q: What is the amino-acid chain?
A: The amino-acid sequence is the protein's primary structure: the linear order of residues from the N-terminus to the C-terminus, written in one-letter code. Everything else here — the 3D coordinates, the secondary structure, the domain annotations — is ultimately a consequence of this string.

Q: What do the rendered images show?
A: The six renders are orthographic views along the three Cartesian axes in both directions. Representation (cartoon, sticks, or surface) and color scheme (sequence-rainbow or by-chain) vary across proteins so the training set covers all the common visualization conventions.

Q: Where is each backbone atom in 3D?
A: The mmCIF table is the protein's shape written out atom by atom. For each backbone N, Cα, C, and carbonyl O, it records an (x, y, z) coordinate triple in Å plus the residue type, chain letter, and residue number.

Q: How mobile is each atom in the crystal?
A: For experimental (PDB) structures, the B-factor (temperature factor) quantifies the positional spread of each atom in the crystal — a combination of thermal vibration and static disorder — in units of Å². High B-factors mark flexible loops or poorly resolved regions; low B-factors mark the rigid, well-ordered core.

Q: How big and how compact is the whole molecule?
A: Three whole-structure scalars: the radius of gyration (RMS distance of Cα from centroid, in Å), the count of Cα–Cα contacts (pairs closer than 8 Å and separated by more than four residues in sequence — i.e. tertiary, not local, contacts), and the bounding-box dimensions. Together they distinguish compact globular folds from extended fibres or disordered chains.

Q: What does the local fold look like, residue by residue?
A: A 3Di character summarizes, for each residue, the relative orientation of the Cα frame of its nearest spatial neighbor. Because it encodes fold topology rather than chemistry, 3Di alignments detect remote structural similarity that sequence alignment misses.

Q: How confident is the AlphaFold model at each residue?
A: For AlphaFold models, the B-factor field carries pLDDT — the model's own estimate of local accuracy on a 0–100 scale. Regions with pLDDT<50 should be treated as essentially unmodeled; they often correspond to intrinsically disordered segments.